Protein AF-0000000080551935 (afdb_homodimer)

Radius of gyration: 38.9 Å; Cα contacts (8 Å, |Δi|>4): 605; chains: 2; bounding box: 141×122×84 Å

Solvent-accessible surface area (backbone atoms only — not comparable to full-atom values): 27755 Å² total; per-residue (Å²): 137,86,73,85,71,79,84,84,79,92,82,88,77,89,81,84,87,81,84,82,76,83,66,78,78,86,92,86,91,85,87,85,74,72,77,71,77,76,78,80,71,82,79,80,90,74,81,80,79,74,78,74,79,78,74,75,71,74,70,75,71,72,71,72,69,70,77,66,70,71,83,63,64,91,50,81,65,36,64,41,73,53,64,70,64,70,67,49,84,82,48,59,31,72,31,49,37,33,15,49,41,35,23,50,49,35,41,54,30,30,52,48,22,66,72,31,44,91,76,60,45,64,48,67,49,35,50,51,29,15,46,43,38,34,39,45,74,41,54,84,40,69,48,41,26,51,31,13,38,47,53,21,27,29,51,19,22,43,40,12,47,52,28,29,72,75,56,37,70,57,39,66,20,41,10,51,21,39,14,50,33,45,30,48,24,56,75,68,61,18,52,23,39,40,24,38,13,39,20,41,41,44,49,71,29,71,75,45,54,85,44,48,76,52,34,20,45,46,34,61,39,54,47,47,55,58,48,51,54,45,31,53,50,33,52,49,41,52,73,73,54,72,86,133,88,86,78,86,74,85,84,81,84,90,80,87,81,89,81,88,83,89,82,87,87,78,82,87,90,82,84,89,86,91,83,88,85,88,90,76,88,73,85,72,85,81,78,92,74,80,81,77,76,77,74,81,75,75,74,72,74,71,76,70,72,73,72,70,70,76,67,72,73,83,64,64,90,47,80,62,36,64,39,76,54,63,72,65,68,66,49,84,82,47,58,30,70,32,50,37,34,15,48,39,36,24,51,49,34,41,53,31,30,54,48,23,66,71,30,44,90,76,60,45,65,49,67,50,36,49,53,32,16,47,44,37,34,39,46,74,40,56,84,39,70,48,42,25,50,31,13,37,47,53,20,28,29,52,20,21,43,40,11,46,52,28,28,73,76,55,36,70,54,39,65,20,43,10,52,21,40,14,50,32,47,28,48,23,56,76,68,61,18,51,22,39,40,22,38,12,39,19,40,41,45,49,70,29,72,74,46,54,82,44,49,76,52,36,20,44,46,35,62,38,53,48,47,55,56,48,51,56,44,32,53,51,33,52,50,40,51,73,73,53,72,86

InterPro domains:
  IPR007065 HPP [PTHR33741] (41-243)
  IPR058581 HPP, transmembrane region [PF04982] (92-238)

pLDDT: mean 73.07, std 34.45, range [14.44, 98.94]

Sequence (486 aa):
MASVPVKPLPLLRRNITSTTASKSSPMLANVSSRHFLGIFTYNESLRQMRTPASLSHRRRVSTVASSAGNLTAPSWDSWKPDRTAAATALLMSDVIWPAAGAFAAMAILGRMDQMLYPKGISMSVAPLGAVSAILFITPSAPAARKYNMFLAQIGCAAIGVVAFSFFGPGWLARSVALAASIAFMVITRANHPPAASLPLMFIDGAKFHHLNFWYALFPGAAACVILCLLQSIVCYLKENMKFMASVPVKPLPLLRRNITSTTASKSSPMLANVSSRHFLGIFTYNESLRQMRTPASLSHRRRVSTVASSAGNLTAPSWDSWKPDRTAAATALLMSDVIWPAAGAFAAMAILGRMDQMLYPKGISMSVAPLGAVSAILFITPSAPAARKYNMFLAQIGCAAIGVVAFSFFGPGWLARSVALAASIAFMVITRANHPPAASLPLMFIDGAKFHHLNFWYALFPGAAACVILCLLQSIVCYLKENMKF

Structure (mmCIF, N/CA/C/O backbone):
data_AF-0000000080551935-model_v1
#
loop_
_entity.id
_entity.type
_entity.pdbx_description
1 polymer 'Integral membrane HPP family protein'
#
loop_
_atom_site.group_PDB
_atom_site.id
_atom_site.type_symbol
_atom_site.label_atom_id
_atom_site.label_alt_id
_atom_site.label_comp_id
_atom_site.label_asym_id
_atom_site.label_entity_id
_atom_site.label_seq_id
_atom_site.pdbx_PDB_ins_code
_atom_site.Cartn_x
_atom_site.Cartn_y
_atom_site.Cartn_z
_atom_site.occupancy
_atom_site.B_iso_or_equiv
_atom_site.auth_seq_id
_atom_site.auth_comp_id
_atom_site.auth_asym_id
_atom_site.auth_atom_id
_atom_site.pdbx_PDB_model_num
ATOM 1 N N . MET A 1 1 ? -29.562 -60.531 16.891 1 18.08 1 MET A N 1
ATOM 2 C CA . MET A 1 1 ? -30.734 -60.781 17.703 1 18.08 1 MET A CA 1
ATOM 3 C C . MET A 1 1 ? -31.516 -59.5 17.953 1 18.08 1 MET A C 1
ATOM 5 O O . MET A 1 1 ? -31.062 -58.406 17.625 1 18.08 1 MET A O 1
ATOM 9 N N . ALA A 1 2 ? -31.641 -59.156 19.375 1 18.23 2 ALA A N 1
ATOM 10 C CA . ALA A 1 2 ? -32.875 -58.844 20.109 1 18.23 2 ALA A CA 1
ATOM 11 C C . ALA A 1 2 ? -33.344 -57.438 19.859 1 18.23 2 ALA A C 1
ATOM 13 O O . ALA A 1 2 ? -32.531 -56.562 19.453 1 18.23 2 ALA A O 1
ATOM 14 N N . SER A 1 3 ? -34.438 -57.094 20.531 1 20.22 3 SER A N 1
ATOM 15 C CA . SER A 1 3 ? -35.719 -56.406 20.641 1 20.22 3 SER A CA 1
ATOM 16 C C . SER A 1 3 ? -35.562 -55.031 21.219 1 20.22 3 SER A C 1
ATOM 18 O O . SER A 1 3 ? -36.562 -54.312 21.406 1 20.22 3 SER A O 1
ATOM 20 N N . VAL A 1 4 ? -34.344 -54.406 21.609 1 22.08 4 VAL A N 1
ATOM 21 C CA . VAL A 1 4 ? -34.656 -53.688 22.828 1 22.08 4 VAL A CA 1
ATOM 22 C C . VAL A 1 4 ? -35.688 -52.625 22.562 1 22.08 4 VAL A C 1
ATOM 24 O O . VAL A 1 4 ? -35.562 -51.844 21.625 1 22.08 4 VAL A O 1
ATOM 27 N N . PRO A 1 5 ? -36.781 -52.594 23.344 1 21.7 5 PRO A N 1
ATOM 28 C CA . PRO A 1 5 ? -38.094 -51.938 23.375 1 21.7 5 PRO A CA 1
ATOM 29 C C . PRO A 1 5 ? -38 -50.469 23.75 1 21.7 5 PRO A C 1
ATOM 31 O O . PRO A 1 5 ? -39.031 -49.75 23.812 1 21.7 5 PRO A O 1
ATOM 34 N N . VAL A 1 6 ? -36.938 -49.75 23.453 1 19.3 6 VAL A N 1
ATOM 35 C CA . VAL A 1 6 ? -36.875 -48.625 24.391 1 19.3 6 VAL A CA 1
ATOM 36 C C . VAL A 1 6 ? -38.25 -47.969 24.5 1 19.3 6 VAL A C 1
ATOM 38 O O . VAL A 1 6 ? -39.062 -48.062 23.594 1 19.3 6 VAL A O 1
ATOM 41 N N . LYS A 1 7 ? -38.25 -47.156 25.656 1 18.64 7 LYS A N 1
ATOM 42 C CA . LYS A 1 7 ? -39 -46.594 26.781 1 18.64 7 LYS A CA 1
ATOM 43 C C . LYS A 1 7 ? -40.062 -45.625 26.297 1 18.64 7 LYS A C 1
ATOM 45 O O . LYS A 1 7 ? -39.812 -44.844 25.375 1 18.64 7 LYS A O 1
ATOM 50 N N . PRO A 1 8 ? -41.125 -45.719 27.016 1 16.88 8 PRO A N 1
ATOM 51 C CA . PRO A 1 8 ? -42.531 -45.25 27.047 1 16.88 8 PRO A CA 1
ATOM 52 C C . PRO A 1 8 ? -42.656 -43.75 27.234 1 16.88 8 PRO A C 1
ATOM 54 O O . PRO A 1 8 ? -43.531 -43.125 26.656 1 16.88 8 PRO A O 1
ATOM 57 N N . LEU A 1 9 ? -41.688 -43.188 28.094 1 17.5 9 LEU A N 1
ATOM 58 C CA . LEU A 1 9 ? -42.344 -42.688 29.312 1 17.5 9 LEU A CA 1
ATOM 59 C C . LEU A 1 9 ? -43.219 -41.469 28.984 1 17.5 9 LEU A C 1
ATOM 61 O O . LEU A 1 9 ? -43.031 -40.812 27.969 1 17.5 9 LEU A O 1
ATOM 65 N N . PRO A 1 10 ? -43.219 -40.5 30.078 1 18.17 10 PRO A N 1
ATOM 66 C CA . PRO A 1 10 ? -44.25 -40.031 31.031 1 18.17 10 PRO A CA 1
ATOM 67 C C . PRO A 1 10 ? -45.062 -38.875 30.5 1 18.17 10 PRO A C 1
ATOM 69 O O . PRO A 1 10 ? -44.656 -38.188 29.562 1 18.17 10 PRO A O 1
ATOM 72 N N . LEU A 1 11 ? -45.938 -38.438 31.391 1 15.73 11 LEU A N 1
ATOM 73 C CA . LEU A 1 11 ? -47.25 -38 31.891 1 15.73 11 LEU A CA 1
ATOM 74 C C . LEU A 1 11 ? -47.406 -36.5 31.766 1 15.73 11 LEU A C 1
ATOM 76 O O . LEU A 1 11 ? -48.438 -36.031 31.266 1 15.73 11 LEU A O 1
ATOM 80 N N . LEU A 1 12 ? -46.75 -35.719 32.812 1 17.27 12 LEU A N 1
ATOM 81 C CA . LEU A 1 12 ? -47.469 -35.031 33.844 1 17.27 12 LEU A CA 1
ATOM 82 C C . LEU A 1 12 ? -48.062 -33.719 33.312 1 17.27 12 LEU A C 1
ATOM 84 O O . LEU A 1 12 ? -47.531 -33.125 32.406 1 17.27 12 LEU A O 1
ATOM 88 N N . ARG A 1 13 ? -48.844 -33.031 34.312 1 14.44 13 ARG A N 1
ATOM 89 C CA . ARG A 1 13 ? -50.031 -32.375 34.781 1 14.44 13 ARG A CA 1
ATOM 90 C C . ARG A 1 13 ? -49.938 -30.844 34.594 1 14.44 13 ARG A C 1
ATOM 92 O O . ARG A 1 13 ? -50.938 -30.172 34.344 1 14.44 13 ARG A O 1
ATOM 99 N N . ARG A 1 14 ? -48.688 -30.266 35.125 1 16.77 14 ARG A N 1
ATOM 100 C CA . ARG A 1 14 ? -49 -29.266 36.125 1 16.77 14 ARG A CA 1
ATOM 101 C C . ARG A 1 14 ? -49.969 -28.203 35.562 1 16.77 14 ARG A C 1
ATOM 103 O O . ARG A 1 14 ? -49.969 -27.953 34.375 1 16.77 14 ARG A O 1
ATOM 110 N N . ASN A 1 15 ? -50.531 -27.531 36.562 1 16.39 15 ASN A N 1
ATOM 111 C CA . ASN A 1 15 ? -51.625 -26.812 37.219 1 16.39 15 ASN A CA 1
ATOM 112 C C . ASN A 1 15 ? -51.812 -25.422 36.625 1 16.39 15 ASN A C 1
ATOM 114 O O . ASN A 1 15 ? -52.906 -25.078 36.188 1 16.39 15 ASN A O 1
ATOM 118 N N . ILE A 1 16 ? -51.344 -24.375 37.469 1 16.94 16 ILE A N 1
ATOM 119 C CA . ILE A 1 16 ? -52.156 -23.5 38.312 1 16.94 16 ILE A CA 1
ATOM 120 C C . ILE A 1 16 ? -52.531 -22.25 37.5 1 16.94 16 ILE A C 1
ATOM 122 O O . ILE A 1 16 ? -51.906 -21.922 36.5 1 16.94 16 ILE A O 1
ATOM 126 N N . THR A 1 17 ? -52.281 -21.172 38.219 1 17.36 17 THR A N 1
ATOM 127 C CA . THR A 1 17 ? -53.125 -20.219 38.906 1 17.36 17 THR A CA 1
ATOM 128 C C . THR A 1 17 ? -53.469 -19.047 37.969 1 17.36 17 THR A C 1
ATOM 130 O O . THR A 1 17 ? -52.812 -18.844 36.938 1 17.36 17 THR A O 1
ATOM 133 N N . SER A 1 18 ? -53.344 -17.859 38.594 1 17.2 18 SER A N 1
ATOM 134 C CA . SER A 1 18 ? -54.281 -16.875 39.125 1 17.2 18 SER A CA 1
ATOM 135 C C . SER A 1 18 ? -54.531 -15.742 38.125 1 17.2 18 SER A C 1
ATOM 137 O O . SER A 1 18 ? -55.656 -15.461 37.75 1 17.2 18 SER A O 1
ATOM 139 N N . THR A 1 19 ? -53.906 -14.641 38.406 1 17.36 19 THR A N 1
ATOM 140 C CA . THR A 1 19 ? -54.562 -13.461 38.969 1 17.36 19 THR A CA 1
ATOM 141 C C . THR A 1 19 ? -55 -12.516 37.844 1 17.36 19 THR A C 1
ATOM 143 O O . THR A 1 19 ? -54.469 -12.586 36.719 1 17.36 19 THR A O 1
ATOM 146 N N . THR A 1 20 ? -54.656 -11.25 38.031 1 17.36 20 THR A N 1
ATOM 147 C CA . THR A 1 20 ? -55.406 -10.055 38.438 1 17.36 20 THR A CA 1
ATOM 148 C C . THR A 1 20 ? -55.781 -9.227 37.219 1 17.36 20 THR A C 1
ATOM 150 O O . THR A 1 20 ? -55.219 -9.391 36.125 1 17.36 20 THR A O 1
ATOM 153 N N . ALA A 1 21 ? -55.656 -7.871 37.438 1 15.58 21 ALA A N 1
ATOM 154 C CA . ALA A 1 21 ? -56.469 -6.672 37.562 1 15.58 21 ALA A CA 1
ATOM 155 C C . ALA A 1 21 ? -56.5 -5.855 36.281 1 15.58 21 ALA A C 1
ATOM 157 O O . ALA A 1 21 ? -55.438 -5.465 35.781 1 15.58 21 ALA A O 1
ATOM 158 N N . SER A 1 22 ? -57.25 -6.137 35.312 1 16.39 22 SER A N 1
ATOM 159 C CA . SER A 1 22 ? -57.656 -5.289 34.188 1 16.39 22 SER A CA 1
ATOM 160 C C . SER A 1 22 ? -57.969 -3.865 34.656 1 16.39 22 SER A C 1
ATOM 162 O O . SER A 1 22 ? -59.125 -3.502 34.812 1 16.39 22 SER A O 1
ATOM 164 N N . LYS A 1 23 ? -57.125 -3.293 35.625 1 15.55 23 LYS A N 1
ATOM 165 C CA . LYS A 1 23 ? -57.594 -1.997 36.094 1 15.55 23 LYS A CA 1
ATOM 166 C C . LYS A 1 23 ? -57.875 -1.052 34.938 1 15.55 23 LYS A C 1
ATOM 168 O O . LYS A 1 23 ? -56.938 -0.511 34.344 1 15.55 23 LYS A O 1
ATOM 173 N N . SER A 1 24 ? -58.344 -1.26 33.844 1 16.72 24 SER A N 1
ATOM 174 C CA . SER A 1 24 ? -58.375 -0.027 33.062 1 16.72 24 SER A CA 1
ATOM 175 C C . SER A 1 24 ? -59.188 1.05 33.75 1 16.72 24 SER A C 1
ATOM 177 O O . SER A 1 24 ? -60.438 1.005 33.688 1 16.72 24 SER A O 1
ATOM 179 N N . SER A 1 25 ? -58.875 1.454 35.094 1 14.68 25 SER A N 1
ATOM 180 C CA . SER A 1 25 ? -59.656 2.43 35.844 1 14.68 25 SER A CA 1
ATOM 181 C C . SER A 1 25 ? -60 3.641 34.969 1 14.68 25 SER A C 1
ATOM 183 O O . SER A 1 25 ? -59.406 3.832 33.906 1 14.68 25 SER A O 1
ATOM 185 N N . PRO A 1 26 ? -59.906 4.902 35.844 1 15.23 26 PRO A N 1
ATOM 186 C CA . PRO A 1 26 ? -60.938 5.844 36.312 1 15.23 26 PRO A CA 1
ATOM 187 C C . PRO A 1 26 ? -61.125 7.027 35.375 1 15.23 26 PRO A C 1
ATOM 189 O O . PRO A 1 26 ? -62.25 7.316 34.969 1 15.23 26 PRO A O 1
ATOM 192 N N . MET A 1 27 ? -60.406 8.227 35.781 1 15.4 27 MET A N 1
ATOM 193 C CA . MET A 1 27 ? -60.875 9.406 36.5 1 15.4 27 MET A CA 1
ATOM 194 C C . MET A 1 27 ? -61.375 10.469 35.5 1 15.4 27 MET A C 1
ATOM 196 O O . MET A 1 27 ? -60.938 10.5 34.344 1 15.4 27 MET A O 1
ATOM 200 N N . LEU A 1 28 ? -61.594 11.859 36.25 1 15.33 28 LEU A N 1
ATOM 201 C CA . LEU A 1 28 ? -62.562 12.898 36.594 1 15.33 28 LEU A CA 1
ATOM 202 C C . LEU A 1 28 ? -62.469 14.07 35.625 1 15.33 28 LEU A C 1
ATOM 204 O O . LEU A 1 28 ? -63.469 14.492 35.031 1 15.33 28 LEU A O 1
ATOM 208 N N . ALA A 1 29 ? -61.656 15.266 36.156 1 15.77 29 ALA A N 1
ATOM 209 C CA . ALA A 1 29 ? -62.25 16.516 36.625 1 15.77 29 ALA A CA 1
ATOM 210 C C . ALA A 1 29 ? -62.5 17.484 35.469 1 15.77 29 ALA A C 1
ATOM 212 O O . ALA A 1 29 ? -62.031 17.25 34.344 1 15.77 29 ALA A O 1
ATOM 213 N N . ASN A 1 30 ? -62 18.812 35.844 1 15.17 30 ASN A N 1
ATOM 214 C CA . ASN A 1 30 ? -62.625 20.094 36.156 1 15.17 30 ASN A CA 1
ATOM 215 C C . ASN A 1 30 ? -62.688 21.016 34.938 1 15.17 30 ASN A C 1
ATOM 217 O O . ASN A 1 30 ? -63.781 21.453 34.562 1 15.17 30 ASN A O 1
ATOM 221 N N . VAL A 1 31 ? -61.75 22.203 35.031 1 16.11 31 VAL A N 1
ATOM 222 C CA . VAL A 1 31 ? -62.031 23.594 35.312 1 16.11 31 VAL A CA 1
ATOM 223 C C . VAL A 1 31 ? -62.344 24.344 34.031 1 16.11 31 VAL A C 1
ATOM 225 O O . VAL A 1 31 ? -61.969 23.906 32.938 1 16.11 31 VAL A O 1
ATOM 228 N N . SER A 1 32 ? -62.094 25.688 34.25 1 15.87 32 SER A N 1
ATOM 229 C CA . SER A 1 32 ? -62.812 26.953 34.281 1 15.87 32 SER A CA 1
ATOM 230 C C . SER A 1 32 ? -62.781 27.625 32.906 1 15.87 32 SER A C 1
ATOM 232 O O . SER A 1 32 ? -62 27.25 32.031 1 15.87 32 SER A O 1
ATOM 234 N N . SER A 1 33 ? -62.5 28.953 33.156 1 15.36 33 SER A N 1
ATOM 235 C CA . SER A 1 33 ? -63.094 30.281 32.938 1 15.36 33 SER A CA 1
ATOM 236 C C . SER A 1 33 ? -62.531 30.922 31.672 1 15.36 33 SER A C 1
ATOM 238 O O . SER A 1 33 ? -61.344 31.094 31.531 1 15.36 33 SER A O 1
ATOM 240 N N . ARG A 1 34 ? -63.25 30.781 30.75 1 16.58 34 ARG A N 1
ATOM 241 C CA . ARG A 1 34 ? -63.125 31.406 29.438 1 16.58 34 ARG A CA 1
ATOM 242 C C . ARG A 1 34 ? -62.969 32.906 29.547 1 16.58 34 ARG A C 1
ATOM 244 O O . ARG A 1 34 ? -63.094 33.625 28.562 1 16.58 34 ARG A O 1
ATOM 251 N N . HIS A 1 35 ? -62.188 33.438 30.75 1 15.82 35 HIS A N 1
ATOM 252 C CA . HIS A 1 35 ? -62.594 34.844 30.656 1 15.82 35 HIS A CA 1
ATOM 253 C C . HIS A 1 35 ? -62.188 35.438 29.312 1 15.82 35 HIS A C 1
ATOM 255 O O . HIS A 1 35 ? -61.062 35.188 28.828 1 15.82 35 HIS A O 1
ATOM 261 N N . PHE A 1 36 ? -63.125 35.906 28.672 1 15.75 36 PHE A N 1
ATOM 262 C CA . PHE A 1 36 ? -63.375 36.562 27.391 1 15.75 36 PHE A CA 1
ATOM 263 C C . PHE A 1 36 ? -62.594 37.875 27.297 1 15.75 36 PHE A C 1
ATOM 265 O O . PHE A 1 36 ? -62.75 38.594 26.312 1 15.75 36 PHE A O 1
ATOM 272 N N . LEU A 1 37 ? -61.656 38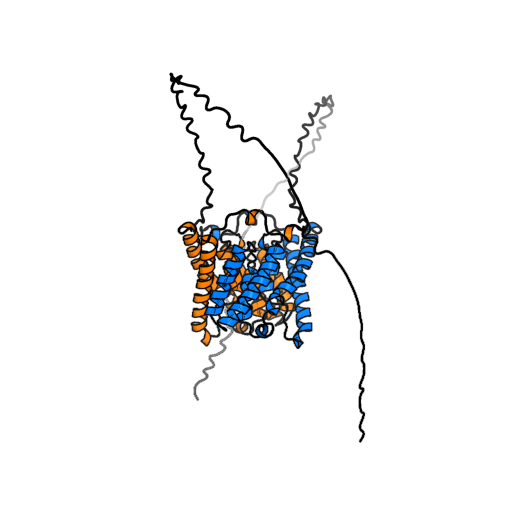.125 28.469 1 16.02 37 LEU A N 1
ATOM 273 C CA . LEU A 1 37 ? -61.781 39.594 28.516 1 16.02 37 LEU A CA 1
ATOM 274 C C . LEU A 1 37 ? -61.469 40.188 27.156 1 16.02 37 LEU A C 1
ATOM 276 O O . LEU A 1 37 ? -60.75 39.594 26.344 1 16.02 37 LEU A O 1
ATOM 280 N N . GLY A 1 38 ? -61.688 41.531 27.234 1 16.59 38 GLY A N 1
ATOM 281 C CA . GLY A 1 38 ? -62.094 42.75 26.547 1 16.59 38 GLY A CA 1
ATOM 282 C C . GLY A 1 38 ? -61.062 43.281 25.609 1 16.59 38 GLY A C 1
ATOM 283 O O . GLY A 1 38 ? -59.844 43.125 25.844 1 16.59 38 GLY A O 1
ATOM 284 N N . ILE A 1 39 ? -61.438 43.656 24.5 1 17.64 39 ILE A N 1
ATOM 285 C CA . ILE A 1 39 ? -61.125 44.094 23.156 1 17.64 39 ILE A CA 1
ATOM 286 C C . ILE A 1 39 ? -60.375 45.438 23.234 1 17.64 39 ILE A C 1
ATOM 288 O O . ILE A 1 39 ? -60.344 46.188 22.25 1 17.64 39 ILE A O 1
ATOM 292 N N . PHE A 1 40 ? -59.656 45.781 24.484 1 16.73 40 PHE A N 1
ATOM 293 C CA . PHE A 1 40 ? -59.531 47.219 24.406 1 16.73 40 PHE A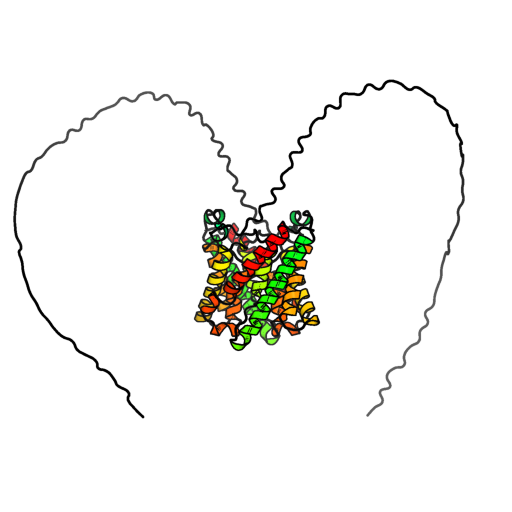 CA 1
ATOM 294 C C . PHE A 1 40 ? -58.812 47.656 23.141 1 16.73 40 PHE A C 1
ATOM 296 O O . PHE A 1 40 ? -57.875 47 22.719 1 16.73 40 PHE A O 1
ATOM 303 N N . THR A 1 41 ? -59.281 48.688 22.594 1 17.8 41 THR A N 1
ATOM 304 C CA . THR A 1 41 ? -59.344 49.5 21.375 1 17.8 41 THR A CA 1
ATOM 305 C C . THR A 1 41 ? -58.062 50.281 21.188 1 17.8 41 THR A C 1
ATOM 307 O O . THR A 1 41 ? -57.938 51.094 20.266 1 17.8 41 THR A O 1
ATOM 310 N N . TYR A 1 42 ? -56.969 50.125 22.078 1 17.11 42 TYR A N 1
ATOM 311 C CA . TYR A 1 42 ? -56.281 51.406 22.156 1 17.11 42 TYR A CA 1
ATOM 312 C C . TYR A 1 42 ? -55.719 51.812 20.797 1 17.11 42 TYR A C 1
ATOM 314 O O . TYR A 1 42 ? -55.094 51 20.125 1 17.11 42 TYR A O 1
ATOM 322 N N . ASN A 1 43 ? -55.969 53.031 20.453 1 17.2 43 ASN A N 1
ATOM 323 C CA . ASN A 1 43 ? -56 53.969 19.328 1 17.2 43 ASN A CA 1
ATOM 324 C C . ASN A 1 43 ? -54.594 54.156 18.734 1 17.2 43 ASN A C 1
ATOM 326 O O . ASN A 1 43 ? -53.594 53.781 19.328 1 17.2 43 ASN A O 1
ATOM 330 N N . GLU A 1 44 ? -54.25 55.469 18.422 1 17.91 44 GLU A N 1
ATOM 331 C CA . GLU A 1 44 ? -54.031 56.188 17.188 1 17.91 44 GLU A CA 1
ATOM 332 C C . GLU A 1 44 ? -52.531 56.375 16.938 1 17.91 44 GLU A C 1
ATOM 334 O O . GLU A 1 44 ? -52.094 56.438 15.781 1 17.91 44 GLU A O 1
ATOM 339 N N . SER A 1 45 ? -51.688 56.781 17.984 1 20.3 45 SER A N 1
ATOM 340 C CA . SER A 1 45 ? -50.906 57.969 17.688 1 20.3 45 SER A CA 1
ATOM 341 C C . SER A 1 45 ? -49.719 57.625 16.766 1 20.3 45 SER A C 1
ATOM 343 O O . SER A 1 45 ? -49 56.688 17.016 1 20.3 45 SER A O 1
ATOM 345 N N . LEU A 1 46 ? -49.531 58.312 15.633 1 19.11 46 LEU A N 1
ATOM 346 C CA . LEU A 1 46 ? -49 58.312 14.273 1 19.11 46 LEU A CA 1
ATOM 347 C C . LEU A 1 46 ? -47.469 58.438 14.297 1 19.11 46 LEU A C 1
ATOM 349 O O . LEU A 1 46 ? -46.781 57.75 13.562 1 19.11 46 LEU A O 1
ATOM 353 N N . ARG A 1 47 ? -46.844 59.5 14.984 1 19.09 47 ARG A N 1
ATOM 354 C CA . ARG A 1 47 ? -46.094 60.406 14.125 1 19.09 47 ARG A CA 1
ATOM 355 C C . ARG A 1 47 ? -44.75 59.781 13.719 1 19.09 47 ARG A C 1
ATOM 357 O O . ARG A 1 47 ? -44.469 58.625 14.031 1 19.09 47 ARG A O 1
ATOM 364 N N . GLN A 1 48 ? -43.625 60.562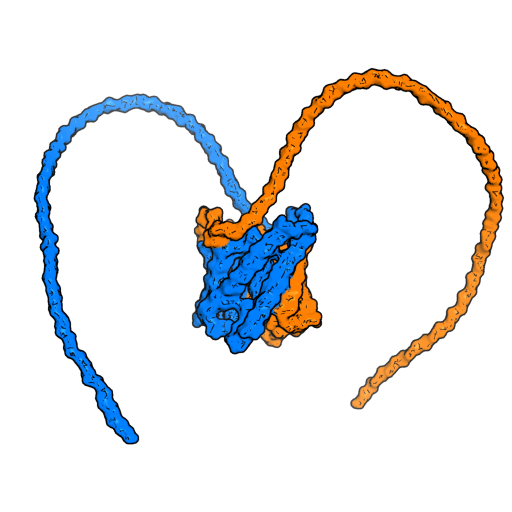 13.906 1 22.67 48 GLN A N 1
ATOM 365 C CA . GLN A 1 48 ? -42.625 61.25 13.062 1 22.67 48 GLN A CA 1
ATOM 366 C C . GLN A 1 48 ? -41.312 60.469 13.023 1 22.67 48 GLN A C 1
ATOM 368 O O . GLN A 1 48 ? -40.375 60.844 13.711 1 22.67 48 GLN A O 1
ATOM 373 N N . MET A 1 49 ? -41.25 59.219 13.023 1 21.55 49 MET A N 1
ATOM 374 C CA . MET A 1 49 ? -39.969 58.656 13.367 1 21.55 49 MET A CA 1
ATOM 375 C C . MET A 1 49 ? -38.906 59.031 12.344 1 21.55 49 MET A C 1
ATOM 377 O O . MET A 1 49 ? -39.094 58.844 11.141 1 21.55 49 MET A O 1
ATOM 381 N N . ARG A 1 50 ? -38.031 59.969 12.805 1 23.89 50 ARG A N 1
ATOM 382 C CA . ARG A 1 50 ? -36.875 60.531 12.125 1 23.89 50 ARG A CA 1
ATOM 383 C C . ARG A 1 50 ? -35.969 59.406 11.609 1 23.89 50 ARG A C 1
ATOM 385 O O . ARG A 1 50 ? -35.75 58.406 12.281 1 23.89 50 ARG A O 1
ATOM 392 N N . THR A 1 51 ? -35.75 59.406 10.344 1 24.09 51 THR A N 1
ATOM 393 C CA . THR A 1 51 ? -35.031 58.5 9.438 1 24.09 51 THR A CA 1
ATOM 394 C C . THR A 1 51 ? -33.594 58.375 9.867 1 24.09 51 THR A C 1
ATOM 396 O O . THR A 1 51 ? -32.812 59.344 9.867 1 24.09 51 THR A O 1
ATOM 399 N N . PRO A 1 52 ? -33.281 57.656 11.055 1 25.34 52 PRO A N 1
ATOM 400 C CA . PRO A 1 52 ? -31.859 57.688 11.352 1 25.34 52 PRO A CA 1
ATOM 401 C C . PRO A 1 52 ? -31 57.281 10.156 1 25.34 52 PRO A C 1
ATOM 403 O O . PRO A 1 52 ? -31.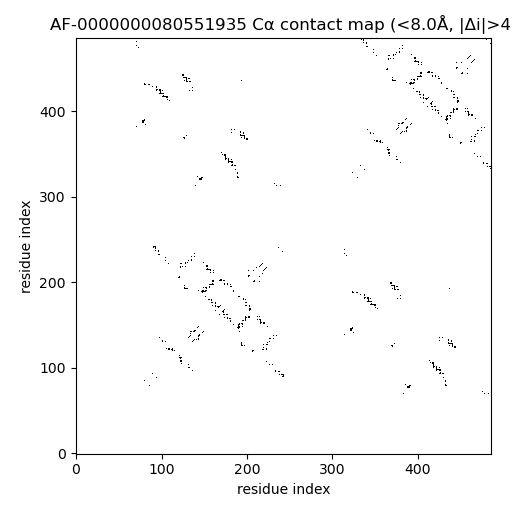453 56.562 9.273 1 25.34 52 PRO A O 1
ATOM 406 N N . ALA A 1 53 ? -29.984 58.125 9.852 1 26.36 53 ALA A N 1
ATOM 407 C CA . ALA A 1 53 ? -28.906 58.062 8.875 1 26.36 53 ALA A CA 1
ATOM 408 C C . ALA A 1 53 ? -28.203 56.688 8.938 1 26.36 53 ALA A C 1
ATOM 410 O O . ALA A 1 53 ? -27.812 56.25 10.016 1 26.36 53 ALA A O 1
ATOM 411 N N . SER A 1 54 ? -28.641 55.719 8.078 1 26.64 54 SER A N 1
ATOM 412 C CA . SER A 1 54 ? -28.109 54.375 7.848 1 26.64 54 SER A CA 1
ATOM 413 C C . SER A 1 54 ? -26.594 54.406 7.66 1 26.64 54 SER A C 1
ATOM 415 O O . SER A 1 54 ? -26.094 55.062 6.73 1 26.64 54 SER A O 1
ATOM 417 N N . LEU A 1 55 ? -25.828 54.781 8.758 1 24.66 55 LEU A N 1
ATOM 418 C CA . LEU A 1 55 ? -24.375 54.562 8.664 1 24.66 55 LEU A CA 1
ATOM 419 C C . LEU A 1 55 ? -24.062 53.219 8.031 1 24.66 55 LEU A C 1
ATOM 421 O O . LEU A 1 55 ? -24.469 52.156 8.547 1 24.66 55 LEU A O 1
ATOM 425 N N . SER A 1 56 ? -24.078 53.156 6.715 1 25.16 56 SER A N 1
ATOM 426 C CA . SER A 1 56 ? -23.656 52.031 5.895 1 25.16 56 SER A CA 1
ATOM 427 C C . SER A 1 56 ? -22.281 51.531 6.336 1 25.16 56 SER A C 1
ATOM 429 O O . SER A 1 56 ? -21.266 52.219 6.156 1 25.16 56 SER A O 1
ATOM 431 N N . HIS A 1 57 ? -22.125 51.125 7.629 1 26.19 57 HIS A N 1
ATOM 432 C CA . HIS A 1 57 ? -20.859 50.469 7.906 1 26.19 57 HIS A CA 1
ATOM 433 C C . HIS A 1 57 ? -20.578 49.375 6.891 1 26.19 57 HIS A C 1
ATOM 435 O O . HIS A 1 57 ? -21.359 48.406 6.766 1 26.19 57 HIS A O 1
ATOM 441 N N . ARG A 1 58 ? -19.984 49.719 5.777 1 27.03 58 ARG A N 1
ATOM 442 C CA . ARG A 1 58 ? -19.422 48.75 4.855 1 27.03 58 ARG A CA 1
ATOM 443 C C . ARG A 1 58 ? -18.594 47.719 5.602 1 27.03 58 ARG A C 1
ATOM 445 O O . ARG A 1 58 ? -17.562 48.031 6.191 1 27.03 58 ARG A O 1
ATOM 452 N N . ARG A 1 59 ? -19.312 46.781 6.309 1 28.44 59 ARG A N 1
ATOM 453 C CA . ARG A 1 59 ? -18.562 45.625 6.781 1 28.44 59 ARG A CA 1
ATOM 454 C C . ARG A 1 59 ? -17.688 45.062 5.676 1 28.44 59 ARG A C 1
ATOM 456 O O . ARG A 1 59 ? -18.188 44.625 4.633 1 28.44 59 ARG A O 1
ATOM 463 N N . ARG A 1 60 ? -16.5 45.594 5.562 1 26.77 60 ARG A N 1
ATOM 464 C CA . ARG A 1 60 ? -15.5 44.844 4.77 1 26.77 60 ARG A CA 1
ATOM 465 C C . ARG A 1 60 ? -15.492 43.375 5.125 1 26.77 60 ARG A C 1
ATOM 467 O O . ARG A 1 60 ? -15.133 43 6.246 1 26.77 60 ARG A O 1
ATOM 474 N N . VAL A 1 61 ? -16.5 42.594 4.648 1 27.17 61 VAL A N 1
ATOM 475 C CA . VAL A 1 61 ? -16.359 41.125 4.688 1 27.17 61 VAL A CA 1
ATOM 476 C C . VAL A 1 61 ? -14.969 40.75 4.168 1 27.17 61 VAL A C 1
ATOM 478 O O . VAL A 1 61 ? -14.641 41 3.01 1 27.17 61 VAL A O 1
ATOM 481 N N . SER A 1 62 ? -13.945 40.875 4.984 1 27.27 62 SER A N 1
ATOM 482 C CA . SER A 1 62 ? -12.727 40.188 4.602 1 27.27 62 SER A CA 1
ATOM 483 C C . SER A 1 62 ? -13.031 38.781 4.086 1 27.27 62 SER A C 1
ATOM 485 O O . SER A 1 62 ? -13.609 37.969 4.809 1 27.27 62 SER A O 1
ATOM 487 N N . THR A 1 63 ? -13.508 38.688 2.814 1 28.41 63 THR A N 1
ATOM 488 C CA . THR A 1 63 ? -13.508 37.375 2.195 1 28.41 63 THR A CA 1
ATOM 489 C C . THR A 1 63 ? -12.312 36.562 2.67 1 28.41 63 THR A C 1
ATOM 491 O O . THR A 1 63 ? -11.164 36.906 2.426 1 28.41 63 THR A O 1
ATOM 494 N N . VAL A 1 64 ? -12.359 35.969 3.834 1 27.61 64 VAL A N 1
ATOM 495 C CA . VAL A 1 64 ? -11.438 34.875 4.09 1 27.61 64 VAL A CA 1
ATOM 496 C C . VAL A 1 64 ? -11.273 34.031 2.826 1 27.61 64 VAL A C 1
ATOM 498 O O . VAL A 1 64 ? -12.227 33.438 2.344 1 27.61 64 VAL A O 1
ATOM 501 N N . ALA A 1 65 ? -10.516 34.562 1.826 1 28.14 65 ALA A N 1
ATOM 502 C CA . ALA A 1 65 ? -10.055 33.656 0.768 1 28.14 65 ALA A CA 1
ATOM 503 C C . ALA A 1 65 ? -9.75 32.281 1.316 1 28.14 65 ALA A C 1
ATOM 505 O O . ALA A 1 65 ? -8.914 32.125 2.207 1 28.14 65 ALA A O 1
ATOM 506 N N . SER A 1 66 ? -10.766 31.453 1.55 1 29.72 66 SER A N 1
ATOM 507 C CA . SER A 1 66 ? -10.43 30.047 1.682 1 29.72 66 SER A CA 1
ATOM 508 C C . SER A 1 66 ? -9.211 29.688 0.833 1 29.72 66 SER A C 1
ATOM 510 O O . SER A 1 66 ? -9.172 29.984 -0.362 1 29.72 66 SER A O 1
ATOM 512 N N . SER A 1 67 ? -8.023 29.875 1.357 1 28.5 67 SER A N 1
ATOM 513 C CA . SER A 1 67 ? -6.855 29.266 0.722 1 28.5 67 SER A CA 1
ATOM 514 C C . SER A 1 67 ? -7.211 27.953 0.045 1 28.5 67 SER A C 1
ATOM 516 O O . SER A 1 67 ? -7.367 26.922 0.713 1 28.5 67 SER A O 1
ATOM 518 N N . ALA A 1 68 ? -8.25 27.906 -0.76 1 31.36 68 ALA A N 1
ATOM 519 C CA . ALA A 1 68 ? -8.266 26.781 -1.686 1 31.36 68 ALA A CA 1
ATOM 520 C C . ALA A 1 68 ? -6.848 26.391 -2.104 1 31.36 68 ALA A C 1
ATOM 522 O O . ALA A 1 68 ? -6.172 27.156 -2.797 1 31.36 68 ALA A O 1
ATOM 523 N N . GLY A 1 69 ? -6.09 25.797 -1.291 1 33.28 69 GLY A N 1
ATOM 524 C CA . GLY A 1 69 ? -4.824 25.219 -1.712 1 33.28 69 GLY A CA 1
ATOM 525 C C . GLY A 1 69 ? -4.812 24.812 -3.17 1 33.28 69 GLY A C 1
ATOM 526 O O . GLY A 1 69 ? -5.77 24.203 -3.656 1 33.28 69 GLY A O 1
ATOM 527 N N . ASN A 1 70 ? -4.359 25.672 -4.133 1 33.47 70 ASN A N 1
ATOM 528 C CA . ASN A 1 70 ? -4.027 25.422 -5.531 1 33.47 70 ASN A CA 1
ATOM 529 C C . ASN A 1 70 ? -3.74 23.938 -5.781 1 33.47 70 ASN A C 1
ATOM 531 O O . ASN A 1 70 ? -2.791 23.391 -5.227 1 33.47 70 ASN A O 1
ATOM 535 N N . LEU A 1 71 ? -4.691 23.031 -5.82 1 39 71 LEU A N 1
ATOM 536 C CA . LEU A 1 71 ? -4.426 21.797 -6.535 1 39 71 LEU A CA 1
ATOM 537 C C . LEU A 1 71 ? -3.434 22.016 -7.672 1 39 71 LEU A C 1
ATOM 539 O O . LEU A 1 71 ? -3.824 22.406 -8.773 1 39 71 LEU A O 1
ATOM 543 N N . THR A 1 72 ? -2.373 22.859 -7.535 1 39.19 72 THR A N 1
ATOM 544 C CA . THR A 1 72 ? -1.311 23.188 -8.477 1 39.19 72 THR A CA 1
ATOM 545 C C . THR A 1 72 ? -0.988 21.984 -9.375 1 39.19 72 THR A C 1
ATOM 547 O O . THR A 1 72 ? -1.062 20.844 -8.93 1 39.19 72 THR A O 1
ATOM 550 N N . ALA A 1 73 ? -1.221 22 -10.633 1 45.88 73 ALA A N 1
ATOM 551 C CA . ALA A 1 73 ? -0.651 21.188 -11.711 1 45.88 73 ALA A CA 1
ATOM 552 C C . ALA A 1 73 ? 0.661 20.547 -11.273 1 45.88 73 ALA A C 1
ATOM 554 O O . ALA A 1 73 ? 1.384 21.094 -10.438 1 45.88 73 ALA A O 1
ATOM 555 N N . PRO A 1 74 ? 0.742 19.25 -11.367 1 51.56 74 PRO A N 1
ATOM 556 C CA . PRO A 1 74 ? 2.02 18.625 -11.023 1 51.56 74 PRO A CA 1
ATOM 557 C C . PRO A 1 74 ? 3.219 19.531 -11.32 1 51.56 74 PRO A C 1
ATOM 559 O O . PRO A 1 74 ? 3.477 19.859 -12.484 1 51.56 74 PRO A O 1
ATOM 562 N N . SER A 1 75 ? 3.453 20.578 -10.469 1 62.94 75 SER A N 1
ATOM 563 C CA . SER A 1 75 ? 4.602 21.484 -10.5 1 62.94 75 SER A CA 1
ATOM 564 C C . SER A 1 75 ? 5.91 20.703 -10.562 1 62.94 75 SER A C 1
ATOM 566 O O . SER A 1 75 ? 5.961 19.531 -10.172 1 62.94 75 SER A O 1
ATOM 568 N N . TRP A 1 76 ? 6.816 21.016 -11.438 1 77.69 76 TRP A N 1
ATOM 569 C CA . TRP A 1 76 ? 8.195 20.547 -11.531 1 77.69 76 TRP A CA 1
ATOM 570 C C . TRP A 1 76 ? 8.766 20.266 -10.141 1 77.69 76 TRP A C 1
ATOM 572 O O . TRP A 1 76 ? 9.688 19.453 -10 1 77.69 76 TRP A O 1
ATOM 582 N N . ASP A 1 77 ? 8.023 20.781 -9.148 1 85.38 77 ASP A N 1
ATOM 583 C CA . ASP A 1 77 ? 8.5 20.625 -7.777 1 85.38 77 ASP A CA 1
ATOM 584 C C . ASP A 1 77 ? 8.227 19.219 -7.262 1 85.38 77 ASP A C 1
ATOM 586 O O . ASP A 1 77 ? 8.938 18.719 -6.387 1 85.38 77 ASP A O 1
ATOM 590 N N . SER A 1 78 ? 7.262 18.516 -7.906 1 88.12 78 SER A N 1
ATOM 591 C CA . SER A 1 78 ? 6.91 17.172 -7.441 1 88.12 78 SER A CA 1
ATOM 592 C C . SER A 1 78 ? 7.949 16.141 -7.875 1 88.12 78 SER A C 1
ATOM 594 O O . SER A 1 78 ? 7.969 15.023 -7.371 1 88.12 78 SER A O 1
ATOM 596 N N . TRP A 1 79 ? 8.852 16.547 -8.75 1 90.31 79 TRP A N 1
ATOM 597 C CA . TRP A 1 79 ? 9.867 15.633 -9.266 1 90.31 79 TRP A CA 1
ATOM 598 C C . TRP A 1 79 ? 11.164 15.758 -8.477 1 90.31 79 TRP A C 1
ATOM 600 O O . TRP A 1 79 ? 12.117 15.016 -8.711 1 90.31 79 TRP A O 1
ATOM 610 N N . LYS A 1 80 ? 11.148 16.703 -7.516 1 89.75 80 LYS A N 1
ATOM 611 C CA . LYS A 1 80 ? 12.305 16.906 -6.648 1 89.75 80 LYS A CA 1
ATOM 612 C C . LYS A 1 80 ? 12.023 16.422 -5.23 1 89.75 80 LYS A C 1
ATOM 614 O O . LYS A 1 80 ? 10.867 16.391 -4.797 1 89.75 80 LYS A O 1
ATOM 619 N N . PRO A 1 81 ? 13.125 16.047 -4.59 1 88.38 81 PRO A N 1
ATOM 620 C CA . PRO A 1 81 ? 12.906 15.664 -3.191 1 88.38 81 PRO A CA 1
ATOM 621 C C . PRO A 1 81 ? 12.305 16.797 -2.361 1 88.38 81 PRO A C 1
ATOM 623 O O . PRO A 1 81 ? 12.523 17.969 -2.658 1 88.38 81 PRO A O 1
ATOM 626 N N . ASP A 1 82 ? 11.508 16.406 -1.398 1 86.75 82 ASP A N 1
ATOM 627 C CA . ASP A 1 82 ? 10.93 17.391 -0.483 1 86.75 82 ASP A CA 1
ATOM 628 C C . ASP A 1 82 ? 12.016 18.141 0.28 1 86.75 82 ASP A C 1
ATOM 630 O O . ASP A 1 82 ? 12.797 17.531 1.011 1 86.75 82 ASP A O 1
ATOM 634 N N . ARG A 1 83 ? 12.023 19.391 0.19 1 84.06 83 ARG A N 1
ATOM 635 C CA . ARG A 1 83 ? 13.078 20.219 0.771 1 84.06 83 ARG A CA 1
ATOM 636 C C . ARG A 1 83 ? 13.062 20.141 2.293 1 84.06 83 ARG A C 1
ATOM 638 O O . ARG A 1 83 ? 14.125 20.109 2.928 1 84.06 83 ARG A O 1
ATOM 645 N N . THR A 1 84 ? 11.891 20.188 2.814 1 82.94 84 THR A N 1
ATOM 646 C CA . THR A 1 84 ? 11.773 20.094 4.266 1 82.94 84 THR A CA 1
ATOM 647 C C . THR A 1 84 ? 12.312 18.766 4.773 1 82.94 84 THR A C 1
ATOM 649 O O . THR A 1 84 ? 13.055 18.719 5.762 1 82.94 84 THR A O 1
ATOM 652 N N . ALA A 1 85 ? 11.961 17.75 4.102 1 82.62 85 ALA A N 1
ATOM 653 C CA . ALA A 1 85 ? 12.469 16.438 4.477 1 82.62 85 ALA A CA 1
ATOM 654 C C . ALA A 1 85 ? 13.984 16.359 4.312 1 82.62 85 ALA A C 1
ATOM 656 O O . ALA A 1 85 ? 14.68 15.805 5.164 1 82.62 85 ALA A O 1
ATOM 657 N N . ALA A 1 86 ? 14.477 16.953 3.32 1 81.62 86 ALA A N 1
ATOM 658 C CA . ALA A 1 86 ? 15.898 16.906 3.02 1 81.62 86 ALA A CA 1
ATOM 659 C C . ALA A 1 86 ? 16.703 17.688 4.062 1 81.62 86 ALA A C 1
ATOM 661 O O . ALA A 1 86 ? 17.875 17.391 4.297 1 81.62 86 ALA A O 1
ATOM 662 N N . ALA A 1 87 ? 16.031 18.562 4.723 1 82.62 87 ALA A N 1
ATOM 663 C CA . ALA A 1 87 ? 16.719 19.438 5.672 1 82.62 87 ALA A CA 1
ATOM 664 C C . ALA A 1 87 ? 16.766 18.812 7.059 1 82.62 87 ALA A C 1
ATOM 666 O O . ALA A 1 87 ? 17.547 19.234 7.91 1 82.62 87 ALA A O 1
ATOM 667 N N . THR A 1 88 ? 15.969 17.875 7.266 1 86.69 88 THR A N 1
ATOM 668 C CA . THR A 1 88 ? 15.93 17.219 8.57 1 86.69 88 THR A CA 1
ATOM 669 C C . THR A 1 88 ? 17.062 16.203 8.703 1 86.69 88 THR A C 1
ATOM 671 O O . THR A 1 88 ? 17.266 15.383 7.809 1 86.69 88 THR A O 1
ATOM 674 N N . ALA A 1 89 ? 17.766 16.328 9.75 1 89.38 89 ALA A N 1
ATOM 675 C CA . ALA A 1 89 ? 18.891 15.422 9.969 1 89.38 89 ALA A CA 1
ATOM 676 C C . ALA A 1 89 ? 18.406 13.977 10.125 1 89.38 89 ALA A C 1
ATOM 678 O O . ALA A 1 89 ? 17.406 13.719 10.789 1 89.38 89 ALA A O 1
ATOM 679 N N . LEU A 1 90 ? 19.125 13.094 9.5 1 91.19 90 LEU A N 1
ATOM 680 C CA . LEU A 1 90 ? 18.797 11.672 9.555 1 91.19 90 LEU A CA 1
ATOM 681 C C . LEU A 1 90 ? 19.672 10.969 10.586 1 91.19 90 LEU A C 1
ATOM 683 O O . LEU A 1 90 ? 20.891 10.906 10.445 1 91.19 90 LEU A O 1
ATOM 687 N N . LEU A 1 91 ? 19.062 10.484 11.586 1 92.62 91 LEU A N 1
ATOM 688 C CA . LEU A 1 91 ? 19.734 9.648 12.57 1 92.62 91 LEU A CA 1
ATOM 689 C C . LEU A 1 91 ? 19.719 8.18 12.148 1 92.62 91 LEU A C 1
ATOM 691 O O . LEU A 1 91 ? 18.75 7.723 11.539 1 92.62 91 LEU A O 1
ATOM 695 N N . MET A 1 92 ? 20.734 7.527 12.539 1 95.75 92 MET A N 1
ATOM 696 C CA . MET A 1 92 ? 20.797 6.109 12.195 1 95.75 92 MET A CA 1
ATOM 697 C C . MET A 1 92 ? 19.672 5.332 12.867 1 95.75 92 MET A C 1
ATOM 699 O O . MET A 1 92 ? 19.188 4.344 12.32 1 95.75 92 MET A O 1
ATOM 703 N N . SER A 1 93 ? 19.297 5.766 14.008 1 96.19 93 SER A N 1
ATOM 704 C CA . SER A 1 93 ? 18.203 5.117 14.727 1 96.19 93 SER A CA 1
ATOM 705 C C . SER A 1 93 ? 16.891 5.238 13.953 1 96.19 93 SER A C 1
ATOM 707 O O . SER A 1 93 ? 16.031 4.363 14.047 1 96.19 93 SER A O 1
ATOM 709 N N . ASP A 1 94 ? 16.797 6.297 13.172 1 94.88 94 ASP A N 1
ATOM 710 C CA . ASP A 1 94 ? 15.594 6.527 12.375 1 94.88 94 ASP A CA 1
ATOM 711 C C . ASP A 1 94 ? 15.523 5.559 11.203 1 94.88 94 ASP A C 1
ATOM 713 O O . ASP A 1 94 ? 14.461 5.383 10.602 1 94.88 94 ASP A O 1
ATOM 717 N N . VAL A 1 95 ? 16.609 4.926 10.906 1 97.81 95 VAL A N 1
ATOM 718 C CA . VAL A 1 95 ? 16.688 3.977 9.797 1 97.81 95 VAL A CA 1
ATOM 719 C C . VAL A 1 95 ? 16.641 2.549 10.336 1 97.81 95 VAL A C 1
ATOM 721 O O . VAL A 1 95 ? 15.852 1.724 9.875 1 97.81 95 VAL A O 1
ATOM 724 N N . ILE A 1 96 ? 17.344 2.281 11.359 1 98.44 96 ILE A N 1
ATOM 725 C CA . ILE A 1 96 ? 17.625 0.922 11.812 1 98.44 96 ILE A CA 1
ATOM 726 C C . ILE A 1 96 ? 16.391 0.349 12.508 1 98.44 96 ILE A C 1
ATOM 728 O O . ILE A 1 96 ? 16.031 -0.813 12.289 1 98.44 96 ILE A O 1
ATOM 732 N N . TRP A 1 97 ? 15.703 1.099 13.258 1 98.5 97 TRP A N 1
ATOM 733 C CA . TRP A 1 97 ? 14.602 0.538 14.039 1 98.5 97 TRP A CA 1
ATOM 734 C C . TRP A 1 97 ? 13.414 0.204 13.141 1 98.5 97 TRP A C 1
ATOM 736 O O . TRP A 1 97 ? 12.859 -0.896 13.219 1 98.5 97 TRP A O 1
ATOM 746 N N . PRO A 1 98 ? 13.07 1.184 12.273 1 98.69 98 PRO A N 1
ATOM 747 C CA . PRO A 1 98 ? 12.008 0.804 11.344 1 98.69 98 PRO A CA 1
ATOM 748 C C . PRO A 1 98 ? 12.383 -0.404 10.484 1 98.69 98 PRO A C 1
ATOM 750 O O . PRO A 1 98 ? 11.555 -1.293 10.266 1 98.69 98 PRO A O 1
ATOM 753 N N . ALA A 1 99 ? 13.57 -0.472 10.07 1 98.88 99 ALA A N 1
ATOM 754 C CA . ALA A 1 99 ? 14.031 -1.604 9.273 1 98.88 99 ALA A CA 1
ATOM 755 C C . ALA A 1 99 ? 14 -2.896 10.078 1 98.88 99 ALA A C 1
ATOM 757 O O . ALA A 1 99 ? 13.578 -3.939 9.578 1 98.88 99 ALA A O 1
ATOM 758 N N . ALA A 1 100 ? 14.414 -2.812 11.273 1 98.75 100 ALA A N 1
ATOM 759 C CA . ALA A 1 100 ? 14.391 -3.975 12.156 1 98.75 100 ALA A CA 1
ATOM 760 C C . ALA A 1 100 ? 12.961 -4.43 12.422 1 98.75 100 ALA A C 1
ATOM 762 O O . ALA A 1 100 ? 12.68 -5.629 12.477 1 98.75 100 ALA A O 1
ATOM 763 N N . GLY A 1 101 ? 12.109 -3.441 12.617 1 98.81 101 GLY A N 1
ATOM 764 C CA . GLY A 1 101 ? 10.703 -3.775 12.766 1 98.81 101 GLY A CA 1
ATOM 765 C C . GLY A 1 101 ? 10.133 -4.508 11.57 1 98.81 101 GLY A C 1
ATOM 766 O O . GLY A 1 101 ? 9.398 -5.488 11.727 1 98.81 101 GLY A O 1
ATOM 767 N N . ALA A 1 102 ? 10.492 -4.066 10.43 1 98.88 102 ALA A N 1
ATOM 768 C CA . ALA A 1 102 ? 10.023 -4.695 9.195 1 98.88 102 ALA A CA 1
ATOM 769 C C . ALA A 1 102 ? 10.578 -6.113 9.062 1 98.88 102 ALA A C 1
ATOM 771 O O . ALA A 1 102 ? 9.859 -7.031 8.664 1 98.88 102 ALA A O 1
ATOM 772 N N . PHE A 1 103 ? 11.82 -6.281 9.367 1 98.88 103 PHE A N 1
ATOM 773 C CA . PHE A 1 103 ? 12.414 -7.609 9.352 1 98.88 103 PHE A CA 1
ATOM 774 C C . PHE A 1 103 ? 11.672 -8.555 10.289 1 98.88 103 PHE A C 1
ATOM 776 O O . PHE A 1 103 ? 11.297 -9.656 9.898 1 98.88 103 PHE A O 1
ATOM 783 N N . ALA A 1 104 ? 11.492 -8.102 11.484 1 98.81 104 ALA A N 1
ATOM 784 C CA . ALA A 1 104 ? 10.812 -8.914 12.492 1 98.81 104 ALA A CA 1
ATOM 785 C C . ALA A 1 104 ? 9.398 -9.258 12.055 1 98.81 104 ALA A C 1
ATOM 787 O O . ALA A 1 104 ? 8.945 -10.391 12.234 1 98.81 104 ALA A O 1
ATOM 788 N N . ALA A 1 105 ? 8.719 -8.312 11.531 1 98.69 105 ALA A N 1
ATOM 789 C CA . ALA A 1 105 ? 7.344 -8.531 11.078 1 98.69 105 ALA A CA 1
ATOM 790 C C . ALA A 1 105 ? 7.277 -9.656 10.055 1 98.69 105 ALA A C 1
ATOM 792 O O . ALA A 1 105 ? 6.508 -10.609 10.219 1 98.69 105 ALA A O 1
ATOM 793 N N . MET A 1 106 ? 8.102 -9.594 9.047 1 98.38 106 MET A N 1
ATOM 794 C CA . MET A 1 106 ? 8.055 -10.586 7.98 1 98.38 106 MET A CA 1
ATOM 795 C C . MET A 1 106 ? 8.578 -11.938 8.469 1 98.38 106 MET A C 1
ATOM 797 O O . MET A 1 106 ? 8.109 -12.984 8.031 1 98.38 106 MET A O 1
ATOM 801 N N . ALA A 1 107 ? 9.531 -11.898 9.391 1 98.38 107 ALA A N 1
ATOM 802 C CA . ALA A 1 107 ? 10.031 -13.148 9.961 1 98.38 107 ALA A CA 1
ATOM 803 C C . ALA A 1 107 ? 8.938 -13.859 10.75 1 98.38 107 ALA A C 1
ATOM 805 O O . ALA A 1 107 ? 8.734 -15.07 10.586 1 98.38 107 ALA A O 1
ATOM 806 N N . ILE A 1 108 ? 8.234 -13.148 11.547 1 98.31 108 ILE A N 1
ATOM 807 C CA . ILE A 1 108 ? 7.164 -13.719 12.367 1 98.31 108 ILE A CA 1
ATOM 808 C C . ILE A 1 108 ? 6.039 -14.219 11.461 1 98.31 108 ILE A C 1
ATOM 810 O O . ILE A 1 108 ? 5.586 -15.352 11.602 1 98.31 108 ILE A O 1
ATOM 814 N N . LEU A 1 109 ? 5.656 -13.406 10.531 1 97.88 109 LEU A N 1
ATOM 815 C CA . LEU A 1 109 ? 4.574 -13.789 9.633 1 97.88 109 LEU A CA 1
ATOM 816 C C . LEU A 1 109 ? 4.996 -14.953 8.742 1 97.88 109 LEU A C 1
ATOM 818 O O . LEU A 1 109 ? 4.176 -15.812 8.414 1 97.88 109 LEU A O 1
ATOM 822 N N . GLY A 1 110 ? 6.27 -14.914 8.352 1 95.88 110 GLY A N 1
ATOM 823 C CA . GLY A 1 110 ? 6.789 -16.031 7.578 1 95.88 110 GLY A CA 1
ATOM 824 C C . GLY A 1 110 ? 6.762 -17.344 8.336 1 95.88 110 GLY A C 1
ATOM 825 O O . GLY A 1 110 ? 6.426 -18.391 7.77 1 95.88 110 GLY A O 1
ATOM 826 N N . ARG A 1 111 ? 7.113 -17.297 9.547 1 94.19 111 ARG A N 1
ATOM 827 C CA . ARG A 1 111 ? 7.047 -18.5 10.375 1 94.19 111 ARG A CA 1
ATOM 828 C C . ARG A 1 111 ? 5.605 -18.969 10.539 1 94.19 111 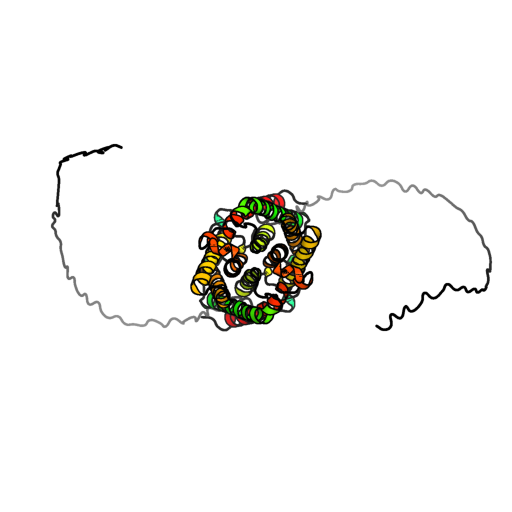ARG A C 1
ATOM 830 O O . ARG A 1 111 ? 5.336 -20.172 10.508 1 94.19 111 ARG A O 1
ATOM 837 N N . MET A 1 112 ? 4.75 -18.094 10.68 1 95.69 112 MET A N 1
ATOM 838 C CA . MET A 1 112 ? 3.334 -18.438 10.766 1 95.69 112 MET A CA 1
ATOM 839 C C . MET A 1 112 ? 2.848 -19.078 9.477 1 95.69 112 MET A C 1
ATOM 841 O O . MET A 1 112 ? 2.021 -20 9.5 1 95.69 112 MET A O 1
ATOM 845 N N . ASP A 1 113 ? 3.338 -18.516 8.391 1 95.12 113 ASP A N 1
ATOM 846 C CA . ASP A 1 113 ? 3.006 -19.109 7.098 1 95.12 113 ASP A CA 1
ATOM 847 C C . ASP A 1 113 ? 3.379 -20.594 7.066 1 95.12 113 ASP A C 1
ATOM 849 O O . ASP A 1 113 ? 2.621 -21.422 6.551 1 95.12 113 ASP A O 1
ATOM 853 N N . GLN A 1 114 ? 4.555 -20.922 7.574 1 92.5 114 GLN A N 1
ATOM 854 C CA . GLN A 1 114 ? 5.016 -22.312 7.594 1 92.5 114 GLN A CA 1
ATOM 855 C C . GLN A 1 114 ? 4.098 -23.172 8.445 1 92.5 114 GLN A C 1
ATOM 857 O O . GLN A 1 114 ? 3.814 -24.328 8.086 1 92.5 114 GLN A O 1
ATOM 862 N N . MET A 1 115 ? 3.609 -22.609 9.461 1 93 115 MET A N 1
ATOM 863 C CA . MET A 1 115 ? 2.736 -23.344 10.375 1 93 115 MET A CA 1
ATOM 864 C C . MET A 1 115 ? 1.352 -23.531 9.766 1 93 115 MET A C 1
ATOM 866 O O . MET A 1 115 ? 0.696 -24.547 10.016 1 93 115 MET A O 1
ATOM 870 N N . LEU A 1 116 ? 0.959 -22.641 8.906 1 91.69 116 LEU A N 1
ATOM 871 C CA . LEU A 1 116 ? -0.403 -22.656 8.383 1 91.69 116 LEU A CA 1
ATOM 872 C C . LEU A 1 116 ? -0.441 -23.219 6.969 1 91.69 116 LEU A C 1
ATOM 874 O O . LEU A 1 116 ? -1.516 -23.359 6.379 1 91.69 116 LEU A O 1
ATOM 878 N N . TYR A 1 117 ? 0.639 -23.594 6.523 1 88.25 117 TYR A N 1
ATOM 879 C CA . TYR A 1 117 ? 0.791 -24.047 5.148 1 88.25 117 TYR A CA 1
ATOM 880 C C . TYR A 1 117 ? -0.149 -25.219 4.859 1 88.25 117 TYR A C 1
ATOM 882 O O . TYR A 1 117 ? -0.82 -25.234 3.824 1 88.25 117 TYR A O 1
ATOM 890 N N . PRO A 1 118 ? -0.276 -26.172 5.75 1 89.88 118 PRO A N 1
ATOM 891 C CA . PRO A 1 118 ? -1.157 -27.297 5.465 1 89.88 118 PRO A CA 1
ATOM 892 C C . PRO A 1 118 ? -2.621 -26.891 5.332 1 89.88 118 PRO A C 1
ATOM 894 O O . PRO A 1 118 ? -3.412 -27.609 4.715 1 89.88 118 PRO A O 1
ATOM 897 N N . LYS A 1 119 ? -2.957 -25.781 5.848 1 87.5 119 LYS A N 1
ATOM 898 C CA . LYS A 1 119 ? -4.332 -25.297 5.801 1 87.5 119 LYS A CA 1
ATOM 899 C C . LYS A 1 119 ? -4.566 -24.422 4.574 1 87.5 119 LYS A C 1
ATOM 901 O O . LYS A 1 119 ? -5.68 -23.953 4.344 1 87.5 119 LYS A O 1
ATOM 906 N N . GLY A 1 120 ? -3.5 -24.156 3.914 1 86.31 120 GLY A N 1
ATOM 907 C CA . GLY A 1 120 ? -3.615 -23.359 2.705 1 86.31 120 GLY A CA 1
ATOM 908 C C . GLY A 1 120 ? -3.756 -21.875 2.98 1 86.31 120 GLY A C 1
ATOM 909 O O . GLY A 1 120 ? -4.316 -21.141 2.168 1 86.31 120 GLY A O 1
ATOM 910 N N . ILE A 1 121 ? -3.367 -21.469 4.094 1 84.88 121 ILE A N 1
ATOM 911 C CA . ILE A 1 121 ? -3.486 -20.078 4.488 1 84.88 121 ILE A CA 1
ATOM 912 C C . ILE A 1 121 ? -2.102 -19.438 4.527 1 84.88 121 ILE A C 1
ATOM 914 O O . ILE A 1 121 ? -1.149 -20.016 5.043 1 84.88 121 ILE A O 1
ATOM 918 N N . SER A 1 122 ? -1.998 -18.297 3.846 1 89.19 122 SER A N 1
ATOM 919 C CA . SER A 1 122 ? -0.778 -17.5 3.91 1 89.19 122 SER A CA 1
ATOM 920 C C . SER A 1 122 ? -1.022 -16.188 4.625 1 89.19 122 SER A C 1
ATOM 922 O O . SER A 1 122 ? -1.882 -15.398 4.215 1 89.19 122 SER A O 1
ATOM 924 N N . MET A 1 123 ? -0.217 -15.93 5.613 1 91.56 123 MET A N 1
ATOM 925 C CA . MET A 1 123 ? -0.366 -14.719 6.406 1 91.56 123 MET A CA 1
ATOM 926 C C . MET A 1 123 ? 0.468 -13.578 5.828 1 91.56 123 MET A C 1
ATOM 928 O O . MET A 1 123 ? 0.047 -12.422 5.848 1 91.56 123 MET A O 1
ATOM 932 N N . SER A 1 124 ? 1.603 -13.953 5.371 1 94.12 124 SER A N 1
ATOM 933 C CA . SER A 1 124 ? 2.473 -12.945 4.777 1 94.12 124 SER A CA 1
ATOM 934 C C . SER A 1 124 ? 2.07 -12.648 3.336 1 94.12 124 SER A C 1
ATOM 936 O O . SER A 1 124 ? 2.307 -13.461 2.439 1 94.12 124 SER A O 1
ATOM 938 N N . VAL A 1 125 ? 1.36 -11.523 3.141 1 95.75 125 VAL A N 1
ATOM 939 C CA . VAL A 1 125 ? 0.91 -11.117 1.813 1 95.75 125 VAL A CA 1
ATOM 940 C C . VAL A 1 125 ? 1.527 -9.773 1.443 1 95.75 125 VAL A C 1
ATOM 942 O O . VAL A 1 125 ? 1.902 -8.992 2.322 1 95.75 125 VAL A O 1
ATOM 945 N N . ALA A 1 126 ? 1.57 -9.539 0.211 1 96.75 126 ALA A N 1
ATOM 946 C CA . ALA A 1 126 ? 2.326 -8.414 -0.326 1 96.75 126 ALA A CA 1
ATOM 947 C C . ALA A 1 126 ? 1.81 -7.09 0.231 1 96.75 126 ALA A C 1
ATOM 949 O O . ALA A 1 126 ? 2.596 -6.211 0.595 1 96.75 126 ALA A O 1
ATOM 950 N N . PRO A 1 127 ? 0.488 -6.867 0.417 1 97.94 127 PRO A N 1
ATOM 951 C CA . PRO A 1 127 ? -0.023 -5.578 0.899 1 97.94 127 PRO A CA 1
ATOM 952 C C . PRO A 1 127 ? 0.473 -5.238 2.303 1 97.94 127 PRO A C 1
ATOM 954 O O . PRO A 1 127 ? 0.466 -4.066 2.695 1 97.94 127 PRO A O 1
ATOM 957 N N . LEU A 1 128 ? 0.923 -6.238 2.969 1 98.44 128 LEU A N 1
ATOM 958 C CA . LEU A 1 128 ? 1.389 -5.996 4.332 1 98.44 128 LEU A CA 1
ATOM 959 C C . LEU A 1 128 ? 2.732 -5.277 4.328 1 98.44 128 LEU A C 1
ATOM 961 O O . LEU A 1 128 ? 3.131 -4.695 5.34 1 98.44 128 LEU A O 1
ATOM 965 N N . GLY A 1 129 ? 3.432 -5.359 3.215 1 98.62 129 GLY A N 1
ATOM 966 C CA . GLY A 1 129 ? 4.598 -4.504 3.068 1 98.62 129 GLY A CA 1
ATOM 967 C C . GLY A 1 129 ? 4.277 -3.027 3.186 1 98.62 129 GLY A C 1
ATOM 968 O O . GLY A 1 129 ? 4.977 -2.285 3.873 1 98.62 129 GLY A O 1
ATOM 969 N N . ALA A 1 130 ? 3.215 -2.648 2.512 1 98.81 130 ALA A N 1
ATOM 970 C CA . ALA A 1 130 ? 2.775 -1.257 2.57 1 98.81 130 ALA A CA 1
ATOM 971 C C . ALA A 1 130 ? 2.311 -0.888 3.977 1 98.81 130 ALA A C 1
ATOM 973 O O . ALA A 1 130 ? 2.58 0.215 4.457 1 98.81 130 ALA A O 1
ATOM 974 N N . VAL A 1 131 ? 1.625 -1.796 4.633 1 98.81 131 VAL A N 1
ATOM 975 C CA . VAL A 1 131 ? 1.197 -1.547 6.008 1 98.81 131 VAL A CA 1
ATOM 976 C C . VAL A 1 131 ? 2.42 -1.333 6.898 1 98.81 131 VAL A C 1
ATOM 978 O O . VAL A 1 131 ? 2.457 -0.392 7.695 1 98.81 131 VAL A O 1
ATOM 981 N N . SER A 1 132 ? 3.396 -2.135 6.75 1 98.81 132 SER A N 1
ATOM 982 C CA . SER A 1 132 ? 4.621 -2.021 7.535 1 98.81 132 SER A CA 1
ATOM 983 C C . SER A 1 132 ? 5.301 -0.674 7.309 1 98.81 132 SER A C 1
ATOM 985 O O . SER A 1 132 ? 5.75 -0.033 8.258 1 98.81 132 SER A O 1
ATOM 987 N N . ALA A 1 133 ? 5.336 -0.295 6.086 1 98.75 133 ALA A N 1
ATOM 988 C CA . ALA A 1 133 ? 5.973 0.984 5.781 1 98.75 133 ALA A CA 1
ATOM 989 C C . ALA A 1 133 ? 5.266 2.133 6.492 1 98.75 133 ALA A C 1
ATOM 991 O O . ALA A 1 133 ? 5.91 3.008 7.07 1 98.75 133 ALA A O 1
ATOM 992 N N . ILE A 1 134 ? 3.971 2.115 6.457 1 98.56 134 ILE A N 1
ATOM 993 C CA . ILE A 1 134 ? 3.211 3.178 7.105 1 98.56 134 ILE A CA 1
ATOM 994 C C . ILE A 1 134 ? 3.447 3.135 8.609 1 98.56 134 ILE A C 1
ATOM 996 O O . ILE A 1 134 ? 3.744 4.16 9.227 1 98.56 134 ILE A O 1
ATOM 1000 N N . LEU A 1 135 ? 3.406 2.006 9.172 1 98.5 135 LEU A N 1
ATOM 1001 C CA . LEU A 1 135 ? 3.447 1.87 10.625 1 98.5 135 LEU A CA 1
ATOM 1002 C C . LEU A 1 135 ? 4.848 2.143 11.156 1 98.5 135 LEU A C 1
ATOM 1004 O O . LEU A 1 135 ? 5.008 2.676 12.258 1 98.5 135 LEU A O 1
ATOM 1008 N N . PHE A 1 136 ? 5.863 1.862 10.391 1 98.56 136 PHE A N 1
ATOM 1009 C CA . PHE A 1 136 ? 7.211 1.923 10.945 1 98.56 136 PHE A CA 1
ATOM 1010 C C . PHE A 1 136 ? 7.91 3.209 10.516 1 98.56 136 PHE A C 1
ATOM 1012 O O . PHE A 1 136 ? 8.781 3.711 11.227 1 98.56 136 PHE A O 1
ATOM 1019 N N . ILE A 1 137 ? 7.523 3.768 9.375 1 97.5 137 ILE A N 1
ATOM 1020 C CA . ILE A 1 137 ? 8.18 4.984 8.906 1 97.5 137 ILE A CA 1
ATOM 1021 C C . ILE A 1 137 ? 7.402 6.207 9.383 1 97.5 137 ILE A C 1
ATOM 1023 O O . ILE A 1 137 ? 7.992 7.195 9.828 1 97.5 137 ILE A O 1
ATOM 1027 N N . THR A 1 138 ? 6.059 6.109 9.234 1 96.25 138 THR A N 1
ATOM 1028 C CA . THR A 1 138 ? 5.223 7.262 9.555 1 96.25 138 THR A CA 1
ATOM 1029 C C . THR A 1 138 ? 4.113 6.871 10.523 1 96.25 138 THR A C 1
ATOM 1031 O O . THR A 1 138 ? 2.928 7.004 10.211 1 96.25 138 THR A O 1
ATOM 1034 N N . PRO A 1 139 ? 4.48 6.539 11.734 1 96 139 PRO A N 1
ATOM 1035 C CA . PRO A 1 139 ? 3.496 6.039 12.703 1 96 139 PRO A CA 1
ATOM 1036 C C . PRO A 1 139 ? 2.502 7.109 13.141 1 96 139 PRO A C 1
ATOM 1038 O O . PRO A 1 139 ? 1.437 6.789 13.672 1 96 139 PRO A O 1
ATOM 1041 N N . SER A 1 140 ? 2.756 8.398 12.906 1 93.62 140 SER A N 1
ATOM 1042 C CA . SER A 1 140 ? 1.877 9.484 13.344 1 93.62 140 SER A CA 1
ATOM 1043 C C . SER A 1 140 ? 0.942 9.922 12.219 1 93.62 140 SER A C 1
ATOM 1045 O O . SER A 1 140 ? 0.081 10.781 12.422 1 93.62 140 SER A O 1
ATOM 1047 N N . ALA A 1 141 ? 1.115 9.312 11.078 1 94.25 141 ALA A N 1
ATOM 1048 C CA . ALA A 1 141 ? 0.266 9.672 9.945 1 94.25 141 ALA A CA 1
ATOM 1049 C C . ALA A 1 141 ? -1.167 9.195 10.164 1 94.25 141 ALA A C 1
ATOM 1051 O O . ALA A 1 141 ? -1.396 8.172 10.812 1 94.25 141 ALA A O 1
ATOM 1052 N N . PRO A 1 142 ? -2.092 9.891 9.578 1 94.12 142 PRO A N 1
ATOM 1053 C CA . PRO A 1 142 ? -3.488 9.461 9.688 1 94.12 142 PRO A CA 1
ATOM 1054 C C . PRO A 1 142 ? -3.707 8.031 9.188 1 94.12 142 PRO A C 1
ATOM 1056 O O . PRO A 1 142 ? -4.512 7.293 9.758 1 94.12 142 PRO A O 1
ATOM 1059 N N . ALA A 1 143 ? -3.014 7.648 8.227 1 96.94 143 ALA A N 1
ATOM 1060 C CA . ALA A 1 143 ? -3.158 6.32 7.641 1 96.94 143 ALA A CA 1
ATOM 1061 C C . ALA A 1 143 ? -2.725 5.234 8.625 1 96.94 143 ALA A C 1
ATOM 1063 O O . ALA A 1 143 ? -3.041 4.059 8.438 1 96.94 143 ALA A O 1
ATOM 1064 N N . ALA A 1 144 ? -1.992 5.621 9.641 1 97.25 144 ALA A N 1
ATOM 1065 C CA . ALA A 1 144 ? -1.49 4.66 10.617 1 97.25 144 ALA A CA 1
ATOM 1066 C C . ALA A 1 144 ? -2.459 4.516 11.789 1 97.25 144 ALA A C 1
ATOM 1068 O O . ALA A 1 144 ? -2.295 3.631 12.633 1 97.25 144 ALA A O 1
ATOM 1069 N N . ARG A 1 145 ? -3.445 5.367 11.805 1 97.06 145 ARG A N 1
ATOM 1070 C CA . ARG A 1 145 ? -4.426 5.289 12.883 1 97.06 145 ARG A CA 1
ATOM 1071 C C . ARG A 1 145 ? -5.129 3.936 12.891 1 97.06 145 ARG A C 1
ATOM 1073 O O . ARG A 1 145 ? -5.48 3.408 11.836 1 97.06 145 ARG A O 1
ATOM 1080 N N . LYS A 1 146 ? -5.344 3.418 14.094 1 97.5 146 LYS A N 1
ATOM 1081 C CA . LYS A 1 146 ? -5.938 2.09 14.227 1 97.5 146 LYS A CA 1
ATOM 1082 C C . LYS A 1 146 ? -7.344 2.055 13.641 1 97.5 146 LYS A C 1
ATOM 1084 O O . LYS A 1 146 ? -7.723 1.086 12.984 1 97.5 146 LYS A O 1
ATOM 1089 N N . TYR A 1 147 ? -8.133 3.092 13.836 1 97.5 147 TYR A N 1
ATOM 1090 C CA . TYR A 1 147 ? -9.461 3.191 13.242 1 97.5 147 TYR A CA 1
ATOM 1091 C C . TYR A 1 147 ? -9.391 3.043 11.727 1 97.5 147 TYR A C 1
ATOM 1093 O O . TYR A 1 147 ? -10.086 2.211 11.148 1 97.5 147 TYR A O 1
ATOM 1101 N N . ASN A 1 148 ? -8.516 3.783 11.109 1 98.38 148 ASN A N 1
ATOM 1102 C CA . ASN A 1 148 ? -8.375 3.762 9.656 1 98.38 148 ASN A CA 1
ATOM 1103 C C . ASN A 1 148 ? -7.891 2.402 9.156 1 98.38 148 ASN A C 1
ATOM 1105 O O . ASN A 1 148 ? -8.438 1.856 8.195 1 98.38 148 ASN A O 1
ATOM 1109 N N . MET A 1 149 ? -6.949 1.866 9.852 1 98.5 149 MET A N 1
ATOM 1110 C CA . MET A 1 149 ? -6.312 0.623 9.43 1 98.5 149 MET A CA 1
ATOM 1111 C C . MET A 1 149 ? -7.297 -0.539 9.477 1 98.5 149 MET A C 1
ATOM 1113 O O . MET A 1 149 ? -7.539 -1.192 8.461 1 98.5 149 MET A O 1
ATOM 1117 N N . PHE A 1 150 ? -7.969 -0.695 10.523 1 98.56 150 PHE A N 1
ATOM 1118 C CA . PHE A 1 150 ? -8.812 -1.871 10.688 1 98.56 150 PHE A CA 1
ATOM 1119 C C . PHE A 1 150 ? -10.117 -1.715 9.906 1 98.56 150 PHE A C 1
ATOM 1121 O O . PHE A 1 150 ? -10.57 -2.656 9.258 1 98.56 150 PHE A O 1
ATOM 1128 N N . LEU A 1 151 ? -10.711 -0.553 9.992 1 98.56 151 LEU A N 1
ATOM 1129 C CA . LEU A 1 151 ? -11.945 -0.363 9.234 1 98.56 151 LEU A CA 1
ATOM 1130 C C . LEU A 1 151 ? -11.695 -0.507 7.738 1 98.56 151 LEU A C 1
ATOM 1132 O O . LEU A 1 151 ? -12.469 -1.154 7.035 1 98.56 151 LEU A O 1
ATOM 1136 N N . ALA A 1 152 ? -10.656 0.034 7.277 1 98.75 152 ALA A N 1
ATOM 1137 C CA . ALA A 1 152 ? -10.352 -0.054 5.852 1 98.75 152 ALA A CA 1
ATOM 1138 C C . ALA A 1 152 ? -9.984 -1.482 5.457 1 98.75 152 ALA A C 1
ATOM 1140 O O . ALA A 1 152 ? -10.438 -1.981 4.426 1 98.75 152 ALA A O 1
ATOM 1141 N N . GLN A 1 153 ? -9.109 -2.131 6.289 1 98.69 153 GLN A N 1
ATOM 1142 C CA . GLN A 1 153 ? -8.703 -3.498 5.98 1 98.69 153 GLN A CA 1
ATOM 1143 C C . GLN A 1 153 ? -9.906 -4.422 5.867 1 98.69 153 GLN A C 1
ATOM 1145 O O . GLN A 1 153 ? -10.047 -5.16 4.891 1 98.69 153 GLN A O 1
ATOM 1150 N N . ILE A 1 154 ? -10.75 -4.332 6.773 1 98.69 154 ILE A N 1
ATOM 1151 C CA . ILE A 1 154 ? -11.914 -5.211 6.816 1 98.69 154 ILE A CA 1
ATOM 1152 C C . ILE A 1 154 ? -12.906 -4.812 5.727 1 98.69 154 ILE A C 1
ATOM 1154 O O . ILE A 1 154 ? -13.383 -5.664 4.973 1 98.69 154 ILE A O 1
ATOM 1158 N N . GLY A 1 155 ? -13.211 -3.586 5.617 1 98.81 155 GLY A N 1
ATOM 1159 C CA . GLY A 1 155 ? -14.164 -3.096 4.633 1 98.81 155 GLY A CA 1
ATOM 1160 C C . GLY A 1 155 ? -13.742 -3.381 3.203 1 98.81 155 GLY A C 1
ATOM 1161 O O . GLY A 1 155 ? -14.531 -3.883 2.406 1 98.81 155 GLY A O 1
ATOM 1162 N N . CYS A 1 156 ? -12.531 -3.084 2.822 1 98.94 156 CYS A N 1
ATOM 1163 C CA . CYS A 1 156 ? -12.055 -3.279 1.46 1 98.94 156 CYS A CA 1
ATOM 1164 C C . CYS A 1 156 ? -11.977 -4.762 1.116 1 98.94 156 CYS A C 1
ATOM 1166 O O . CYS A 1 156 ? -12.281 -5.16 -0.009 1 98.94 156 CYS A O 1
ATOM 1168 N N . ALA A 1 157 ? -11.547 -5.535 2.113 1 98.81 157 ALA A N 1
ATOM 1169 C CA . ALA A 1 157 ? -11.531 -6.977 1.885 1 98.81 157 ALA A CA 1
ATOM 1170 C C . ALA A 1 157 ? -12.93 -7.5 1.573 1 98.81 157 ALA A C 1
ATOM 1172 O O . ALA A 1 157 ? -13.117 -8.273 0.633 1 98.81 157 ALA A O 1
ATOM 1173 N N . ALA A 1 158 ? -13.891 -7.059 2.309 1 98.75 158 ALA A N 1
ATOM 1174 C CA . ALA A 1 158 ? -15.273 -7.477 2.084 1 98.75 158 ALA A CA 1
ATOM 1175 C C . ALA A 1 158 ? -15.766 -7.023 0.715 1 98.75 158 ALA A C 1
ATOM 1177 O O . ALA A 1 158 ? -16.469 -7.773 0.021 1 98.75 158 ALA A O 1
ATOM 1178 N N . ILE A 1 159 ? -15.43 -5.887 0.332 1 98.88 159 ILE A N 1
ATOM 1179 C CA . ILE A 1 159 ? -15.82 -5.355 -0.969 1 98.88 159 ILE A CA 1
ATOM 1180 C C . ILE A 1 159 ? -15.242 -6.23 -2.078 1 98.88 159 ILE A C 1
ATOM 1182 O O . ILE A 1 159 ? -15.906 -6.484 -3.088 1 98.88 159 ILE A O 1
ATOM 1186 N N . GLY A 1 160 ? -14.008 -6.648 -1.893 1 98.75 160 GLY A N 1
ATOM 1187 C CA . GLY A 1 160 ? -13.406 -7.547 -2.865 1 98.75 160 GLY A CA 1
ATOM 1188 C C . GLY A 1 160 ? -14.172 -8.852 -3.027 1 98.75 160 GLY A C 1
ATOM 1189 O O . GLY A 1 160 ? -14.398 -9.305 -4.148 1 98.75 160 GLY A O 1
ATOM 1190 N N . VAL A 1 161 ? -14.586 -9.414 -1.935 1 98.62 161 VAL A N 1
ATOM 1191 C CA . VAL A 1 161 ? -15.328 -10.672 -1.959 1 98.62 161 VAL A CA 1
ATOM 1192 C C . VAL A 1 161 ? -16.672 -10.469 -2.66 1 98.62 161 VAL A C 1
ATOM 1194 O O . VAL A 1 161 ? -17.062 -11.281 -3.498 1 98.62 161 VAL A O 1
ATOM 1197 N N . VAL A 1 162 ? -17.312 -9.391 -2.357 1 98.75 162 VAL A N 1
ATOM 1198 C CA . VAL A 1 162 ? -18.625 -9.086 -2.943 1 98.75 162 VAL A CA 1
ATOM 1199 C C . VAL A 1 162 ? -18.469 -8.875 -4.449 1 98.75 162 VAL A C 1
ATOM 1201 O O . VAL A 1 162 ? -19.234 -9.43 -5.238 1 98.75 162 VAL A O 1
ATOM 1204 N N . ALA A 1 163 ? -17.516 -8.102 -4.852 1 98.75 163 ALA A N 1
ATOM 1205 C CA . ALA A 1 163 ? -17.312 -7.84 -6.273 1 98.75 163 ALA A CA 1
ATOM 1206 C C . ALA A 1 163 ? -17 -9.125 -7.031 1 98.75 163 ALA A C 1
ATOM 1208 O O . ALA A 1 163 ? -17.516 -9.336 -8.133 1 98.75 163 ALA A O 1
ATOM 1209 N N . PHE A 1 164 ? -16.172 -9.938 -6.441 1 98.25 164 PHE A N 1
ATOM 1210 C CA . PHE A 1 164 ? -15.828 -11.219 -7.055 1 98.25 164 PHE A CA 1
ATOM 1211 C C . PHE A 1 164 ? -17.062 -12.094 -7.203 1 98.25 164 PHE A C 1
ATOM 1213 O O . PHE A 1 164 ? -17.219 -12.797 -8.203 1 98.25 164 PHE A O 1
ATOM 1220 N N . SER A 1 165 ? -17.953 -12.094 -6.25 1 97.88 165 SER A N 1
ATOM 1221 C CA . SER A 1 165 ? -19.141 -12.93 -6.246 1 97.88 165 SER A CA 1
ATOM 1222 C C . SER A 1 165 ? -20.125 -12.492 -7.332 1 97.88 165 SER A C 1
ATOM 1224 O O . SER A 1 165 ? -20.828 -13.328 -7.91 1 97.88 165 SER A O 1
ATOM 1226 N N . PHE A 1 166 ? -20.125 -11.258 -7.645 1 97.81 166 PHE A N 1
ATOM 1227 C CA . PHE A 1 166 ? -21.078 -10.727 -8.617 1 97.81 166 PHE A CA 1
ATOM 1228 C C . PHE A 1 166 ? -20.516 -10.797 -10.023 1 97.81 166 PHE A C 1
ATOM 1230 O O . PHE A 1 166 ? -21.234 -11.086 -10.984 1 97.81 166 PHE A O 1
ATOM 1237 N N . PHE A 1 167 ? -19.156 -10.57 -10.195 1 97.75 167 PHE A N 1
ATOM 1238 C CA . PHE A 1 167 ? -18.609 -10.359 -11.531 1 97.75 167 PHE A CA 1
ATOM 1239 C C . PHE A 1 167 ? -17.625 -11.461 -11.898 1 97.75 167 PHE A C 1
ATOM 1241 O O . PHE A 1 167 ? -17.188 -11.555 -13.047 1 97.75 167 PHE A O 1
ATOM 1248 N N . GLY A 1 168 ? -17.281 -12.297 -10.938 1 95 168 GLY A N 1
ATOM 1249 C CA . GLY A 1 168 ? -16.219 -13.258 -11.195 1 95 168 GLY A CA 1
ATOM 1250 C C . GLY A 1 168 ? -14.859 -12.617 -11.336 1 95 168 GLY A C 1
ATOM 1251 O O . GLY A 1 168 ? -14.664 -11.461 -10.953 1 95 168 GLY A O 1
ATOM 1252 N N . PRO A 1 169 ? -13.93 -13.469 -11.812 1 91.62 169 PRO A N 1
ATOM 1253 C CA . PRO A 1 169 ? -12.594 -12.891 -12.039 1 91.62 169 PRO A CA 1
ATOM 1254 C C . PRO A 1 169 ? -12.547 -11.984 -13.266 1 91.62 169 PRO A C 1
ATOM 1256 O O . PRO A 1 169 ? -13.367 -12.117 -14.172 1 91.62 169 PRO A O 1
ATOM 1259 N N . GLY A 1 170 ? -11.594 -10.898 -13.203 1 93.12 170 GLY A N 1
ATOM 1260 C CA . GLY A 1 170 ? -11.43 -10.094 -14.398 1 93.12 170 GLY A CA 1
ATOM 1261 C C . GLY A 1 170 ? -11.359 -8.602 -14.109 1 93.12 170 GLY A C 1
ATOM 1262 O O . GLY A 1 170 ? -11.391 -8.195 -12.945 1 93.12 170 GLY A O 1
ATOM 1263 N N . TRP A 1 171 ? -11.273 -7.934 -15.195 1 95.31 171 TRP A N 1
ATOM 1264 C CA . TRP A 1 171 ? -11.016 -6.5 -15.094 1 95.31 171 TRP A CA 1
ATOM 1265 C C . TRP A 1 171 ? -12.219 -5.766 -14.523 1 95.31 171 TRP A C 1
ATOM 1267 O O . TRP A 1 171 ? -12.07 -4.77 -13.812 1 95.31 171 TRP A O 1
ATOM 1277 N N . LEU A 1 172 ? -13.414 -6.219 -14.805 1 97.38 172 LEU A N 1
ATOM 1278 C CA . LEU A 1 172 ? -14.602 -5.531 -14.32 1 97.38 172 LEU A CA 1
ATOM 1279 C C . LEU A 1 172 ? -14.711 -5.645 -12.797 1 97.38 172 LEU A C 1
ATOM 1281 O O . LEU A 1 172 ? -15.008 -4.66 -12.117 1 97.38 172 LEU A O 1
ATOM 1285 N N . ALA A 1 173 ? -14.492 -6.824 -12.289 1 98.31 173 ALA A N 1
ATOM 1286 C CA . ALA A 1 173 ? -14.5 -7.023 -10.844 1 98.31 173 ALA A CA 1
ATOM 1287 C C . ALA A 1 173 ? -13.445 -6.152 -10.164 1 98.31 173 ALA A C 1
ATOM 1289 O O . ALA A 1 173 ? -13.719 -5.512 -9.148 1 98.31 173 ALA A O 1
ATOM 1290 N N . ARG A 1 174 ? -12.312 -6.102 -10.719 1 98.44 174 ARG A N 1
ATOM 1291 C CA . ARG A 1 174 ? -11.219 -5.305 -10.172 1 98.44 174 ARG A CA 1
ATOM 1292 C C . ARG A 1 174 ? -11.578 -3.822 -10.156 1 98.44 174 ARG A C 1
ATOM 1294 O O . ARG A 1 174 ? -11.375 -3.139 -9.156 1 98.44 174 ARG A O 1
ATOM 1301 N N . SER A 1 175 ? -12.117 -3.387 -11.258 1 98.81 175 SER A N 1
ATOM 1302 C CA . SER A 1 175 ? -12.445 -1.972 -11.414 1 98.81 175 SER A CA 1
ATOM 1303 C C . SER A 1 175 ? -13.539 -1.55 -10.438 1 98.81 175 SER A C 1
ATOM 1305 O O . SER A 1 175 ? -13.414 -0.53 -9.758 1 98.81 175 SER A O 1
ATOM 1307 N N . VAL A 1 176 ? -14.547 -2.318 -10.344 1 98.81 176 VAL A N 1
ATOM 1308 C CA . VAL A 1 176 ? -15.664 -2.002 -9.453 1 98.81 176 VAL A CA 1
ATOM 1309 C C . VAL A 1 176 ? -15.211 -2.08 -8 1 98.81 176 VAL A C 1
ATOM 1311 O O . VAL A 1 176 ? -15.547 -1.214 -7.191 1 98.81 176 VAL A O 1
ATOM 1314 N N . ALA A 1 177 ? -14.484 -3.084 -7.711 1 98.88 177 ALA A N 1
ATOM 1315 C CA . ALA A 1 177 ? -14.023 -3.287 -6.34 1 98.88 177 ALA A CA 1
ATOM 1316 C C . ALA A 1 177 ? -13.125 -2.139 -5.887 1 98.88 177 ALA A C 1
ATOM 1318 O O . ALA A 1 177 ? -13.273 -1.626 -4.773 1 98.88 177 ALA A O 1
ATOM 1319 N N . LEU A 1 178 ? -12.203 -1.754 -6.719 1 98.94 178 LEU A N 1
ATOM 1320 C CA . LEU A 1 178 ? -11.297 -0.677 -6.336 1 98.94 178 LEU A CA 1
ATOM 1321 C C . LEU A 1 178 ? -12.047 0.644 -6.199 1 98.94 178 LEU A C 1
ATOM 1323 O O . LEU A 1 178 ? -11.82 1.396 -5.25 1 98.94 178 LEU A O 1
ATOM 1327 N N . ALA A 1 179 ? -12.898 0.878 -7.145 1 98.94 179 ALA A N 1
ATOM 1328 C CA . ALA A 1 179 ? -13.703 2.096 -7.086 1 98.94 179 ALA A CA 1
ATOM 1329 C C . ALA A 1 179 ? -14.531 2.141 -5.812 1 98.94 179 ALA A C 1
ATOM 1331 O O . ALA A 1 179 ? -14.578 3.164 -5.125 1 98.94 179 ALA A O 1
ATOM 1332 N N . ALA A 1 180 ? -15.148 1.07 -5.52 1 98.94 180 ALA A N 1
ATOM 1333 C CA . ALA A 1 180 ? -15.969 0.991 -4.312 1 98.94 180 ALA A CA 1
ATOM 1334 C C . ALA A 1 180 ? -15.117 1.131 -3.057 1 98.94 180 ALA A C 1
ATOM 1336 O O . ALA A 1 180 ? -15.547 1.728 -2.068 1 98.94 180 ALA A O 1
ATOM 1337 N N . SER A 1 181 ? -13.961 0.555 -3.039 1 98.94 181 SER A N 1
ATOM 1338 C CA . SER A 1 181 ? -13.047 0.647 -1.904 1 98.94 181 SER A CA 1
ATOM 1339 C C . SER A 1 181 ? -12.609 2.088 -1.663 1 98.94 181 SER A C 1
ATOM 1341 O O . SER A 1 181 ? -12.555 2.543 -0.519 1 98.94 181 SER A O 1
ATOM 1343 N N . ILE A 1 182 ? -12.312 2.754 -2.744 1 98.88 182 ILE A N 1
ATOM 1344 C CA . ILE A 1 182 ? -11.93 4.156 -2.639 1 98.88 182 ILE A CA 1
ATOM 1345 C C . ILE A 1 182 ? -13.094 4.973 -2.076 1 98.88 182 ILE A C 1
ATOM 1347 O O . ILE A 1 182 ? -12.914 5.758 -1.145 1 98.88 182 ILE A O 1
ATOM 1351 N N . ALA A 1 183 ? -14.281 4.758 -2.621 1 98.88 183 ALA A N 1
ATOM 1352 C CA . ALA A 1 183 ? -15.461 5.449 -2.115 1 98.88 183 ALA A CA 1
ATOM 1353 C C . ALA A 1 183 ? -15.688 5.145 -0.637 1 98.88 183 ALA A C 1
ATOM 1355 O O . ALA A 1 183 ? -15.977 6.047 0.152 1 98.88 183 ALA A O 1
ATOM 1356 N N . PHE A 1 184 ? -15.562 3.961 -0.282 1 98.81 184 PHE A N 1
ATOM 1357 C CA . PHE A 1 184 ? -15.75 3.514 1.093 1 98.81 184 PHE A CA 1
ATOM 1358 C C . PHE A 1 184 ? -14.797 4.234 2.035 1 98.81 184 PHE A C 1
ATOM 1360 O O . PHE A 1 184 ? -15.211 4.75 3.074 1 98.81 184 PHE A O 1
ATOM 1367 N N . MET A 1 185 ? -13.562 4.312 1.73 1 98.69 185 MET A N 1
ATOM 1368 C CA . MET A 1 185 ? -12.555 4.941 2.59 1 98.69 185 MET A CA 1
ATOM 1369 C C . MET A 1 185 ? -12.812 6.441 2.711 1 98.69 185 MET A C 1
ATOM 1371 O O . MET A 1 185 ? -12.656 7.012 3.791 1 98.69 185 MET A O 1
ATOM 1375 N N . VAL A 1 186 ? -13.234 7.039 1.585 1 98.06 186 VAL A N 1
ATOM 1376 C CA . VAL A 1 186 ? -13.5 8.477 1.615 1 98.06 186 VAL A CA 1
ATOM 1377 C C . VAL A 1 186 ? -14.734 8.758 2.469 1 98.06 186 VAL A C 1
ATOM 1379 O O . VAL A 1 186 ? -14.711 9.641 3.328 1 98.06 186 VAL A O 1
ATOM 1382 N N . ILE A 1 187 ? -15.773 7.973 2.312 1 97.88 187 ILE A N 1
ATOM 1383 C CA . ILE A 1 187 ? -17.047 8.195 2.992 1 97.88 187 ILE A CA 1
ATOM 1384 C C . ILE A 1 187 ? -16.875 7.953 4.492 1 97.88 187 ILE A C 1
ATOM 1386 O O . ILE A 1 187 ? -17.406 8.711 5.312 1 97.88 187 ILE A O 1
ATOM 1390 N N . THR A 1 188 ? -16.156 6.934 4.824 1 97.44 188 THR A N 1
ATOM 1391 C CA . THR A 1 188 ? -16 6.574 6.23 1 97.44 188 THR A CA 1
ATOM 1392 C C . THR A 1 188 ? -14.859 7.367 6.863 1 97.44 188 THR A C 1
ATOM 1394 O O . THR A 1 188 ? -14.602 7.246 8.062 1 97.44 188 THR A O 1
ATOM 1397 N N . ARG A 1 189 ? -14.133 8.102 6.109 1 96.62 189 ARG A N 1
ATOM 1398 C CA . ARG A 1 189 ? -12.977 8.859 6.559 1 96.62 189 ARG A CA 1
ATOM 1399 C C . ARG A 1 189 ? -11.93 7.945 7.195 1 96.62 189 ARG A C 1
ATOM 1401 O O . ARG A 1 189 ? -11.32 8.297 8.203 1 96.62 189 ARG A O 1
ATOM 1408 N N . ALA A 1 190 ? -11.852 6.75 6.68 1 97.56 190 ALA A N 1
ATOM 1409 C CA . ALA A 1 190 ? -10.883 5.746 7.121 1 97.56 190 ALA A CA 1
ATOM 1410 C C . ALA A 1 190 ? -9.859 5.449 6.027 1 97.56 190 ALA A C 1
ATOM 1412 O O . ALA A 1 190 ? -9.781 4.32 5.535 1 97.56 190 ALA A O 1
ATOM 1413 N N . ASN A 1 191 ? -9.055 6.488 5.777 1 97.44 191 ASN A N 1
ATOM 1414 C CA . ASN A 1 191 ? -8.07 6.363 4.707 1 97.44 191 ASN A CA 1
ATOM 1415 C C . ASN A 1 191 ? -6.883 5.512 5.133 1 97.44 191 ASN A C 1
ATOM 1417 O O . ASN A 1 191 ? -6.141 5.887 6.043 1 97.44 191 ASN A O 1
ATOM 1421 N N . HIS A 1 192 ? -6.715 4.434 4.594 1 98.56 192 HIS A N 1
ATOM 1422 C CA . HIS A 1 192 ? -5.594 3.51 4.711 1 98.56 192 HIS A CA 1
ATOM 1423 C C . HIS A 1 192 ? -5.258 2.873 3.367 1 98.56 192 HIS A C 1
ATOM 1425 O O . HIS A 1 192 ? -5.703 1.763 3.072 1 98.56 192 HIS A O 1
ATOM 1431 N N . PRO A 1 193 ? -4.383 3.441 2.666 1 98.69 193 PRO A N 1
ATOM 1432 C CA . PRO A 1 193 ? -4.16 3.1 1.26 1 98.69 193 PRO A CA 1
ATOM 1433 C C . PRO A 1 193 ? -3.828 1.623 1.057 1 98.69 193 PRO A C 1
ATOM 1435 O O . PRO A 1 193 ? -4.336 0.995 0.125 1 98.69 193 PRO A O 1
ATOM 1438 N N . PRO A 1 194 ? -3.111 0.981 1.943 1 98.5 194 PRO A N 1
ATOM 1439 C CA . PRO A 1 194 ? -2.787 -0.429 1.711 1 98.5 194 PRO A CA 1
ATOM 1440 C C . PRO A 1 194 ? -4.031 -1.305 1.572 1 98.5 194 PRO A C 1
ATOM 1442 O O . PRO A 1 194 ? -3.988 -2.344 0.908 1 98.5 194 PRO A O 1
ATOM 1445 N N . ALA A 1 195 ? -5.086 -0.891 2.193 1 98.81 195 ALA A N 1
ATOM 1446 C CA . ALA A 1 195 ? -6.312 -1.686 2.184 1 98.81 195 ALA A CA 1
ATOM 1447 C C . ALA A 1 195 ? -6.887 -1.789 0.774 1 98.81 195 ALA A C 1
ATOM 1449 O O . ALA A 1 195 ? -7.625 -2.727 0.466 1 98.81 195 ALA A O 1
ATOM 1450 N N . ALA A 1 196 ? -6.586 -0.867 -0.061 1 98.81 196 ALA A N 1
ATOM 1451 C CA . ALA A 1 196 ? -7.098 -0.835 -1.43 1 98.81 196 ALA A CA 1
ATOM 1452 C C . ALA A 1 196 ? -6.492 -1.958 -2.266 1 98.81 196 ALA A C 1
ATOM 1454 O O . ALA A 1 196 ? -6.973 -2.252 -3.363 1 98.81 196 ALA A O 1
ATOM 1455 N N . SER A 1 197 ? -5.484 -2.605 -1.785 1 98.69 197 SER A N 1
ATOM 1456 C CA . SER A 1 197 ? -4.871 -3.734 -2.477 1 98.69 197 SER A CA 1
ATOM 1457 C C . SER A 1 197 ? -5.664 -5.016 -2.256 1 98.69 197 SER A C 1
ATOM 1459 O O . SER A 1 197 ? -5.57 -5.953 -3.051 1 98.69 197 SER A O 1
ATOM 1461 N N . LEU A 1 198 ? -6.41 -5.07 -1.21 1 98.62 198 LEU A N 1
ATOM 1462 C CA . LEU A 1 198 ? -6.984 -6.324 -0.74 1 98.62 198 LEU A CA 1
ATOM 1463 C C . LEU A 1 198 ? -8.031 -6.848 -1.72 1 98.62 198 LEU A C 1
ATOM 1465 O O . LEU A 1 198 ? -8.055 -8.039 -2.029 1 98.62 198 LEU A O 1
ATOM 1469 N N . PRO A 1 199 ? -8.922 -5.973 -2.23 1 98.69 199 PRO A N 1
ATOM 1470 C CA . PRO A 1 199 ? -9.875 -6.5 -3.207 1 98.69 199 PRO A CA 1
ATOM 1471 C C . PRO A 1 199 ? -9.195 -7.105 -4.43 1 98.69 199 PRO A C 1
ATOM 1473 O O . PRO A 1 199 ? -9.609 -8.164 -4.914 1 98.69 199 PRO A O 1
ATOM 1476 N N . LEU A 1 200 ? -8.172 -6.48 -4.875 1 98.31 200 LEU A N 1
ATOM 1477 C CA . LEU A 1 200 ? -7.453 -6.965 -6.051 1 98.31 200 LEU A CA 1
ATOM 1478 C C . LEU A 1 200 ? -6.762 -8.289 -5.758 1 98.31 200 LEU A C 1
ATOM 1480 O O . LEU A 1 200 ? -6.777 -9.203 -6.586 1 98.31 200 LEU A O 1
ATOM 1484 N N . MET A 1 201 ? -6.199 -8.359 -4.586 1 97.44 201 MET A N 1
ATOM 1485 C CA . MET A 1 201 ? -5.531 -9.594 -4.188 1 97.44 201 MET A CA 1
ATOM 1486 C C . MET A 1 201 ? -6.52 -10.75 -4.105 1 97.44 201 MET A C 1
ATOM 1488 O O . MET A 1 201 ? -6.207 -11.867 -4.512 1 97.44 201 MET A O 1
ATOM 1492 N N . PHE A 1 202 ? -7.668 -10.531 -3.641 1 97.81 202 PHE A N 1
ATOM 1493 C CA . PHE A 1 202 ? -8.664 -11.594 -3.551 1 97.81 202 PHE A CA 1
ATOM 1494 C C . PHE A 1 202 ? -9.117 -12.031 -4.938 1 97.81 202 PHE A C 1
ATOM 1496 O O . PHE A 1 202 ? -9.188 -13.227 -5.227 1 97.81 202 PHE A O 1
ATOM 1503 N N . ILE A 1 203 ? -9.422 -11.055 -5.746 1 97.62 203 ILE A N 1
ATOM 1504 C CA . ILE A 1 203 ? -9.984 -11.328 -7.062 1 97.62 203 ILE A CA 1
ATOM 1505 C C . ILE A 1 203 ? -8.977 -12.117 -7.898 1 97.62 203 ILE A C 1
ATOM 1507 O O . ILE A 1 203 ? -9.352 -13.047 -8.609 1 97.62 203 ILE A O 1
ATOM 1511 N N . ASP A 1 204 ? -7.707 -11.789 -7.699 1 94.5 204 ASP A N 1
ATOM 1512 C CA . ASP A 1 204 ? -6.691 -12.398 -8.555 1 94.5 204 ASP A CA 1
ATOM 1513 C C . ASP A 1 204 ? -6.094 -13.641 -7.895 1 94.5 204 ASP A C 1
ATOM 1515 O O . ASP A 1 204 ? -5.445 -14.453 -8.562 1 94.5 204 ASP A O 1
ATOM 1519 N N . GLY A 1 205 ? -6.23 -13.688 -6.586 1 94 205 GLY A N 1
ATOM 1520 C CA . GLY A 1 205 ? -5.586 -14.773 -5.863 1 94 205 GLY A CA 1
ATOM 1521 C C . GLY A 1 205 ? -6.52 -15.938 -5.586 1 94 205 GLY A C 1
ATOM 1522 O O . GLY A 1 205 ? -7.191 -15.969 -4.551 1 94 205 GLY A O 1
ATOM 1523 N N . ALA A 1 206 ? -6.445 -16.984 -6.434 1 92.88 206 ALA A N 1
ATOM 1524 C CA . ALA A 1 206 ? -7.301 -18.156 -6.285 1 92.88 206 ALA A CA 1
ATOM 1525 C C . ALA A 1 206 ? -7.105 -18.812 -4.918 1 92.88 206 ALA A C 1
ATOM 1527 O O . ALA A 1 206 ? -8.039 -19.375 -4.352 1 92.88 206 ALA A O 1
ATOM 1528 N N . LYS A 1 207 ? -5.969 -18.656 -4.391 1 91.06 207 LYS A N 1
ATOM 1529 C CA . LYS A 1 207 ? -5.652 -19.281 -3.111 1 91.06 207 LYS A CA 1
ATOM 1530 C C . LYS A 1 207 ? -6.477 -18.672 -1.982 1 91.06 207 LYS A C 1
ATOM 1532 O O . LYS A 1 207 ? -6.582 -19.25 -0.901 1 91.06 207 LYS A O 1
ATOM 1537 N N . PHE A 1 208 ? -7.02 -17.516 -2.256 1 95.12 208 PHE A N 1
ATOM 1538 C CA . PHE A 1 208 ? -7.773 -16.844 -1.204 1 95.12 208 PHE A CA 1
ATOM 1539 C C . PHE A 1 208 ? -9.266 -17.109 -1.354 1 95.12 208 PHE A C 1
ATOM 1541 O O . PHE A 1 208 ? -10.055 -16.781 -0.46 1 95.12 208 PHE A O 1
ATOM 1548 N N . HIS A 1 209 ? -9.727 -17.688 -2.449 1 95.69 209 HIS A N 1
ATOM 1549 C CA . HIS A 1 209 ? -11.148 -17.781 -2.766 1 95.69 209 HIS A CA 1
ATOM 1550 C C . HIS A 1 209 ? -11.875 -18.672 -1.771 1 95.69 209 HIS A C 1
ATOM 1552 O O . HIS A 1 209 ? -13.047 -18.453 -1.465 1 95.69 209 HIS A O 1
ATOM 1558 N N . HIS A 1 210 ? -11.164 -19.625 -1.282 1 94.12 210 HIS A N 1
ATOM 1559 C CA . HIS A 1 210 ? -11.805 -20.547 -0.353 1 94.12 210 HIS A CA 1
ATOM 1560 C C . HIS A 1 210 ? -12.133 -19.859 0.968 1 94.12 210 HIS A C 1
ATOM 1562 O O . HIS A 1 210 ? -12.945 -20.375 1.749 1 94.12 210 HIS A O 1
ATOM 1568 N N . LEU A 1 211 ? -11.484 -18.75 1.261 1 94.25 211 LEU A N 1
ATOM 1569 C CA . LEU A 1 211 ? -11.727 -18.031 2.506 1 94.25 211 LEU A CA 1
ATOM 1570 C C . LEU A 1 211 ? -13.086 -17.328 2.467 1 94.25 211 LEU A C 1
ATOM 1572 O O . LEU A 1 211 ? -13.664 -17.031 3.514 1 94.25 211 LEU A O 1
ATOM 1576 N N . ASN A 1 212 ? -13.594 -17.047 1.319 1 95.56 212 ASN A N 1
ATOM 1577 C CA . ASN A 1 212 ? -14.828 -16.281 1.186 1 95.56 212 ASN A CA 1
ATOM 1578 C C . ASN A 1 212 ? -14.852 -15.07 2.123 1 95.56 212 ASN A C 1
ATOM 1580 O O . ASN A 1 212 ? -13.914 -14.266 2.127 1 95.56 212 ASN A O 1
ATOM 1584 N N . PHE A 1 213 ? -15.797 -14.883 2.943 1 96.62 213 PHE A N 1
ATOM 1585 C CA . PHE A 1 213 ? -15.922 -13.68 3.756 1 96.62 213 PHE A CA 1
ATOM 1586 C C . PHE A 1 213 ? -14.961 -13.719 4.934 1 96.62 213 PHE A C 1
ATOM 1588 O O . PHE A 1 213 ? -14.727 -12.695 5.586 1 96.62 213 PHE A O 1
ATOM 1595 N N . TRP A 1 214 ? -14.391 -14.844 5.199 1 95.62 214 TRP A N 1
ATOM 1596 C CA . TRP A 1 214 ? -13.312 -14.898 6.184 1 95.62 214 TRP A CA 1
ATOM 1597 C C . TRP A 1 214 ? -12.102 -14.102 5.715 1 95.62 214 TRP A C 1
ATOM 1599 O O . TRP A 1 214 ? -11.234 -13.75 6.516 1 95.62 214 TRP A O 1
ATOM 1609 N N . TYR A 1 215 ? -12.031 -13.867 4.438 1 97.19 215 TYR A N 1
ATOM 1610 C CA . TYR A 1 215 ? -10.977 -13.062 3.852 1 97.19 215 TYR A CA 1
ATOM 1611 C C . TYR A 1 215 ? -10.953 -11.664 4.457 1 97.19 215 TYR A C 1
ATOM 1613 O O . TYR A 1 215 ? -9.914 -11.008 4.496 1 97.19 215 TYR A O 1
ATOM 1621 N N . ALA A 1 216 ? -12.117 -11.203 4.977 1 97.44 216 ALA A N 1
ATOM 1622 C CA . ALA A 1 216 ? -12.219 -9.867 5.566 1 97.44 216 ALA A CA 1
ATOM 1623 C C . ALA A 1 216 ? -11.383 -9.773 6.844 1 97.44 216 ALA A C 1
ATOM 1625 O O . ALA A 1 216 ? -10.945 -8.688 7.223 1 97.44 216 ALA A O 1
ATOM 1626 N N . LEU A 1 217 ? -11.125 -10.891 7.473 1 95.69 217 LEU A N 1
ATOM 1627 C CA . LEU A 1 217 ? -10.398 -10.906 8.742 1 95.69 217 LEU A CA 1
ATOM 1628 C C . LEU A 1 217 ? -8.984 -11.438 8.547 1 95.69 217 LEU A C 1
ATOM 1630 O O . LEU A 1 217 ? -8.039 -10.922 9.141 1 95.69 217 LEU A O 1
ATOM 1634 N N . PHE A 1 218 ? -8.914 -12.477 7.613 1 92.69 218 PHE A N 1
ATOM 1635 C CA . PHE A 1 218 ? -7.648 -13.156 7.352 1 92.69 218 PHE A CA 1
ATOM 1636 C C . PHE A 1 218 ? -7.27 -13.047 5.879 1 92.69 218 PHE A C 1
ATOM 1638 O O . PHE A 1 218 ? -8.109 -13.25 5.004 1 92.69 218 PHE A O 1
ATOM 1645 N N . PRO A 1 219 ? -6.086 -12.703 5.781 1 94.19 219 PRO A N 1
ATOM 1646 C CA . PRO A 1 219 ? -4.906 -12.5 6.625 1 94.19 219 PRO A CA 1
ATOM 1647 C C . PRO A 1 219 ? -4.688 -11.031 6.988 1 94.19 219 PRO A C 1
ATOM 1649 O O . PRO A 1 219 ? -3.975 -10.727 7.949 1 94.19 219 PRO A O 1
ATOM 1652 N N . GLY A 1 220 ? -5.383 -10.117 6.297 1 96 220 GLY A N 1
ATOM 1653 C CA . GLY A 1 220 ? -5.07 -8.703 6.367 1 96 220 GLY A CA 1
ATOM 1654 C C . GLY A 1 220 ? -5.238 -8.117 7.758 1 96 220 GLY A C 1
ATOM 1655 O O . GLY A 1 220 ? -4.258 -7.73 8.398 1 96 220 GLY A O 1
ATOM 1656 N N . ALA A 1 221 ? -6.457 -8.219 8.281 1 97.44 221 ALA A N 1
ATOM 1657 C CA . ALA A 1 221 ? -6.77 -7.625 9.578 1 97.44 221 ALA A CA 1
ATOM 1658 C C . ALA A 1 221 ? -6.016 -8.328 10.703 1 97.44 221 ALA A C 1
ATOM 1660 O O . ALA A 1 221 ? -5.52 -7.684 11.625 1 97.44 221 ALA A O 1
ATOM 1661 N N . ALA A 1 222 ? -5.887 -9.578 10.625 1 97 222 ALA A N 1
ATOM 1662 C CA . ALA A 1 222 ? -5.176 -10.352 11.641 1 97 222 ALA A CA 1
ATOM 1663 C C . ALA A 1 222 ? -3.701 -9.961 11.695 1 97 222 ALA A C 1
ATOM 1665 O O . ALA A 1 222 ? -3.139 -9.789 12.781 1 97 222 ALA A O 1
ATOM 1666 N N . ALA A 1 223 ? -3.109 -9.898 10.578 1 98.19 223 ALA A N 1
ATOM 1667 C CA . ALA A 1 223 ? -1.696 -9.531 10.523 1 98.19 223 ALA A CA 1
ATOM 1668 C C . ALA A 1 223 ? -1.473 -8.133 11.086 1 98.19 223 ALA A C 1
ATOM 1670 O O . ALA A 1 223 ? -0.422 -7.852 11.672 1 98.19 223 ALA A O 1
ATOM 1671 N N . CYS A 1 224 ? -2.453 -7.281 10.93 1 98.19 224 CYS A N 1
ATOM 1672 C CA . CYS A 1 224 ? -2.318 -5.91 11.398 1 98.19 224 CYS A CA 1
ATOM 1673 C C . CYS A 1 224 ? -2.229 -5.863 12.922 1 98.19 224 CYS A C 1
ATOM 1675 O O . CYS A 1 224 ? -1.623 -4.953 13.484 1 98.19 224 CYS A O 1
ATOM 1677 N N . VAL A 1 225 ? -2.791 -6.836 13.602 1 97.81 225 VAL A N 1
ATOM 1678 C CA . VAL A 1 225 ? -2.658 -6.91 15.055 1 97.81 225 VAL A CA 1
ATOM 1679 C C . VAL A 1 225 ? -1.19 -7.09 15.43 1 97.81 225 VAL A C 1
ATOM 1681 O O . VAL A 1 225 ? -0.675 -6.383 16.297 1 97.81 225 VAL A O 1
ATOM 1684 N N . ILE A 1 226 ? -0.53 -7.965 14.758 1 97.88 226 ILE A N 1
ATOM 1685 C CA . ILE A 1 226 ? 0.883 -8.234 14.992 1 97.88 226 ILE A CA 1
ATOM 1686 C C . ILE A 1 226 ? 1.712 -7 14.648 1 97.88 226 ILE A C 1
ATOM 1688 O O . ILE A 1 226 ? 2.598 -6.609 15.414 1 97.88 226 ILE A O 1
ATOM 1692 N N . LEU A 1 227 ? 1.388 -6.395 13.57 1 98.69 227 LEU A N 1
ATOM 1693 C CA . LEU A 1 227 ? 2.15 -5.234 13.125 1 98.69 227 LEU A CA 1
ATOM 1694 C C . LEU A 1 227 ? 1.983 -4.066 14.086 1 98.69 227 LEU A C 1
ATOM 1696 O O . LEU A 1 227 ? 2.924 -3.301 14.312 1 98.69 227 LEU A O 1
ATOM 1700 N N . CYS A 1 228 ? 0.792 -3.934 14.648 1 97.44 228 CYS A N 1
ATOM 1701 C CA . CYS A 1 228 ? 0.557 -2.879 15.625 1 97.44 228 CYS A CA 1
ATOM 1702 C C . CYS A 1 228 ? 1.425 -3.08 16.859 1 97.44 228 CYS A C 1
ATOM 1704 O O . CYS A 1 228 ? 1.968 -2.117 17.406 1 97.44 228 CYS A O 1
ATOM 1706 N N . LEU A 1 229 ? 1.505 -4.273 17.281 1 97.69 229 LEU A N 1
ATOM 1707 C CA . LEU A 1 229 ? 2.352 -4.578 18.438 1 97.69 229 LEU A CA 1
ATOM 1708 C C . LEU A 1 229 ? 3.812 -4.258 18.125 1 97.69 229 LEU A C 1
ATOM 1710 O O . LEU A 1 229 ? 4.5 -3.654 18.953 1 97.69 229 LEU A O 1
ATOM 1714 N N . LEU A 1 230 ? 4.262 -4.629 17 1 98.56 230 LEU A N 1
ATOM 1715 C CA . LEU A 1 230 ? 5.633 -4.348 16.594 1 98.56 230 LEU A CA 1
ATOM 1716 C C . LEU A 1 230 ? 5.859 -2.848 16.438 1 98.56 230 LEU A C 1
ATOM 1718 O O . LEU A 1 230 ? 6.941 -2.344 16.75 1 98.56 230 LEU A O 1
ATOM 1722 N N . GLN A 1 231 ? 4.887 -2.172 15.906 1 98.19 231 GLN A N 1
ATOM 1723 C CA . GLN A 1 231 ? 4.98 -0.722 15.773 1 98.19 231 GLN A CA 1
ATOM 1724 C C . GLN A 1 231 ? 5.234 -0.067 17.125 1 98.19 231 GLN A C 1
ATOM 1726 O O . GLN A 1 231 ? 6.039 0.86 17.234 1 98.19 231 GLN A O 1
ATOM 1731 N N . SER A 1 232 ? 4.523 -0.547 18.141 1 97.19 232 SER A N 1
ATOM 1732 C CA . SER A 1 232 ? 4.699 0 19.484 1 97.19 232 SER A CA 1
ATOM 1733 C C . SER A 1 232 ? 6.121 -0.218 19.984 1 97.19 232 SER A C 1
ATOM 1735 O O . SER A 1 232 ? 6.703 0.663 20.625 1 97.19 232 SER A O 1
ATOM 1737 N N . ILE A 1 233 ? 6.645 -1.324 19.688 1 98 233 ILE A N 1
ATOM 1738 C CA . ILE A 1 233 ? 8.008 -1.636 20.094 1 98 233 ILE A CA 1
ATOM 1739 C C . ILE A 1 233 ? 8.992 -0.735 19.359 1 98 233 ILE A C 1
ATOM 1741 O O . ILE A 1 233 ? 9.898 -0.155 19.953 1 98 233 ILE A O 1
ATOM 1745 N N . VAL A 1 234 ? 8.828 -0.606 18.062 1 97.94 234 VAL A N 1
ATOM 1746 C CA . VAL A 1 234 ? 9.711 0.212 17.234 1 97.94 234 VAL A CA 1
ATOM 1747 C C . VAL A 1 234 ? 9.656 1.663 17.703 1 97.94 234 VAL A C 1
ATOM 1749 O O . VAL A 1 234 ? 10.695 2.316 17.828 1 97.94 234 VAL A O 1
ATOM 1752 N N . CYS A 1 235 ? 8.477 2.148 17.984 1 96.38 235 CYS A N 1
ATOM 1753 C CA . CYS A 1 235 ? 8.328 3.518 18.469 1 96.38 235 CYS A CA 1
ATOM 1754 C C . CYS A 1 235 ? 9.016 3.707 19.812 1 96.38 235 CYS A C 1
ATOM 1756 O O . CYS A 1 235 ? 9.664 4.727 20.031 1 96.38 235 CYS A O 1
ATOM 1758 N N . TYR A 1 236 ? 8.844 2.756 20.641 1 96.75 236 TYR A N 1
ATOM 1759 C CA . TYR A 1 236 ? 9.5 2.803 21.953 1 96.75 236 TYR A CA 1
ATOM 1760 C C . TYR A 1 236 ? 11.016 2.865 21.797 1 96.75 236 TYR A C 1
ATOM 1762 O O . TYR A 1 236 ? 11.68 3.668 22.453 1 96.75 236 TYR A O 1
ATOM 1770 N N . LEU A 1 237 ? 11.531 2.068 20.953 1 97 237 LEU A N 1
ATOM 1771 C CA . LEU A 1 237 ? 12.977 2.014 20.734 1 97 237 LEU A CA 1
ATOM 1772 C C . LEU A 1 237 ? 13.484 3.305 20.109 1 97 237 LEU A C 1
ATOM 1774 O O . LEU A 1 237 ? 14.555 3.801 20.469 1 97 237 LEU A O 1
ATOM 1778 N N . LYS A 1 238 ? 12.797 3.855 19.172 1 95.06 238 LYS A N 1
ATOM 1779 C CA . LYS A 1 238 ? 13.18 5.105 18.516 1 95.06 238 LYS A CA 1
ATOM 1780 C C . LYS A 1 238 ? 13.242 6.254 19.516 1 95.06 238 LYS A C 1
ATOM 1782 O O . LYS A 1 238 ? 14.055 7.164 19.375 1 95.06 238 LYS A O 1
ATOM 1787 N N . GLU A 1 239 ? 12.375 6.199 20.484 1 94.19 239 GLU A N 1
ATOM 1788 C CA . GLU A 1 239 ? 12.297 7.277 21.453 1 94.19 239 GLU A CA 1
ATOM 1789 C C . GLU A 1 239 ? 13.336 7.098 22.562 1 94.19 239 GLU A C 1
ATOM 1791 O O . GLU A 1 239 ? 13.883 8.078 23.078 1 94.19 239 GLU A O 1
ATOM 1796 N N . ASN A 1 240 ? 13.633 5.871 22.844 1 95.81 240 ASN A N 1
ATOM 1797 C CA . ASN A 1 240 ? 14.43 5.625 24.047 1 95.81 240 ASN A CA 1
ATOM 1798 C C . ASN A 1 240 ? 15.852 5.191 23.688 1 95.81 240 ASN A C 1
ATOM 1800 O O . ASN A 1 240 ? 16.75 5.211 24.531 1 95.81 240 ASN A O 1
ATOM 1804 N N . MET A 1 241 ? 16.062 4.742 22.484 1 95.44 241 MET A N 1
ATOM 1805 C CA . MET A 1 241 ? 17.391 4.301 22.047 1 95.44 241 MET A CA 1
ATOM 1806 C C . MET A 1 241 ? 17.812 5.02 20.766 1 95.44 241 MET A C 1
ATOM 1808 O O . MET A 1 241 ? 17.906 4.398 19.719 1 95.44 241 MET A O 1
ATOM 1812 N N . LYS A 1 242 ? 18.281 6.266 21 1 91.62 242 LYS A N 1
ATOM 1813 C CA . LYS A 1 242 ? 18.688 7.094 19.875 1 91.62 242 LYS A CA 1
ATOM 1814 C C . LYS A 1 242 ? 20.203 7.043 19.688 1 91.62 242 LYS A C 1
ATOM 1816 O O . LYS A 1 242 ? 20.953 7.023 20.656 1 91.62 242 LYS A O 1
ATOM 1821 N N . PHE A 1 243 ? 20.578 6.914 18.406 1 91.5 243 PHE A N 1
ATOM 1822 C CA . PHE A 1 243 ? 22 6.906 18.094 1 91.5 243 PHE A CA 1
ATOM 1823 C C . PHE A 1 243 ? 22.25 7.359 16.656 1 91.5 243 PHE A C 1
ATOM 1825 O O . PHE A 1 243 ? 21.328 7.328 15.828 1 91.5 243 PHE A O 1
ATOM 1832 N N . MET B 1 1 ? 26.531 -29.938 -43.5 1 18 1 MET B N 1
ATOM 1833 C CA . MET B 1 1 ? 27.938 -30.188 -43.219 1 18 1 MET B CA 1
ATOM 1834 C C . MET B 1 1 ? 28.656 -28.891 -42.844 1 18 1 MET B C 1
ATOM 1836 O O . MET B 1 1 ? 29.531 -28.891 -41.969 1 18 1 MET B O 1
ATOM 1840 N N . ALA B 1 2 ? 28.656 -27.781 -43.688 1 16.7 2 ALA B N 1
ATOM 1841 C CA . ALA B 1 2 ? 30 -27.234 -43.781 1 16.7 2 ALA B CA 1
ATOM 1842 C C . ALA B 1 2 ? 30.391 -26.484 -42.5 1 16.7 2 ALA B C 1
ATOM 1844 O O . ALA B 1 2 ? 29.516 -26.125 -41.688 1 16.7 2 ALA B O 1
ATOM 1845 N N . SER B 1 3 ? 31.25 -25.297 -42.656 1 19.33 3 SER B N 1
ATOM 1846 C CA . SER B 1 3 ? 32.625 -24.938 -42.375 1 19.33 3 SER B CA 1
ATOM 1847 C C . SER B 1 3 ? 32.719 -24.031 -41.156 1 19.33 3 SER B C 1
ATOM 1849 O O . SER B 1 3 ? 31.969 -23.078 -41 1 19.33 3 SER B O 1
ATOM 1851 N N . VAL B 1 4 ? 33.406 -24.391 -40.062 1 25.09 4 VAL B N 1
ATOM 1852 C CA . VAL B 1 4 ? 33.812 -24.172 -38.656 1 25.09 4 VAL B CA 1
ATOM 1853 C C . VAL B 1 4 ? 34.844 -23.047 -38.594 1 25.09 4 VAL B C 1
ATOM 1855 O O . VAL B 1 4 ? 35.312 -22.688 -37.531 1 25.09 4 VAL B O 1
ATOM 1858 N N . PRO B 1 5 ? 35.031 -22.047 -39.625 1 23.44 5 PRO B N 1
ATOM 1859 C CA . PRO B 1 5 ? 36.469 -21.719 -39.594 1 23.44 5 PRO B CA 1
ATOM 1860 C C . PRO B 1 5 ? 36.906 -21.094 -38.25 1 23.44 5 PRO B C 1
ATOM 1862 O O . PRO B 1 5 ? 36.094 -20.438 -37.594 1 23.44 5 PRO B O 1
ATOM 1865 N N . VAL B 1 6 ? 38.062 -21.484 -37.531 1 20.91 6 VAL B N 1
ATOM 1866 C CA . VAL B 1 6 ? 38.875 -21.453 -36.312 1 20.91 6 VAL B CA 1
ATOM 1867 C C . VAL B 1 6 ? 39.719 -20.188 -36.281 1 20.91 6 VAL B C 1
ATOM 1869 O O . VAL B 1 6 ? 40.656 -20.062 -35.5 1 20.91 6 VAL B O 1
ATOM 1872 N N . LYS B 1 7 ? 39.406 -19.016 -36.812 1 21.48 7 LYS B N 1
ATOM 1873 C CA . LYS B 1 7 ? 40.594 -18.203 -37.062 1 21.48 7 LYS B CA 1
ATOM 1874 C C . LYS B 1 7 ? 41.469 -18.078 -35.844 1 21.48 7 LYS B C 1
ATOM 1876 O O . LYS B 1 7 ? 40.938 -17.922 -34.719 1 21.48 7 LYS B O 1
ATOM 1881 N N . PRO B 1 8 ? 42.875 -18.031 -35.969 1 18.48 8 PRO B N 1
ATOM 1882 C CA . PRO B 1 8 ? 44.156 -18.266 -35.312 1 18.48 8 PRO B CA 1
ATOM 1883 C C . PRO B 1 8 ? 44.469 -17.25 -34.219 1 18.48 8 PRO B C 1
ATOM 1885 O O . PRO B 1 8 ? 43.844 -16.172 -34.188 1 18.48 8 PRO B O 1
ATOM 1888 N N . LEU B 1 9 ? 45.562 -17.5 -33.344 1 19.52 9 LEU B N 1
ATOM 1889 C CA . LEU B 1 9 ? 46.25 -17.297 -32.062 1 19.52 9 LEU B CA 1
ATOM 1890 C C . LEU B 1 9 ? 47.125 -16.047 -32.125 1 19.52 9 LEU B C 1
ATOM 1892 O O . LEU B 1 9 ? 47.75 -15.68 -31.125 1 19.52 9 LEU B O 1
ATOM 1896 N N . PRO B 1 10 ? 47.25 -15.125 -33.25 1 17.91 10 PRO B N 1
ATOM 1897 C CA . PRO B 1 10 ? 48.625 -14.727 -33.438 1 17.91 10 PRO B CA 1
ATOM 1898 C C . PRO B 1 10 ? 49.25 -14.141 -32.188 1 17.91 10 PRO B C 1
ATOM 1900 O O . PRO B 1 10 ? 48.531 -13.688 -31.281 1 17.91 10 PRO B O 1
ATOM 1903 N N . LEU B 1 11 ? 50.688 -14.008 -32.188 1 17.08 11 LEU B N 1
ATOM 1904 C CA . LEU B 1 11 ? 52.062 -14.008 -31.703 1 17.08 11 LEU B CA 1
ATOM 1905 C C . LEU B 1 11 ? 52.375 -12.711 -30.969 1 17.08 11 LEU B C 1
ATOM 1907 O O . LEU B 1 11 ? 51.719 -11.688 -31.188 1 17.08 11 LEU B O 1
ATOM 1911 N N . LEU B 1 12 ? 53.656 -12.578 -30.375 1 17.11 12 LEU B N 1
ATOM 1912 C CA . LEU B 1 12 ? 54.562 -12.258 -29.266 1 17.11 12 LEU B CA 1
ATOM 1913 C C . LEU B 1 12 ? 55.188 -10.883 -29.469 1 17.11 12 LEU B C 1
ATOM 1915 O O . LEU B 1 12 ? 55.5 -10.195 -28.5 1 17.11 12 LEU B O 1
ATOM 1919 N N . ARG B 1 13 ? 55.438 -10.375 -30.781 1 15.8 13 ARG B N 1
ATOM 1920 C CA . ARG B 1 13 ? 56.844 -9.938 -30.906 1 15.8 13 ARG B CA 1
ATOM 1921 C C . ARG B 1 13 ? 57.156 -8.789 -29.969 1 15.8 13 ARG B C 1
ATOM 1923 O O . ARG B 1 13 ? 56.25 -8.055 -29.562 1 15.8 13 ARG B O 1
ATOM 1930 N N . ARG B 1 14 ? 58.438 -8.18 -30.25 1 15.55 14 ARG B N 1
ATOM 1931 C CA . ARG B 1 14 ? 59.812 -7.887 -29.797 1 15.55 14 ARG B CA 1
ATOM 1932 C C . ARG B 1 14 ? 59.906 -6.441 -29.328 1 15.55 14 ARG B C 1
ATOM 1934 O O . ARG B 1 14 ? 60.469 -6.172 -28.25 1 15.55 14 ARG B O 1
ATOM 1941 N N . ASN B 1 15 ? 59.875 -5.5 -30.328 1 15.94 15 ASN B N 1
ATOM 1942 C CA . ASN B 1 15 ? 61.094 -4.766 -30.531 1 15.94 15 ASN B CA 1
ATOM 1943 C C . ASN B 1 15 ? 61.344 -3.75 -29.422 1 15.94 15 ASN B C 1
ATOM 1945 O O . ASN B 1 15 ? 60.406 -3.34 -28.734 1 15.94 15 ASN B O 1
ATOM 1949 N N . ILE B 1 16 ? 62.5 -2.902 -29.641 1 15.47 16 ILE B N 1
ATOM 1950 C CA . ILE B 1 16 ? 63.844 -2.49 -29.234 1 15.47 16 ILE B CA 1
ATOM 1951 C C . ILE B 1 16 ? 63.75 -1.134 -28.547 1 15.47 16 ILE B C 1
ATOM 1953 O O . ILE B 1 16 ? 64.312 -0.966 -27.438 1 15.47 16 ILE B O 1
ATOM 1957 N N . THR B 1 17 ? 63.719 -0.012 -29.391 1 16.27 17 THR B N 1
ATOM 1958 C CA . THR B 1 17 ? 64.938 0.803 -29.422 1 16.27 17 THR B CA 1
ATOM 1959 C C . THR B 1 17 ? 65 1.731 -28.219 1 16.27 17 THR B C 1
ATOM 1961 O O . THR B 1 17 ? 63.969 2.01 -27.594 1 16.27 17 THR B O 1
ATOM 1964 N N . SER B 1 18 ? 65.938 2.836 -28.406 1 15.66 18 SER B N 1
ATOM 1965 C CA . SER B 1 18 ? 67.188 3.367 -27.922 1 15.66 18 SER B CA 1
ATOM 1966 C C . SER B 1 18 ? 66.938 4.473 -26.891 1 15.66 18 SER B C 1
ATOM 1968 O O . SER B 1 18 ? 67.5 4.418 -25.781 1 15.66 18 SER B O 1
ATOM 1970 N N . THR B 1 19 ? 67.062 5.781 -27.391 1 15.84 19 THR B N 1
ATOM 1971 C CA . THR B 1 19 ? 68.25 6.574 -27.125 1 15.84 19 THR B CA 1
ATOM 1972 C C . THR B 1 19 ? 68.125 7.332 -25.812 1 15.84 19 THR B C 1
ATOM 1974 O O . THR B 1 19 ? 67 7.566 -25.328 1 15.84 19 THR B O 1
ATOM 1977 N N . THR B 1 20 ? 68.562 8.719 -25.875 1 15.18 20 THR B N 1
ATOM 1978 C CA . THR B 1 20 ? 69.75 9.406 -25.391 1 15.18 20 THR B CA 1
ATOM 1979 C C . THR B 1 20 ? 69.5 10.094 -24.047 1 15.18 20 THR B C 1
ATOM 1981 O O . THR B 1 20 ? 70.25 9.922 -23.094 1 15.18 20 THR B O 1
ATOM 1984 N N . ALA B 1 21 ? 69.438 11.578 -24.156 1 16.05 21 ALA B N 1
ATOM 1985 C CA . ALA B 1 21 ? 70.5 12.484 -23.719 1 16.05 21 ALA B CA 1
ATOM 1986 C C . ALA B 1 21 ? 70.375 12.805 -22.234 1 16.05 21 ALA B C 1
ATOM 1988 O O . ALA B 1 21 ? 69.312 12.688 -21.672 1 16.05 21 ALA B O 1
ATOM 1989 N N . SER B 1 22 ? 71.125 13.961 -21.922 1 15.25 22 SER B N 1
ATOM 1990 C CA . SER B 1 22 ? 72.25 14.445 -21.141 1 15.25 22 SER B CA 1
ATOM 1991 C C . SER B 1 22 ? 71.812 14.969 -19.781 1 15.25 22 SER B C 1
ATOM 1993 O O . SER B 1 22 ? 70.688 15.508 -19.656 1 15.25 22 SER B O 1
ATOM 1995 N N . LYS B 1 23 ? 72.75 14.93 -18.844 1 16.33 23 LYS B N 1
ATOM 1996 C CA . LYS B 1 23 ? 73.062 14.914 -17.422 1 16.33 23 LYS B CA 1
ATOM 1997 C C . LYS B 1 23 ? 73 16.312 -16.828 1 16.33 23 LYS B C 1
ATOM 1999 O O . LYS B 1 23 ? 72.875 16.469 -15.609 1 16.33 23 LYS B O 1
ATOM 2004 N N . SER B 1 24 ? 73.312 17.484 -17.578 1 14.79 24 SER B N 1
ATOM 2005 C CA . SER B 1 24 ? 74.375 18.156 -16.891 1 14.79 24 SER B CA 1
ATOM 2006 C C . SER B 1 24 ? 74 18.609 -15.492 1 14.79 24 SER B C 1
ATOM 2008 O O . SER B 1 24 ? 72.812 18.609 -15.164 1 14.79 24 SER B O 1
ATOM 2010 N N . SER B 1 25 ? 74.438 20.031 -15.172 1 15.04 25 SER B N 1
ATOM 2011 C CA . SER B 1 25 ? 75.562 20.547 -14.336 1 15.04 25 SER B CA 1
ATOM 2012 C C . SER B 1 25 ? 75.062 20.891 -12.938 1 15.04 25 SER B C 1
ATOM 2014 O O . SER B 1 25 ? 73.812 21.047 -12.719 1 15.04 25 SER B O 1
ATOM 2016 N N . PRO B 1 26 ? 75.812 22.062 -12.352 1 15.68 26 PRO B N 1
ATOM 2017 C CA . PRO B 1 26 ? 76.75 22.188 -11.203 1 15.68 26 PRO B CA 1
ATOM 2018 C C . PRO B 1 26 ? 76 22.609 -9.93 1 15.68 26 PRO B C 1
ATOM 2020 O O . PRO B 1 26 ? 74.812 22.891 -9.961 1 15.68 26 PRO B O 1
ATOM 2023 N N . MET B 1 27 ? 76.562 23.844 -9.43 1 15.16 27 MET B N 1
ATOM 2024 C CA . MET B 1 27 ? 77.438 24.125 -8.312 1 15.16 27 MET B CA 1
ATOM 2025 C C . MET B 1 27 ? 76.688 24.578 -7.086 1 15.16 27 MET B C 1
ATOM 2027 O O . MET B 1 27 ? 76.875 24.047 -5.992 1 15.16 27 MET B O 1
ATOM 2031 N N . LEU B 1 28 ? 77 26 -6.645 1 14.95 28 LEU B N 1
ATOM 2032 C CA . LEU B 1 28 ? 77.875 26.422 -5.531 1 14.95 28 LEU B CA 1
ATOM 2033 C C . LEU B 1 28 ? 77 26.703 -4.289 1 14.95 28 LEU B C 1
ATOM 2035 O O . LEU B 1 28 ? 77.312 26.188 -3.211 1 14.95 28 LEU B O 1
ATOM 2039 N N . ALA B 1 29 ? 76.875 28.141 -3.951 1 15.62 29 ALA B N 1
ATOM 2040 C CA . ALA B 1 29 ? 77.625 28.812 -2.885 1 15.62 29 ALA B CA 1
ATOM 2041 C C . ALA B 1 29 ? 76.875 28.734 -1.56 1 15.62 29 ALA B C 1
ATOM 2043 O O . ALA B 1 29 ? 75.688 28.484 -1.537 1 15.62 29 ALA B O 1
ATOM 2044 N N . ASN B 1 30 ? 77.312 29.781 -0.688 1 15.04 30 ASN B N 1
ATOM 2045 C CA . ASN B 1 30 ? 78 29.953 0.593 1 15.04 30 ASN B CA 1
ATOM 2046 C C . ASN B 1 30 ? 77 30.062 1.744 1 15.04 30 ASN B C 1
ATOM 2048 O O . ASN B 1 30 ? 76.938 29.188 2.617 1 15.04 30 ASN B O 1
ATOM 2052 N N . VAL B 1 31 ? 77 31.406 2.414 1 16.06 31 VAL B N 1
ATOM 2053 C CA . VAL B 1 31 ? 77.562 31.781 3.705 1 16.06 31 VAL B CA 1
ATOM 2054 C C . VAL B 1 31 ? 76.5 31.641 4.797 1 16.06 31 VAL B C 1
ATOM 2056 O O . VAL B 1 31 ? 75.312 31.688 4.52 1 16.06 31 VAL B O 1
ATOM 2059 N N . SER B 1 32 ? 77 32.062 6.062 1 15.29 32 SER B N 1
ATOM 2060 C CA . SER B 1 32 ? 77.125 31.641 7.453 1 15.29 32 SER B CA 1
ATOM 2061 C C . SER B 1 32 ? 76 32.188 8.312 1 15.29 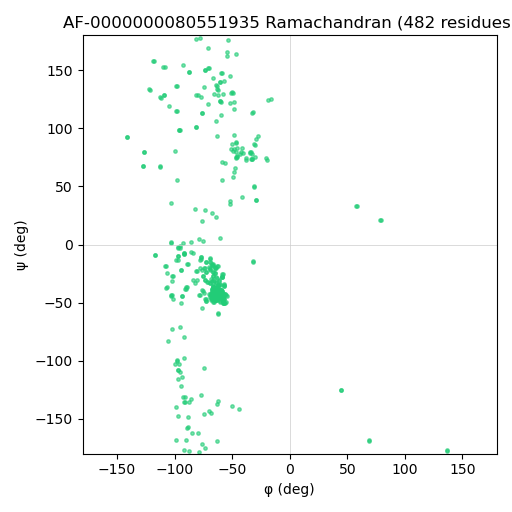32 SER B C 1
ATOM 2063 O O . SER B 1 32 ? 75.375 31.438 9.078 1 15.29 32 SER B O 1
ATOM 2065 N N . SER B 1 33 ? 76 33.562 8.578 1 15.99 33 SER B N 1
ATOM 2066 C CA . SER B 1 33 ? 76.312 34.031 9.914 1 15.99 33 SER B CA 1
ATOM 2067 C C . SER B 1 33 ? 75.188 33.844 10.883 1 15.99 33 SER B C 1
ATOM 2069 O O . SER B 1 33 ? 74 33.812 10.469 1 15.99 33 SER B O 1
ATOM 2071 N N . ARG B 1 34 ? 75.375 34.469 12.203 1 15.7 34 ARG B N 1
ATOM 2072 C CA . ARG B 1 34 ? 75.438 34.188 13.633 1 15.7 34 ARG B CA 1
ATOM 2073 C C . ARG B 1 34 ? 74.062 34.531 14.273 1 15.7 34 ARG B C 1
ATOM 2075 O O . ARG B 1 34 ? 73.438 33.688 14.914 1 15.7 34 ARG B O 1
ATOM 2082 N N . HIS B 1 35 ? 74.062 35.781 15 1 16.19 35 HIS B N 1
ATOM 2083 C CA . HIS B 1 35 ? 74.125 35.906 16.453 1 16.19 35 HIS B CA 1
ATOM 2084 C C . HIS B 1 35 ? 72.75 35.875 17.109 1 16.19 35 HIS B C 1
ATOM 2086 O O . HIS B 1 35 ? 71.75 36.062 16.438 1 16.19 35 HIS B O 1
ATOM 2092 N N . PHE B 1 36 ? 72.688 36.719 18.391 1 15.86 36 PHE B N 1
ATOM 2093 C CA . PHE B 1 36 ? 72.5 36.594 19.828 1 15.86 36 PHE B CA 1
ATOM 2094 C C . PHE B 1 36 ? 71.062 36.906 20.25 1 15.86 36 PHE B C 1
ATOM 2096 O O . PHE B 1 36 ? 70.375 37.562 19.531 1 15.86 36 PHE B O 1
ATOM 2103 N N . LEU B 1 37 ? 70.875 37.062 21.688 1 16.34 37 LEU B N 1
ATOM 2104 C CA . LEU B 1 37 ? 70.188 36.594 22.891 1 16.34 37 LEU B CA 1
ATOM 2105 C C . LEU B 1 37 ? 69.125 37.562 23.344 1 16.34 37 LEU B C 1
ATOM 2107 O O . LEU B 1 37 ? 68.25 37.188 24.109 1 16.34 37 LEU B O 1
ATOM 2111 N N . GLY B 1 38 ? 69.125 38.906 23.062 1 17.42 38 GLY B N 1
ATOM 2112 C CA . GLY B 1 38 ? 68.875 39.719 24.234 1 17.42 38 GLY B CA 1
ATOM 2113 C C . GLY B 1 38 ? 67.5 39.562 24.844 1 17.42 38 GLY B C 1
ATOM 2114 O O . GLY B 1 38 ? 66.5 39.5 24.109 1 17.42 38 GLY B O 1
ATOM 2115 N N . ILE B 1 39 ? 67.375 39.312 26.234 1 17.95 39 ILE B N 1
ATOM 2116 C CA . ILE B 1 39 ? 66.5 38.844 27.312 1 17.95 39 ILE B CA 1
ATOM 2117 C C . ILE B 1 39 ? 65.5 39.938 27.719 1 17.95 39 ILE B C 1
ATOM 2119 O O . ILE B 1 39 ? 64.688 39.75 28.562 1 17.95 39 ILE B O 1
ATOM 2123 N N . PHE B 1 40 ? 65.375 41.125 27.109 1 17.59 40 PHE B N 1
ATOM 2124 C CA . PHE B 1 40 ? 65 42.156 28.078 1 17.59 40 PHE B CA 1
ATOM 2125 C C . PHE B 1 40 ? 63.688 41.781 28.781 1 17.59 40 PHE B C 1
ATOM 2127 O O . PHE B 1 40 ? 62.75 41.312 28.156 1 17.59 40 PHE B O 1
ATOM 2134 N N . THR B 1 41 ? 63.688 41.844 30.156 1 18.11 41 THR B N 1
ATOM 2135 C CA . THR B 1 41 ? 63 41.594 31.422 1 18.11 41 THR B CA 1
ATOM 2136 C C . THR B 1 41 ? 61.781 42.5 31.562 1 18.11 41 THR B C 1
ATOM 2138 O O . THR B 1 41 ? 61.312 42.75 32.688 1 18.11 41 THR B O 1
ATOM 2141 N N . TYR B 1 42 ? 61.094 43 30.641 1 17.42 42 TYR B N 1
ATOM 2142 C CA . TYR B 1 42 ? 60.25 44.094 31.016 1 17.42 42 TYR B CA 1
ATOM 2143 C C . TYR B 1 42 ? 59.25 43.688 32.094 1 17.42 42 TYR B C 1
ATOM 2145 O O . TYR B 1 42 ? 58.5 42.75 31.922 1 17.42 42 TYR B O 1
ATOM 2153 N N . ASN B 1 43 ? 59.438 44.25 33.312 1 16.94 43 ASN B N 1
ATOM 2154 C CA . ASN B 1 43 ? 58.938 44.188 34.688 1 16.94 43 ASN B CA 1
ATOM 2155 C C . ASN B 1 43 ? 57.406 44.281 34.75 1 16.94 43 ASN B C 1
ATOM 2157 O O . ASN B 1 43 ? 56.781 44.656 33.75 1 16.94 43 ASN B O 1
ATOM 2161 N N . GLU B 1 44 ? 56.875 45.125 35.844 1 17.91 44 GLU B N 1
ATOM 2162 C CA . GLU B 1 44 ? 56.156 44.906 37.094 1 17.91 44 GLU B CA 1
ATOM 2163 C C . GLU B 1 44 ? 54.656 45.219 36.938 1 17.91 44 GLU B C 1
ATOM 2165 O O . GLU B 1 44 ? 53.812 44.656 37.594 1 17.91 44 GLU B O 1
ATOM 2170 N N . SER B 1 45 ? 54.25 46.375 36.312 1 21.06 45 SER B N 1
ATOM 2171 C CA . SER B 1 45 ? 53.312 47.219 37.062 1 21.06 45 SER B CA 1
ATOM 2172 C C . SER B 1 45 ? 51.938 46.562 37.125 1 21.06 45 SER B C 1
ATOM 2174 O O . SER B 1 45 ? 51.375 46.156 36.094 1 21.06 45 SER B O 1
ATOM 2176 N N . LEU B 1 46 ? 51.344 46.25 38.375 1 19.33 46 LEU B N 1
ATOM 2177 C CA . LEU B 1 46 ? 50.344 45.438 39.062 1 19.33 46 LEU B CA 1
ATOM 2178 C C . LEU B 1 46 ? 48.938 45.938 38.812 1 19.33 46 LEU B C 1
ATOM 2180 O O . LEU B 1 46 ? 48.031 45.156 38.625 1 19.33 46 LEU B O 1
ATOM 2184 N N . ARG B 1 47 ? 48.625 47.281 38.812 1 19.53 47 ARG B N 1
ATOM 2185 C CA . ARG B 1 47 ? 47.625 47.656 39.812 1 19.53 47 ARG B CA 1
ATOM 2186 C C . ARG B 1 47 ? 46.25 47.094 39.438 1 19.53 47 ARG B C 1
ATOM 2188 O O . ARG B 1 47 ? 46.062 46.656 38.281 1 19.53 47 ARG B O 1
ATOM 2195 N N . GLN B 1 48 ? 45.125 47.938 39.75 1 23.14 48 GLN B N 1
ATOM 2196 C CA . GLN B 1 48 ? 43.875 47.906 40.531 1 23.14 48 GLN B CA 1
ATOM 2197 C C . GLN B 1 48 ? 42.688 47.562 39.625 1 23.14 48 GLN B C 1
ATOM 2199 O O . GLN B 1 48 ? 42.25 48.406 38.844 1 23.14 48 GLN B O 1
ATOM 2204 N N . MET B 1 49 ? 42.656 46.562 38.938 1 21.44 49 MET B N 1
ATOM 2205 C CA . MET B 1 49 ? 41.594 46.406 37.938 1 21.44 49 MET B CA 1
ATOM 2206 C C . MET B 1 49 ? 40.219 46.344 38.625 1 21.44 49 MET B C 1
ATOM 2208 O O . MET B 1 49 ? 40 45.469 39.5 1 21.44 49 MET B O 1
ATOM 2212 N N . ARG B 1 50 ? 39.656 47.531 38.688 1 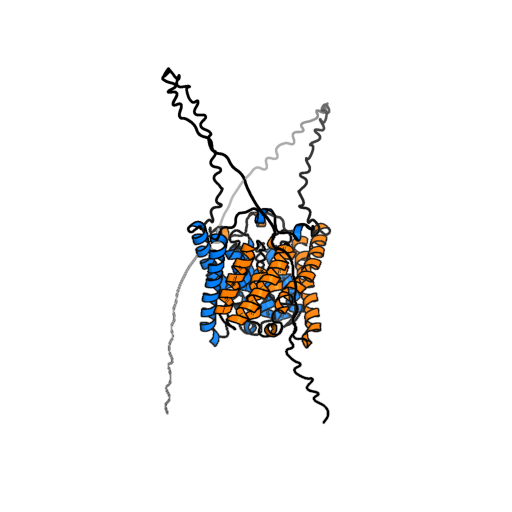24.22 50 ARG B N 1
ATOM 2213 C CA . ARG B 1 50 ? 38.281 47.688 39.188 1 24.22 50 ARG B CA 1
ATOM 2214 C C . ARG B 1 50 ? 37.344 46.688 38.531 1 24.22 50 ARG B C 1
ATOM 2216 O O . ARG B 1 50 ? 37.438 46.469 37.312 1 24.22 50 ARG B O 1
ATOM 2223 N N . THR B 1 51 ? 36.812 45.844 39.344 1 24.19 51 THR B N 1
ATOM 2224 C CA . THR B 1 51 ? 35.906 44.719 39.094 1 24.19 51 THR B CA 1
ATOM 2225 C C . THR B 1 51 ? 34.656 45.188 38.375 1 24.19 51 THR B C 1
ATOM 2227 O O . THR B 1 51 ? 33.906 46.031 38.906 1 24.19 51 THR B O 1
ATOM 2230 N N . PRO B 1 52 ? 34.719 45.594 37.062 1 25.22 52 PRO B N 1
ATOM 2231 C CA . PRO B 1 52 ? 33.406 46 36.562 1 25.22 52 PRO B CA 1
ATOM 2232 C C . PRO B 1 52 ? 32.312 45 36.875 1 25.22 52 PRO B C 1
ATOM 2234 O O . PRO B 1 52 ? 32.562 43.812 37 1 25.22 52 PRO B O 1
ATOM 2237 N N . ALA B 1 53 ? 31.203 45.406 37.594 1 27.17 53 ALA B N 1
ATOM 2238 C CA . ALA B 1 53 ? 29.938 44.781 37.938 1 27.17 53 ALA B CA 1
ATOM 2239 C C . ALA B 1 53 ? 29.328 44.094 36.688 1 27.17 53 ALA B C 1
ATOM 2241 O O . ALA B 1 53 ? 29.109 44.75 35.656 1 27.17 53 ALA B O 1
ATOM 2242 N N . SER B 1 54 ? 29.734 42.875 36.344 1 26.25 54 SER B N 1
ATOM 2243 C CA . SER B 1 54 ? 29.203 42.062 35.25 1 26.25 54 SER B CA 1
ATOM 2244 C C . SER B 1 54 ? 27.672 41.969 35.312 1 26.25 54 SER B C 1
ATOM 2246 O O . SER B 1 54 ? 27.109 41.594 36.344 1 26.25 54 SER B O 1
ATOM 2248 N N . LEU B 1 55 ? 27 43.031 34.781 1 25.8 55 LEU B N 1
ATOM 2249 C CA . LEU B 1 55 ? 25.578 42.906 34.469 1 25.8 55 LEU B CA 1
ATOM 2250 C C . LEU B 1 55 ? 25.25 41.562 33.844 1 25.8 55 LEU B C 1
ATOM 2252 O O . LEU B 1 55 ? 25.797 41.219 32.812 1 25.8 55 LEU B O 1
ATOM 2256 N N . SER B 1 56 ? 25.141 40.531 34.656 1 25.69 56 SER B N 1
ATOM 2257 C CA . SER B 1 56 ? 24.672 39.188 34.281 1 25.69 56 SER B CA 1
ATOM 2258 C C . SER B 1 56 ? 23.375 39.281 33.469 1 25.69 56 SER B C 1
ATOM 2260 O O . SER B 1 56 ? 22.344 39.688 34 1 25.69 56 SER B O 1
ATOM 2262 N N . HIS B 1 57 ? 23.406 39.938 32.25 1 26.92 57 HIS B N 1
ATOM 2263 C CA . HIS B 1 57 ? 22.234 39.719 31.422 1 26.92 57 HIS B CA 1
ATOM 2264 C C . HIS B 1 57 ? 21.891 38.219 31.328 1 26.92 57 HIS B C 1
ATOM 2266 O O . HIS B 1 57 ? 22.688 37.438 30.828 1 26.92 57 HIS B O 1
ATOM 2272 N N . ARG B 1 58 ? 21.219 37.719 32.312 1 27.36 58 ARG B N 1
ATOM 2273 C CA . ARG B 1 58 ? 20.625 36.406 32.219 1 27.36 58 ARG B CA 1
ATOM 2274 C C . ARG B 1 58 ? 19.875 36.25 30.891 1 27.36 58 ARG B C 1
ATOM 2276 O O . ARG B 1 58 ? 18.906 36.938 30.625 1 27.36 58 ARG B O 1
ATOM 2283 N N . ARG B 1 59 ? 20.688 36.062 29.797 1 28.88 59 ARG B N 1
ATOM 2284 C CA . ARG B 1 59 ? 20 35.594 28.594 1 28.88 59 ARG B CA 1
ATOM 2285 C C . ARG B 1 59 ? 19.062 34.438 28.922 1 28.88 59 ARG B C 1
ATOM 2287 O O . ARG B 1 59 ? 19.484 33.375 29.391 1 28.88 59 ARG B O 1
ATOM 2294 N N . ARG B 1 60 ? 17.828 34.75 29.281 1 27.42 60 ARG B N 1
ATOM 2295 C CA . ARG B 1 60 ? 16.797 33.719 29.266 1 27.42 60 ARG B CA 1
ATOM 2296 C C . ARG B 1 60 ? 16.859 32.906 27.984 1 27.42 60 ARG B C 1
ATOM 2298 O O . ARG B 1 60 ? 16.578 33.438 26.891 1 27.42 60 ARG B O 1
ATOM 2305 N N . VAL B 1 61 ? 17.844 31.984 27.844 1 27.22 61 VAL B N 1
ATOM 2306 C CA . VAL B 1 61 ? 17.703 30.984 26.781 1 27.22 61 VAL B CA 1
ATOM 2307 C C . VAL B 1 61 ? 16.312 30.359 26.844 1 27.22 61 VAL B C 1
ATOM 2309 O O . VAL B 1 61 ? 15.945 29.734 27.844 1 27.22 61 VAL B O 1
ATOM 2312 N N . SER B 1 62 ? 15.312 31.031 26.312 1 27.62 62 SER B N 1
ATOM 2313 C CA . SER B 1 62 ? 14.078 30.297 26.062 1 27.62 62 SER B CA 1
ATOM 2314 C C . SER B 1 62 ? 14.375 28.922 25.469 1 27.62 62 SER B C 1
ATOM 2316 O O . SER B 1 62 ? 15.016 28.812 24.422 1 27.62 62 SER B O 1
ATOM 2318 N N . THR B 1 63 ? 14.766 27.953 26.359 1 28.59 63 THR B N 1
ATOM 2319 C CA . THR B 1 63 ? 14.734 26.578 25.891 1 28.59 63 THR B CA 1
ATOM 2320 C C . THR B 1 63 ? 13.578 26.359 24.922 1 28.59 63 THR B C 1
ATOM 2322 O O . THR B 1 63 ? 12.414 26.5 25.281 1 28.59 63 THR B O 1
ATOM 2325 N N . VAL B 1 64 ? 13.719 26.75 23.688 1 27.73 64 VAL B N 1
ATOM 2326 C CA . VAL B 1 64 ? 12.82 26.172 22.688 1 27.73 64 VAL B CA 1
ATOM 2327 C C . VAL B 1 64 ? 12.578 24.703 23 1 27.73 64 VAL B C 1
ATOM 2329 O O . VAL B 1 64 ? 13.5 23.891 22.969 1 27.73 64 VAL B O 1
ATOM 2332 N N . ALA B 1 65 ? 11.781 24.391 24.078 1 27.75 65 ALA B N 1
ATOM 2333 C CA . ALA B 1 65 ? 11.258 23.031 24.172 1 27.75 65 ALA B CA 1
ATOM 2334 C C . ALA B 1 65 ? 10.992 22.438 22.781 1 27.75 65 ALA B C 1
ATOM 2336 O O . ALA B 1 65 ? 10.211 22.984 22.016 1 27.75 65 ALA B O 1
ATOM 2337 N N . SER B 1 66 ? 12.023 22 22.078 1 29.92 66 SER B N 1
ATOM 2338 C CA . SER B 1 66 ? 11.688 21.109 20.969 1 29.92 66 SER B CA 1
ATOM 2339 C C . SER B 1 66 ? 10.438 20.297 21.266 1 29.92 66 SER B C 1
ATOM 2341 O O . SER B 1 66 ? 10.328 19.672 22.328 1 29.92 66 SER B O 1
ATOM 2343 N N . SER B 1 67 ? 9.258 20.828 20.984 1 29.03 67 SER B N 1
ATOM 2344 C CA . SER B 1 67 ? 8.062 20 20.953 1 29.03 67 SER B CA 1
ATOM 2345 C C . SER B 1 67 ? 8.391 18.578 20.516 1 29.03 67 SER B C 1
ATOM 2347 O O . SER B 1 67 ? 8.586 18.328 19.328 1 29.03 67 SER B O 1
ATOM 2349 N N . ALA B 1 68 ? 9.375 17.906 21.109 1 31.39 68 ALA B N 1
ATOM 2350 C CA . ALA B 1 68 ? 9.352 16.453 20.938 1 31.39 68 ALA B CA 1
ATOM 2351 C C . ALA B 1 68 ? 7.914 15.93 20.875 1 31.39 68 ALA B C 1
ATOM 2353 O O . ALA B 1 68 ? 7.18 15.984 21.859 1 31.39 68 ALA B O 1
ATOM 2354 N N . GLY B 1 69 ? 7.227 16.125 19.844 1 33.25 69 GLY B N 1
ATOM 2355 C CA . GLY B 1 69 ? 5.945 15.469 19.656 1 33.25 69 GLY B CA 1
ATOM 2356 C C . GLY B 1 69 ? 5.863 14.117 20.344 1 33.25 69 GLY B C 1
ATOM 2357 O O . GLY B 1 69 ? 6.793 13.312 20.266 1 33.25 69 GLY B O 1
ATOM 2358 N N . ASN B 1 70 ? 5.395 14.008 21.641 1 33.47 70 ASN B N 1
ATOM 2359 C CA . ASN B 1 70 ? 4.984 12.828 22.406 1 33.47 70 ASN B CA 1
ATOM 2360 C C . ASN B 1 70 ? 4.648 11.656 21.484 1 33.47 70 ASN B C 1
ATOM 2362 O O . ASN B 1 70 ? 3.703 11.727 20.703 1 33.47 70 ASN B O 1
ATOM 2366 N N . LEU B 1 71 ? 5.578 10.977 20.828 1 38.91 71 LEU B N 1
ATOM 2367 C CA . LEU B 1 71 ? 5.27 9.617 20.391 1 38.91 71 LEU B CA 1
ATOM 2368 C C . LEU B 1 71 ? 4.27 8.953 21.328 1 38.91 71 LEU B C 1
ATOM 2370 O O . LEU B 1 71 ? 4.656 8.367 22.344 1 38.91 71 LEU B O 1
ATOM 2374 N N . THR B 1 72 ? 3.25 9.633 21.875 1 39.66 72 THR B N 1
ATOM 2375 C CA . THR B 1 72 ? 2.18 9.188 22.766 1 39.66 72 THR B CA 1
ATOM 2376 C C . THR B 1 72 ? 1.794 7.746 22.469 1 39.66 72 THR B C 1
ATOM 2378 O O . THR B 1 72 ? 1.84 7.312 21.312 1 39.66 72 THR B O 1
ATOM 2381 N N . ALA B 1 73 ? 2 6.773 23.297 1 45.59 73 ALA B N 1
ATOM 2382 C CA . ALA B 1 73 ? 1.394 5.449 23.422 1 45.59 73 ALA B CA 1
ATOM 2383 C C . ALA B 1 73 ? 0.079 5.379 22.641 1 45.59 73 ALA B C 1
ATOM 2385 O O . ALA B 1 73 ? -0.63 6.379 22.516 1 45.59 73 ALA B O 1
ATOM 2386 N N . PRO B 1 74 ? -0.046 4.426 21.766 1 51.62 74 PRO B N 1
ATOM 2387 C CA . PRO B 1 74 ? -1.334 4.293 21.078 1 51.62 74 PRO B CA 1
ATOM 2388 C C . PRO B 1 74 ? -2.514 4.707 21.969 1 51.62 74 PRO B C 1
ATOM 2390 O O . PRO B 1 74 ? -2.795 4.059 22.969 1 51.62 74 PRO B O 1
ATOM 2393 N N . SER B 1 75 ? -2.682 6.051 22.203 1 62.84 75 SER B N 1
ATOM 2394 C CA . SER B 1 75 ? -3.801 6.668 22.906 1 62.84 75 SER B CA 1
ATOM 2395 C C . SER B 1 75 ? -5.137 6.152 22.375 1 62.84 75 SER B C 1
ATOM 2397 O O . SER B 1 75 ? -5.219 5.664 21.25 1 62.84 75 SER B O 1
ATOM 2399 N N . TRP B 1 76 ? -6.031 5.734 23.219 1 77.62 76 TRP B N 1
ATOM 2400 C CA . TRP B 1 76 ? -7.426 5.41 22.938 1 77.62 76 TRP B CA 1
ATOM 2401 C C . TRP B 1 76 ? -7.973 6.281 21.812 1 77.62 76 TRP B C 1
ATOM 2403 O O . TRP B 1 76 ? -8.914 5.891 21.125 1 77.62 76 TRP B O 1
ATOM 2413 N N . ASP B 1 77 ? -7.199 7.332 21.562 1 85.38 77 ASP B N 1
ATOM 2414 C CA . ASP B 1 77 ? -7.652 8.273 20.531 1 85.38 77 ASP B CA 1
ATOM 2415 C C . ASP B 1 77 ? -7.426 7.707 19.141 1 85.38 77 ASP B C 1
ATOM 2417 O O . ASP B 1 77 ? -8.141 8.062 18.203 1 85.38 77 ASP B O 1
ATOM 2421 N N . SER B 1 78 ? -6.488 6.734 19.031 1 88.19 78 SER B N 1
ATOM 2422 C CA . SER B 1 78 ? -6.18 6.184 17.703 1 88.19 78 SER B CA 1
ATOM 2423 C C . SER B 1 78 ? -7.266 5.219 17.25 1 88.19 78 SER B C 1
ATOM 2425 O O . SER B 1 78 ? -7.32 4.859 16.062 1 88.19 78 SER B O 1
ATOM 2427 N N . TRP B 1 79 ? -8.164 4.855 18.141 1 90.69 79 TRP B N 1
ATOM 2428 C CA . TRP B 1 79 ? -9.219 3.902 17.812 1 90.69 79 TRP B CA 1
ATOM 2429 C C . TRP B 1 79 ? -10.5 4.625 17.406 1 90.69 79 TRP B C 1
ATOM 2431 O O . TRP B 1 79 ? -11.484 3.99 17.016 1 90.69 79 TRP B O 1
ATOM 2441 N N . LYS B 1 80 ? -10.43 5.949 17.453 1 89.5 80 LYS B N 1
ATOM 2442 C CA . LYS B 1 80 ? -11.562 6.777 17.062 1 89.5 80 LYS B CA 1
ATOM 2443 C C . LYS B 1 80 ? -11.273 7.508 15.75 1 89.5 80 LYS B C 1
ATOM 2445 O O . LYS B 1 80 ? -10.117 7.77 15.422 1 89.5 80 LYS B O 1
ATOM 2450 N N . PRO B 1 81 ? -12.383 7.793 15.07 1 88.69 81 PRO B N 1
ATOM 2451 C CA . PRO B 1 81 ? -12.156 8.578 13.852 1 88.69 81 PRO B CA 1
ATOM 2452 C C . PRO B 1 81 ? -11.492 9.922 14.133 1 88.69 81 PRO B C 1
ATOM 2454 O O . PRO B 1 81 ? -11.672 10.492 15.219 1 88.69 81 PRO B O 1
ATOM 2457 N N . ASP B 1 82 ? -10.703 10.352 13.195 1 86.94 82 ASP B N 1
ATOM 2458 C CA . ASP B 1 82 ? -10.078 11.664 13.305 1 86.94 82 ASP B CA 1
ATOM 2459 C C . ASP B 1 82 ? -11.125 12.773 13.375 1 86.94 82 ASP B C 1
ATOM 2461 O O . ASP B 1 82 ? -11.922 12.938 12.453 1 86.94 82 ASP B O 1
ATOM 2465 N N . ARG B 1 83 ? -11.086 13.539 14.367 1 84.12 83 ARG B N 1
ATOM 2466 C CA . ARG B 1 83 ? -12.094 14.562 14.617 1 84.12 83 ARG B CA 1
ATOM 2467 C C . ARG B 1 83 ? -12.062 15.641 13.547 1 84.12 83 ARG B C 1
ATOM 2469 O O . ARG B 1 83 ? -13.109 16.125 13.117 1 84.12 83 ARG B O 1
ATOM 2476 N N . THR B 1 84 ? -10.875 16.016 13.211 1 83.06 84 THR B N 1
ATOM 2477 C CA . THR B 1 84 ? -10.742 17.047 12.18 1 83.06 84 THR B CA 1
ATOM 2478 C C . THR B 1 84 ? -11.328 16.562 10.852 1 83.06 84 THR B C 1
ATOM 2480 O O . THR B 1 84 ? -12.047 17.297 10.18 1 83.06 84 THR B O 1
ATOM 2483 N N . ALA B 1 85 ? -11.039 15.367 10.539 1 83.06 85 ALA B N 1
ATOM 2484 C CA . ALA B 1 85 ? -11.586 14.789 9.312 1 83.06 85 ALA B CA 1
ATOM 2485 C C . ALA B 1 85 ? -13.102 14.672 9.391 1 83.06 85 ALA B C 1
ATOM 2487 O O . ALA B 1 85 ? -13.805 14.961 8.422 1 83.06 85 ALA B O 1
ATOM 2488 N N . ALA B 1 86 ? -13.586 14.352 10.492 1 81.88 86 ALA B N 1
ATOM 2489 C CA . ALA B 1 86 ? -15.016 14.148 10.688 1 81.88 86 ALA B CA 1
ATOM 2490 C C . ALA B 1 86 ? -15.773 15.477 10.594 1 81.88 86 ALA B C 1
ATOM 2492 O O . ALA B 1 86 ? -16.953 15.5 10.242 1 81.88 86 ALA B O 1
ATOM 2493 N N . ALA B 1 87 ? -15.047 16.531 10.812 1 82.75 87 ALA B N 1
ATOM 2494 C CA . ALA B 1 87 ? -15.68 17.844 10.852 1 82.75 87 ALA B CA 1
ATOM 2495 C C . ALA B 1 87 ? -15.734 18.469 9.461 1 82.75 87 ALA B C 1
ATOM 2497 O O . ALA B 1 87 ? -16.5 19.406 9.227 1 82.75 87 ALA B O 1
ATOM 2498 N N . THR B 1 88 ? -14.984 17.969 8.602 1 86.62 88 THR B N 1
ATOM 2499 C CA . THR B 1 88 ? -14.953 18.516 7.25 1 86.62 88 THR B CA 1
ATOM 2500 C C . THR B 1 88 ? -16.109 17.984 6.418 1 86.62 88 THR B C 1
ATOM 2502 O O . THR B 1 88 ? -16.375 16.781 6.402 1 86.62 88 THR B O 1
ATOM 2505 N N . ALA B 1 89 ? -16.797 18.875 5.832 1 89.38 89 ALA B N 1
ATOM 2506 C CA . ALA B 1 89 ? -17.953 18.484 5.027 1 89.38 89 ALA B CA 1
ATOM 2507 C C . ALA B 1 89 ? -17.531 17.625 3.84 1 89.38 89 ALA B C 1
ATOM 2509 O O . ALA B 1 89 ? -16.516 17.906 3.189 1 89.38 89 ALA B O 1
ATOM 2510 N N . LEU B 1 90 ? -18.281 16.594 3.609 1 91.06 90 LEU B N 1
ATOM 2511 C CA . LEU B 1 90 ? -18.016 15.688 2.502 1 91.06 90 LEU B CA 1
ATOM 2512 C C . LEU B 1 90 ? -18.891 16.031 1.298 1 91.06 90 LEU B C 1
ATOM 2514 O O . LEU B 1 90 ? -20.109 15.93 1.368 1 91.06 90 LEU B O 1
ATOM 2518 N N . LEU B 1 91 ? -18.266 16.438 0.268 1 92.69 91 LEU B N 1
ATOM 2519 C CA . LEU B 1 91 ? -18.953 16.641 -0.997 1 92.69 91 LEU B CA 1
ATOM 2520 C C . LEU B 1 91 ? -19 15.359 -1.818 1 92.69 91 LEU B C 1
ATOM 2522 O O . LEU B 1 91 ? -18.062 14.555 -1.77 1 92.69 91 LEU B O 1
ATOM 2526 N N . MET B 1 92 ? -20.031 15.25 -2.549 1 95.81 92 MET B N 1
ATOM 2527 C CA . MET B 1 92 ? -20.156 14.055 -3.379 1 95.81 92 MET B CA 1
ATOM 2528 C C . MET B 1 92 ? -19.047 13.992 -4.422 1 95.81 92 MET B C 1
ATOM 2530 O O . MET B 1 92 ? -18.609 12.906 -4.809 1 95.81 92 MET B O 1
ATOM 2534 N N . SER B 1 93 ? -18.641 15.117 -4.871 1 96.12 93 SER B N 1
ATOM 2535 C CA . SER B 1 93 ? -17.547 15.18 -5.848 1 96.12 93 SER B CA 1
ATOM 2536 C C . SER B 1 93 ? -16.25 14.633 -5.266 1 96.12 93 SER B C 1
ATOM 2538 O O . SER B 1 93 ? -15.414 14.094 -5.996 1 96.12 93 SER B O 1
ATOM 2540 N N . ASP B 1 94 ? -16.125 14.758 -3.953 1 94.81 94 ASP B N 1
ATOM 2541 C CA . ASP B 1 94 ? -14.938 14.266 -3.273 1 94.81 94 ASP B CA 1
ATOM 2542 C C . ASP B 1 94 ? -14.922 12.742 -3.217 1 94.81 94 ASP B C 1
ATOM 2544 O O . ASP B 1 94 ? -13.875 12.141 -2.967 1 94.81 94 ASP B O 1
ATOM 2548 N N . VAL B 1 95 ? -16.047 12.133 -3.482 1 97.88 95 VAL B N 1
ATOM 2549 C CA . VAL B 1 95 ? -16.172 10.68 -3.455 1 97.88 95 VAL B CA 1
ATOM 2550 C C . VAL B 1 95 ? -16.172 10.141 -4.883 1 97.88 95 VAL B C 1
ATOM 2552 O O . VAL B 1 95 ? -15.43 9.211 -5.199 1 97.88 95 VAL B O 1
ATOM 2555 N N . ILE B 1 96 ? -16.875 10.758 -5.746 1 98.44 96 ILE B N 1
ATOM 2556 C CA . ILE B 1 96 ? -17.188 10.203 -7.059 1 98.44 96 ILE B CA 1
ATOM 2557 C C . ILE B 1 96 ? -15.961 10.289 -7.965 1 98.44 96 ILE B C 1
ATOM 2559 O O . ILE B 1 96 ? -15.656 9.344 -8.695 1 98.44 96 ILE B O 1
ATOM 2563 N N . TRP B 1 97 ? -15.234 11.32 -7.918 1 98.5 97 TRP B N 1
ATOM 2564 C CA . TRP B 1 97 ? -14.141 11.492 -8.875 1 98.5 97 TRP B CA 1
ATOM 2565 C C . TRP B 1 97 ? -12.984 10.547 -8.547 1 98.5 97 TRP B C 1
ATOM 2567 O O . TRP B 1 97 ? -12.469 9.859 -9.43 1 98.5 97 TRP B O 1
ATOM 2577 N N . PRO B 1 98 ? -12.625 10.531 -7.242 1 98.69 98 PRO B N 1
ATOM 2578 C CA . PRO B 1 98 ? -11.594 9.539 -6.922 1 98.69 98 PRO B CA 1
ATOM 2579 C C . PRO B 1 98 ? -12.031 8.117 -7.25 1 98.69 98 PRO B C 1
ATOM 2581 O O . PRO B 1 98 ? -11.242 7.332 -7.781 1 98.69 98 PRO B O 1
ATOM 2584 N N . ALA B 1 99 ? -13.234 7.809 -7.012 1 98.88 99 ALA B N 1
ATOM 2585 C CA . ALA B 1 99 ? -13.75 6.477 -7.32 1 98.88 99 ALA B CA 1
ATOM 2586 C C . ALA B 1 99 ? -13.758 6.223 -8.828 1 98.88 99 ALA B C 1
ATOM 2588 O O . ALA B 1 99 ? -13.375 5.145 -9.281 1 98.88 99 ALA B O 1
ATOM 2589 N N . ALA B 1 100 ? -14.141 7.184 -9.547 1 98.75 100 ALA B N 1
ATOM 2590 C CA . ALA B 1 100 ? -14.133 7.074 -11 1 98.75 100 ALA B CA 1
ATOM 2591 C C . ALA B 1 100 ? -12.719 6.914 -11.539 1 98.75 100 ALA B C 1
ATOM 2593 O O . ALA B 1 100 ? -12.484 6.152 -12.477 1 98.75 100 ALA B O 1
ATOM 2594 N N . GLY B 1 101 ? -11.82 7.699 -10.938 1 98.81 101 GLY B N 1
ATOM 2595 C CA . GLY B 1 101 ? -10.422 7.535 -11.305 1 98.81 101 GLY B CA 1
ATOM 2596 C C . GLY B 1 101 ? -9.906 6.129 -11.07 1 98.81 101 GLY B C 1
ATOM 2597 O O . GLY B 1 101 ? -9.203 5.566 -11.914 1 98.81 101 GLY B O 1
ATOM 2598 N N . ALA B 1 102 ? -10.266 5.582 -9.977 1 98.88 102 ALA B N 1
ATOM 2599 C CA . ALA B 1 102 ? -9.852 4.223 -9.641 1 98.88 102 ALA B CA 1
ATOM 2600 C C . ALA B 1 1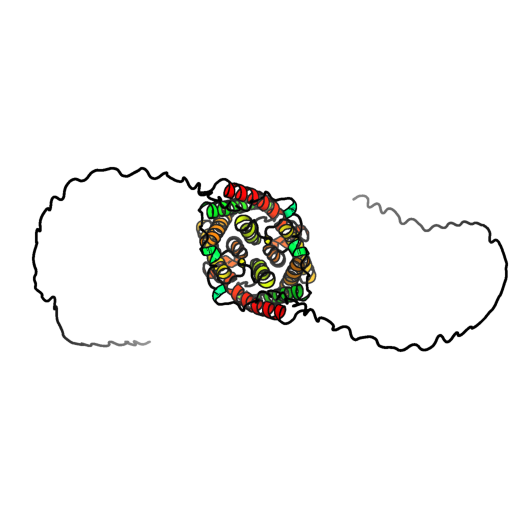02 ? -10.461 3.205 -10.602 1 98.88 102 ALA B C 1
ATOM 2602 O O . ALA B 1 102 ? -9.781 2.27 -11.031 1 98.88 102 ALA B O 1
ATOM 2603 N N . PHE B 1 103 ? -11.703 3.371 -10.906 1 98.88 103 PHE B N 1
ATOM 2604 C CA . PHE B 1 103 ? -12.352 2.496 -11.875 1 98.88 103 PHE B CA 1
ATOM 2605 C C . PHE B 1 103 ? -11.625 2.545 -13.219 1 98.88 103 PHE B C 1
ATOM 2607 O O . PHE B 1 103 ? -11.297 1.503 -13.789 1 98.88 103 PHE B O 1
ATOM 2614 N N . ALA B 1 104 ? -11.398 3.729 -13.688 1 98.81 104 ALA B N 1
ATOM 2615 C CA . ALA B 1 104 ? -10.734 3.914 -14.977 1 98.81 104 ALA B CA 1
ATOM 2616 C C . ALA B 1 104 ? -9.344 3.303 -14.969 1 98.81 104 ALA B C 1
ATOM 2618 O O . ALA B 1 104 ? -8.93 2.668 -15.938 1 98.81 104 ALA B O 1
ATOM 2619 N N . ALA B 1 105 ? -8.641 3.514 -13.914 1 98.69 105 ALA B N 1
ATOM 2620 C CA . ALA B 1 105 ? -7.289 2.979 -13.797 1 98.69 105 ALA B CA 1
ATOM 2621 C C . ALA B 1 105 ? -7.281 1.461 -13.953 1 98.69 105 ALA B C 1
ATOM 2623 O O . ALA B 1 105 ? -6.543 0.921 -14.781 1 98.69 105 ALA B O 1
ATOM 2624 N N . MET B 1 106 ? -8.125 0.784 -13.234 1 98.38 106 MET B N 1
ATOM 2625 C CA . MET B 1 106 ? -8.141 -0.675 -13.266 1 98.38 106 MET B CA 1
ATOM 2626 C C . MET B 1 106 ? -8.703 -1.181 -14.594 1 98.38 106 MET B C 1
ATOM 2628 O O . MET B 1 106 ? -8.281 -2.225 -15.094 1 98.38 106 MET B O 1
ATOM 2632 N N . ALA B 1 107 ? -9.633 -0.429 -15.156 1 98.38 107 ALA B N 1
ATOM 2633 C CA . ALA B 1 107 ? -10.164 -0.813 -16.453 1 98.38 107 ALA B CA 1
ATOM 2634 C C . ALA B 1 107 ? -9.086 -0.741 -17.531 1 98.38 107 ALA B C 1
ATOM 2636 O O . ALA B 1 107 ? -8.938 -1.669 -18.328 1 98.38 107 ALA B O 1
ATOM 2637 N N . ILE B 1 108 ? -8.336 0.302 -17.547 1 98.38 108 ILE B N 1
ATOM 2638 C CA . ILE B 1 108 ? -7.277 0.489 -18.531 1 98.38 108 ILE B CA 1
ATOM 2639 C C . ILE B 1 108 ? -6.191 -0.562 -18.328 1 98.38 108 ILE B C 1
ATOM 2641 O O . ILE B 1 108 ? -5.777 -1.234 -19.266 1 98.38 108 ILE B O 1
ATOM 2645 N N . LEU B 1 109 ? -5.797 -0.737 -17.109 1 97.88 109 LEU B N 1
ATOM 2646 C CA . LEU B 1 109 ? -4.75 -1.708 -16.812 1 97.88 109 LEU B CA 1
ATOM 2647 C C . LEU B 1 109 ? -5.23 -3.129 -17.078 1 97.88 109 LEU B C 1
ATOM 2649 O O . LEU B 1 109 ? -4.457 -3.979 -17.531 1 97.88 109 LEU B O 1
ATOM 2653 N N . GLY B 1 110 ? -6.512 -3.344 -16.766 1 95.94 110 GLY B N 1
ATOM 2654 C CA . GLY B 1 110 ? -7.09 -4.641 -17.078 1 95.94 110 GLY B CA 1
ATOM 2655 C C . GLY B 1 110 ? -7.094 -4.945 -18.562 1 95.94 110 GLY B C 1
ATOM 2656 O O . GLY B 1 110 ? -6.816 -6.074 -18.969 1 95.94 110 GLY B O 1
ATOM 2657 N N . ARG B 1 111 ? -7.414 -4.004 -19.328 1 94.25 111 ARG B N 1
ATOM 2658 C CA . ARG B 1 111 ? -7.375 -4.176 -20.781 1 94.25 111 ARG B CA 1
ATOM 2659 C C . ARG B 1 111 ? -5.953 -4.434 -21.266 1 94.25 111 ARG B C 1
ATOM 2661 O O . ARG B 1 111 ? -5.73 -5.266 -22.141 1 94.25 111 ARG B O 1
ATOM 2668 N N . MET B 1 112 ? -5.062 -3.766 -20.719 1 95.81 112 MET B N 1
ATOM 2669 C CA . MET B 1 112 ? -3.658 -3.984 -21.047 1 95.81 112 MET B CA 1
ATOM 2670 C C . MET B 1 112 ? -3.225 -5.398 -20.688 1 95.81 112 MET B C 1
ATOM 2672 O O . MET B 1 112 ? -2.434 -6.016 -21.406 1 95.81 112 MET B O 1
ATOM 2676 N N . ASP B 1 113 ? -3.717 -5.82 -19.547 1 95.12 113 ASP B N 1
ATOM 2677 C CA . ASP B 1 113 ? -3.432 -7.195 -19.141 1 95.12 113 ASP B CA 1
ATOM 2678 C C . ASP B 1 113 ? -3.861 -8.188 -20.219 1 95.12 113 ASP B C 1
ATOM 2680 O O . ASP B 1 113 ? -3.146 -9.148 -20.5 1 95.12 113 ASP B O 1
ATOM 2684 N N . GLN B 1 114 ? -5.035 -7.973 -20.781 1 92.44 114 GLN B N 1
ATOM 2685 C CA . GLN B 1 114 ? -5.547 -8.859 -21.828 1 92.44 114 GLN B CA 1
ATOM 2686 C C . GLN B 1 114 ? -4.641 -8.836 -23.062 1 92.44 114 GLN B C 1
ATOM 2688 O O . GLN B 1 114 ? -4.41 -9.875 -23.688 1 92.44 114 GLN B O 1
ATOM 2693 N N . MET B 1 115 ? -4.113 -7.719 -23.297 1 93 115 MET B N 1
ATOM 2694 C CA . MET B 1 115 ? -3.252 -7.559 -24.469 1 93 115 MET B CA 1
ATOM 2695 C C . MET B 1 115 ? -1.888 -8.195 -24.234 1 93 115 MET B C 1
ATOM 2697 O O . MET B 1 115 ? -1.266 -8.711 -25.156 1 93 115 MET B O 1
ATOM 2701 N N . LEU B 1 116 ? -1.475 -8.266 -23 1 91.56 116 LEU B N 1
ATOM 2702 C CA . LEU B 1 116 ? -0.123 -8.703 -22.672 1 91.56 116 LEU B CA 1
ATOM 2703 C C . LEU B 1 116 ? -0.132 -10.141 -22.156 1 91.56 116 LEU B C 1
ATOM 2705 O O . LEU B 1 116 ? 0.926 -10.711 -21.891 1 91.56 116 LEU B O 1
ATOM 2709 N N . TYR B 1 117 ? -1.23 -10.68 -22.125 1 88.06 117 TYR B N 1
ATOM 2710 C CA . TYR B 1 117 ? -1.425 -12.008 -21.547 1 88.06 117 TYR B CA 1
ATOM 2711 C C . TYR B 1 117 ? -0.538 -13.039 -22.25 1 88.06 117 TYR B C 1
ATOM 2713 O O . TYR B 1 117 ? 0.114 -13.852 -21.578 1 88.06 117 TYR B O 1
ATOM 2721 N N . PRO B 1 118 ? -0.425 -12.992 -23.547 1 89.69 118 PRO B N 1
ATOM 2722 C CA . PRO B 1 118 ? 0.406 -13.992 -24.234 1 89.69 118 PRO B CA 1
ATOM 2723 C C . PRO B 1 118 ? 1.884 -13.883 -23.859 1 89.69 118 PRO B C 1
ATOM 2725 O O . PRO B 1 118 ? 2.635 -14.852 -23.984 1 89.69 118 PRO B O 1
ATOM 2728 N N . LYS B 1 119 ? 2.268 -12.773 -23.375 1 87.38 119 LYS B N 1
ATOM 2729 C CA . LYS B 1 119 ? 3.66 -12.539 -23 1 87.38 119 LYS B CA 1
ATOM 2730 C C . LYS B 1 119 ? 3.904 -12.883 -21.531 1 87.38 119 LYS B C 1
ATOM 2732 O O . LYS B 1 119 ? 5.031 -12.789 -21.047 1 87.38 119 LYS B O 1
ATOM 2737 N N . GLY B 1 120 ? 2.832 -13.172 -20.875 1 86.31 120 GLY B N 1
ATOM 2738 C CA . GLY B 1 120 ? 2.959 -13.547 -19.484 1 86.31 120 GLY B CA 1
ATOM 2739 C C . GLY B 1 120 ? 3.156 -12.359 -18.562 1 86.31 120 GLY B C 1
ATOM 2740 O O . GLY B 1 120 ? 3.725 -12.5 -17.469 1 86.31 120 GLY B O 1
ATOM 2741 N N . ILE B 1 121 ? 2.795 -11.242 -19 1 85 121 ILE B N 1
ATOM 2742 C CA . ILE B 1 121 ? 2.967 -10.023 -18.219 1 85 121 ILE B CA 1
ATOM 2743 C C . ILE B 1 121 ? 1.607 -9.516 -17.734 1 85 121 ILE B C 1
ATOM 2745 O O . ILE B 1 121 ? 0.645 -9.484 -18.516 1 85 121 ILE B O 1
ATOM 2749 N N . SER B 1 122 ? 1.536 -9.273 -16.438 1 89.38 122 SER B N 1
ATOM 2750 C CA . SER B 1 122 ? 0.349 -8.648 -15.859 1 89.38 122 SER B CA 1
ATOM 2751 C C . SER B 1 122 ? 0.656 -7.242 -15.352 1 89.38 122 SER B C 1
ATOM 2753 O O . SER B 1 122 ? 1.539 -7.059 -14.508 1 89.38 122 SER B O 1
ATOM 2755 N N . MET B 1 123 ? -0.119 -6.32 -15.82 1 91.75 123 MET B N 1
ATOM 2756 C CA . MET B 1 123 ? 0.091 -4.926 -15.445 1 91.75 123 MET B CA 1
ATOM 2757 C C . MET B 1 123 ? -0.709 -4.57 -14.195 1 91.75 123 MET B C 1
ATOM 2759 O O . MET B 1 123 ? -0.245 -3.801 -13.352 1 91.75 123 MET B O 1
ATOM 2763 N N . SER B 1 124 ? -1.865 -5.117 -14.148 1 94.31 124 SER B N 1
ATOM 2764 C CA . SER B 1 124 ? -2.707 -4.855 -12.984 1 94.31 124 SER B CA 1
ATOM 2765 C C . SER B 1 124 ? -2.314 -5.746 -11.812 1 94.31 124 SER B C 1
ATOM 2767 O O . SER B 1 124 ? -2.609 -6.941 -11.805 1 94.31 124 SER B O 1
ATOM 2769 N N . VAL B 1 125 ? -1.569 -5.176 -10.859 1 95.81 125 VAL B N 1
ATOM 2770 C CA . VAL B 1 125 ? -1.125 -5.914 -9.68 1 95.81 125 VAL B CA 1
ATOM 2771 C C . VAL B 1 125 ? -1.693 -5.27 -8.422 1 95.81 125 VAL B C 1
ATOM 2773 O O . VAL B 1 125 ? -2.021 -4.082 -8.414 1 95.81 125 VAL B O 1
ATOM 2776 N N . ALA B 1 126 ? -1.741 -6.035 -7.422 1 96.75 126 ALA B N 1
ATOM 2777 C CA . ALA B 1 126 ? -2.463 -5.656 -6.207 1 96.75 126 ALA B CA 1
ATOM 2778 C C . ALA B 1 126 ? -1.886 -4.383 -5.602 1 96.75 126 ALA B C 1
ATOM 2780 O O . ALA B 1 126 ? -2.631 -3.498 -5.172 1 96.75 126 ALA B O 1
ATOM 2781 N N . PRO B 1 127 ? -0.557 -4.152 -5.574 1 97.94 127 PRO B N 1
ATOM 2782 C CA . PRO B 1 127 ? 0.012 -2.957 -4.945 1 97.94 127 PRO B CA 1
ATOM 2783 C C . PRO B 1 127 ? -0.446 -1.662 -5.613 1 97.94 127 PRO B C 1
ATOM 2785 O O . PRO B 1 127 ? -0.391 -0.594 -4.996 1 97.94 127 PRO B O 1
ATOM 2788 N N . LEU B 1 128 ? -0.921 -1.805 -6.801 1 98.5 128 LEU B N 1
ATOM 2789 C CA . LEU B 1 128 ? -1.354 -0.611 -7.52 1 98.5 128 LEU B CA 1
ATOM 2790 C C . LEU B 1 128 ? -2.668 -0.084 -6.953 1 98.5 128 LEU B C 1
ATOM 2792 O O . LEU B 1 128 ? -3.029 1.072 -7.188 1 98.5 128 LEU B O 1
ATOM 2796 N N . GLY B 1 129 ? -3.391 -0.946 -6.262 1 98.62 129 GLY B N 1
ATOM 2797 C CA . GLY B 1 129 ? -4.527 -0.446 -5.508 1 98.62 129 GLY B CA 1
ATOM 2798 C C . GLY B 1 129 ? -4.148 0.607 -4.484 1 98.62 129 GLY B C 1
ATOM 2799 O O . GLY B 1 129 ? -4.812 1.641 -4.371 1 98.62 129 GLY B O 1
ATOM 2800 N N . ALA B 1 130 ? -3.078 0.318 -3.777 1 98.81 130 ALA B N 1
ATOM 2801 C CA . ALA B 1 130 ? -2.588 1.27 -2.785 1 98.81 130 ALA B CA 1
ATOM 2802 C C . ALA B 1 130 ? -2.086 2.547 -3.451 1 98.81 130 ALA B C 1
ATOM 2804 O O . ALA B 1 130 ? -2.303 3.648 -2.941 1 98.81 130 ALA B O 1
ATOM 2805 N N . VAL B 1 131 ? -1.421 2.414 -4.578 1 98.81 131 VAL B N 1
ATOM 2806 C CA . VAL B 1 131 ? -0.963 3.59 -5.309 1 98.81 131 VAL B CA 1
ATOM 2807 C C . VAL B 1 131 ? -2.16 4.441 -5.723 1 98.81 131 VAL B C 1
ATOM 2809 O O . VAL B 1 131 ? -2.152 5.664 -5.543 1 98.81 131 VAL B O 1
ATOM 2812 N N . SER B 1 132 ? -3.18 3.84 -6.203 1 98.81 132 SER B N 1
ATOM 2813 C CA . SER B 1 132 ? -4.387 4.547 -6.617 1 98.81 132 SER B CA 1
ATOM 2814 C C . SER B 1 132 ? -5.02 5.297 -5.449 1 98.81 132 SER B C 1
ATOM 2816 O O . SER B 1 132 ? -5.43 6.449 -5.594 1 98.81 132 SER B O 1
ATOM 2818 N N . ALA B 1 133 ? -5.055 4.633 -4.355 1 98.75 133 ALA B N 1
ATOM 2819 C CA . ALA B 1 133 ? -5.648 5.273 -3.184 1 98.75 133 ALA B CA 1
ATOM 2820 C C . ALA B 1 133 ? -4.887 6.543 -2.809 1 98.75 133 ALA B C 1
ATOM 2822 O O . ALA B 1 133 ? -5.496 7.578 -2.529 1 98.75 133 ALA B O 1
ATOM 2823 N N . ILE B 1 134 ? -3.602 6.457 -2.83 1 98.56 134 ILE B N 1
ATOM 2824 C CA . ILE B 1 134 ? -2.793 7.617 -2.477 1 98.56 134 ILE B CA 1
ATOM 2825 C C . ILE B 1 134 ? -3.006 8.727 -3.506 1 98.56 134 ILE B C 1
ATOM 2827 O O . ILE B 1 134 ? -3.256 9.875 -3.143 1 98.56 134 ILE B O 1
ATOM 2831 N N . LEU B 1 135 ? -2.992 8.398 -4.727 1 98.56 135 LEU B N 1
ATOM 2832 C CA . LEU B 1 135 ? -3.014 9.391 -5.789 1 98.56 135 LEU B CA 1
ATOM 2833 C C . LEU B 1 135 ? -4.395 10.023 -5.914 1 98.56 135 LEU B C 1
ATOM 2835 O O . LEU B 1 135 ? -4.516 11.211 -6.25 1 98.56 135 LEU B O 1
ATOM 2839 N N . PHE B 1 136 ? -5.426 9.305 -5.598 1 98.56 136 PHE B N 1
ATOM 2840 C CA . PHE B 1 136 ? -6.766 9.805 -5.891 1 98.56 136 PHE B CA 1
ATOM 2841 C C . PHE B 1 136 ? -7.418 10.367 -4.633 1 98.56 136 PHE B C 1
ATOM 2843 O O . PHE B 1 136 ? -8.266 11.266 -4.715 1 98.56 136 PHE B O 1
ATOM 2850 N N . ILE B 1 137 ? -7.035 9.875 -3.463 1 97.5 137 ILE B N 1
ATOM 2851 C CA . ILE B 1 137 ? -7.656 10.359 -2.232 1 97.5 137 ILE B CA 1
ATOM 2852 C C . ILE B 1 137 ? -6.82 11.492 -1.645 1 97.5 137 ILE B C 1
ATOM 2854 O O . ILE B 1 137 ? -7.363 12.5 -1.192 1 97.5 137 ILE B O 1
ATOM 2858 N N . THR B 1 138 ? -5.48 11.258 -1.649 1 96.25 138 THR B N 1
ATOM 2859 C CA . THR B 1 138 ? -4.594 12.227 -1.013 1 96.25 138 THR B CA 1
ATOM 2860 C C . THR B 1 138 ? -3.484 12.656 -1.968 1 96.25 138 THR B C 1
ATOM 2862 O O . THR B 1 138 ? -2.301 12.469 -1.677 1 96.25 138 THR B O 1
ATOM 2865 N N . PRO B 1 139 ? -3.846 13.359 -3.016 1 96 139 PRO B N 1
ATOM 2866 C CA . PRO B 1 139 ? -2.865 13.703 -4.047 1 96 139 PRO B CA 1
ATOM 2867 C C . PRO B 1 139 ? -1.826 14.711 -3.557 1 96 139 PRO B C 1
ATOM 2869 O O . PRO B 1 139 ? -0.767 14.859 -4.172 1 96 139 PRO B O 1
ATOM 2872 N N . SER B 1 140 ? -2.035 15.398 -2.432 1 93.69 140 SER B N 1
ATOM 2873 C CA . SER B 1 140 ? -1.11 16.406 -1.926 1 93.69 140 SER B CA 1
ATOM 2874 C C . SER B 1 140 ? -0.179 15.828 -0.869 1 93.69 140 SER B C 1
ATOM 2876 O O . SER B 1 140 ? 0.718 16.516 -0.377 1 93.69 140 SER B O 1
ATOM 2878 N N . ALA B 1 141 ? -0.385 14.57 -0.564 1 94.19 141 ALA B N 1
ATOM 2879 C CA . ALA B 1 141 ? 0.459 13.938 0.443 1 94.19 141 ALA B CA 1
ATOM 2880 C C . ALA B 1 141 ? 1.876 13.727 -0.083 1 94.19 141 ALA B C 1
ATOM 2882 O O . ALA B 1 141 ? 2.076 13.516 -1.283 1 94.19 141 ALA B O 1
ATOM 2883 N N . PRO B 1 142 ? 2.811 13.719 0.807 1 94.19 142 PRO B N 1
ATOM 2884 C CA . PRO B 1 142 ? 4.191 13.461 0.39 1 94.19 142 PRO B CA 1
ATOM 2885 C C . PRO B 1 142 ? 4.344 12.125 -0.345 1 94.19 142 PRO B C 1
ATOM 2887 O O . PRO B 1 142 ? 5.129 12.031 -1.293 1 94.19 142 PRO B O 1
ATOM 2890 N N . ALA B 1 143 ? 3.619 11.18 0.012 1 97 143 ALA B N 1
ATOM 2891 C CA . ALA B 1 143 ? 3.697 9.852 -0.59 1 97 143 ALA B CA 1
ATOM 2892 C C . ALA B 1 143 ? 3.238 9.883 -2.045 1 97 143 ALA B C 1
ATOM 2894 O O . ALA B 1 143 ? 3.508 8.945 -2.807 1 97 143 ALA B O 1
ATOM 2895 N N . ALA B 1 144 ? 2.543 10.93 -2.424 1 97.31 144 ALA B N 1
ATOM 2896 C CA . ALA B 1 144 ? 2.021 11.047 -3.783 1 97.31 144 ALA B CA 1
ATOM 2897 C C . ALA B 1 144 ? 3 11.789 -4.688 1 97.31 144 ALA B C 1
ATOM 2899 O O . ALA B 1 144 ? 2.816 11.836 -5.906 1 97.31 144 ALA B O 1
ATOM 2900 N N . ARG B 1 145 ? 4.023 12.328 -4.078 1 97.12 145 ARG B N 1
ATOM 2901 C CA . ARG B 1 145 ? 5.02 13.047 -4.867 1 97.12 145 ARG B CA 1
ATOM 2902 C C . ARG B 1 145 ? 5.668 12.125 -5.895 1 97.12 145 ARG B C 1
ATOM 2904 O O . ARG B 1 145 ? 5.988 10.969 -5.59 1 97.12 145 ARG B O 1
ATOM 2911 N N . LYS B 1 146 ? 5.887 12.672 -7.094 1 97.5 146 LYS B N 1
ATOM 2912 C CA . LYS B 1 146 ? 6.43 11.867 -8.188 1 97.5 146 LYS B CA 1
ATOM 2913 C C . LYS B 1 146 ? 7.824 11.352 -7.848 1 97.5 146 LYS B C 1
ATOM 2915 O O . LYS B 1 146 ? 8.148 10.195 -8.133 1 97.5 146 LYS B O 1
ATOM 2920 N N . TYR B 1 147 ? 8.648 12.156 -7.211 1 97.5 147 TYR B N 1
ATOM 2921 C CA . TYR B 1 147 ? 9.969 11.727 -6.766 1 97.5 147 TYR B CA 1
ATOM 2922 C C . TYR B 1 147 ? 9.867 10.5 -5.867 1 97.5 147 TYR B C 1
ATOM 2924 O O . TYR B 1 147 ? 10.523 9.484 -6.113 1 97.5 147 TYR B O 1
ATOM 2932 N N . ASN B 1 148 ? 9.023 10.555 -4.887 1 98.38 148 ASN B N 1
ATOM 2933 C CA . ASN B 1 148 ? 8.859 9.461 -3.936 1 98.38 148 ASN B CA 1
ATOM 2934 C C . ASN B 1 148 ? 8.312 8.211 -4.609 1 98.38 148 ASN B C 1
ATOM 2936 O O . ASN B 1 148 ? 8.828 7.105 -4.391 1 98.38 148 ASN B O 1
ATOM 2940 N N . MET B 1 149 ? 7.363 8.414 -5.461 1 98.5 149 MET B N 1
ATOM 2941 C CA . MET B 1 149 ? 6.668 7.293 -6.094 1 98.5 149 MET B CA 1
ATOM 2942 C C . MET B 1 149 ? 7.609 6.52 -7.012 1 98.5 149 MET B C 1
ATOM 2944 O O . MET B 1 149 ? 7.809 5.316 -6.828 1 98.5 149 MET B O 1
ATOM 2948 N N . PHE B 1 150 ? 8.289 7.172 -7.84 1 98.56 150 PHE B N 1
ATOM 2949 C CA . PHE B 1 150 ? 9.094 6.484 -8.844 1 98.56 150 PHE B CA 1
ATOM 2950 C C . PHE B 1 150 ? 10.383 5.957 -8.234 1 98.56 150 PHE B C 1
ATOM 2952 O O . PHE B 1 150 ? 10.797 4.828 -8.508 1 98.56 150 PHE B O 1
ATOM 2959 N N . LEU B 1 151 ? 11.023 6.762 -7.422 1 98.62 151 LEU B N 1
ATOM 2960 C CA . LEU B 1 151 ? 12.25 6.277 -6.801 1 98.62 151 LEU B CA 1
ATOM 2961 C C . LEU B 1 151 ? 11.969 5.074 -5.906 1 98.62 151 LEU B C 1
ATOM 2963 O O . LEU B 1 151 ? 12.711 4.09 -5.934 1 98.62 151 LEU B O 1
ATOM 2967 N N . ALA B 1 152 ? 10.945 5.129 -5.184 1 98.81 152 ALA B N 1
ATOM 2968 C CA . ALA B 1 152 ? 10.609 4.016 -4.297 1 98.81 152 ALA B CA 1
ATOM 2969 C C . ALA B 1 152 ? 10.188 2.787 -5.098 1 98.81 152 ALA B C 1
ATOM 2971 O O . ALA B 1 152 ? 10.602 1.668 -4.793 1 98.81 152 ALA B O 1
ATOM 2972 N N . GLN B 1 153 ? 9.305 3.008 -6.117 1 98.69 153 GLN B N 1
ATOM 2973 C CA . GLN B 1 153 ? 8.836 1.886 -6.926 1 98.69 153 GLN B CA 1
ATOM 2974 C C . GLN B 1 153 ? 10.008 1.143 -7.562 1 98.69 153 GLN B C 1
ATOM 2976 O O . GLN B 1 153 ? 10.102 -0.083 -7.465 1 98.69 153 GLN B O 1
ATOM 2981 N N . ILE B 1 154 ? 10.875 1.857 -8.109 1 98.69 154 ILE B N 1
ATOM 2982 C CA . ILE B 1 154 ? 12.008 1.265 -8.82 1 98.69 154 ILE B CA 1
ATOM 2983 C C . ILE B 1 154 ? 12.992 0.676 -7.812 1 98.69 154 ILE B C 1
ATOM 2985 O O . ILE B 1 154 ? 13.43 -0.468 -7.957 1 98.69 154 ILE B O 1
ATOM 2989 N N . GLY B 1 155 ? 13.344 1.39 -6.824 1 98.81 155 GLY B N 1
ATOM 2990 C CA . GLY B 1 155 ? 14.297 0.943 -5.816 1 98.81 155 GLY B CA 1
ATOM 2991 C C . GLY B 1 155 ? 13.836 -0.298 -5.074 1 98.81 155 GLY B C 1
ATOM 2992 O O . GLY B 1 155 ? 14.602 -1.258 -4.93 1 98.81 155 GLY B O 1
ATOM 2993 N N . CYS B 1 156 ? 12.633 -0.335 -4.582 1 98.94 156 CYS B N 1
ATOM 2994 C CA . CYS B 1 156 ? 12.125 -1.467 -3.816 1 98.94 156 CYS B CA 1
ATOM 2995 C C . CYS B 1 156 ? 11.984 -2.703 -4.699 1 98.94 156 CYS B C 1
ATOM 2997 O O . CYS B 1 156 ? 12.258 -3.82 -4.254 1 98.94 156 CYS B O 1
ATOM 2999 N N . ALA B 1 157 ? 11.531 -2.457 -5.93 1 98.81 157 ALA B N 1
ATOM 3000 C CA . ALA B 1 157 ? 11.453 -3.584 -6.855 1 98.81 157 ALA B CA 1
ATOM 3001 C C . ALA B 1 157 ? 12.828 -4.219 -7.062 1 98.81 157 ALA B C 1
ATOM 3003 O O . ALA B 1 157 ? 12.969 -5.441 -7.023 1 98.81 157 ALA B O 1
ATOM 3004 N N . ALA B 1 158 ? 13.82 -3.408 -7.234 1 98.81 158 ALA B N 1
ATOM 3005 C CA . ALA B 1 158 ? 15.18 -3.904 -7.426 1 98.81 158 ALA B CA 1
ATOM 3006 C C . ALA B 1 158 ? 15.672 -4.648 -6.188 1 98.81 158 ALA B C 1
ATOM 3008 O O . ALA B 1 158 ? 16.328 -5.688 -6.297 1 98.81 158 ALA B O 1
ATOM 3009 N N . ILE B 1 159 ? 15.375 -4.168 -5.074 1 98.88 159 ILE B N 1
ATOM 3010 C CA . ILE B 1 159 ? 15.766 -4.805 -3.82 1 98.88 159 ILE B CA 1
ATOM 3011 C C . ILE B 1 159 ? 15.133 -6.191 -3.729 1 98.88 159 ILE B C 1
ATOM 3013 O O . ILE B 1 159 ? 15.766 -7.141 -3.266 1 98.88 159 ILE B O 1
ATOM 3017 N N . GLY B 1 160 ? 13.891 -6.289 -4.145 1 98.75 160 GLY B N 1
ATOM 3018 C CA . GLY B 1 160 ? 13.234 -7.59 -4.164 1 98.75 160 GLY B CA 1
ATOM 3019 C C . GLY B 1 160 ? 13.945 -8.602 -5.039 1 98.75 160 GLY B C 1
ATOM 3020 O O . GLY B 1 160 ? 14.133 -9.75 -4.645 1 98.75 160 GLY B O 1
ATOM 3021 N N . VAL B 1 161 ? 14.367 -8.172 -6.199 1 98.69 161 VAL B N 1
ATOM 3022 C CA . VAL B 1 161 ? 15.055 -9.047 -7.133 1 98.69 161 VAL B CA 1
ATOM 3023 C C . VAL B 1 161 ? 16.391 -9.492 -6.535 1 98.69 161 VAL B C 1
ATOM 3025 O O . VAL B 1 161 ? 16.75 -10.672 -6.594 1 98.69 161 VAL B O 1
ATOM 3028 N N . VAL B 1 162 ? 17.078 -8.57 -5.938 1 98.75 162 VAL B N 1
ATOM 3029 C CA . VAL B 1 162 ? 18.391 -8.859 -5.344 1 98.75 162 VAL B CA 1
ATOM 3030 C C . VAL B 1 162 ? 18.219 -9.844 -4.184 1 98.75 162 VAL B C 1
ATOM 3032 O O . VAL B 1 162 ? 18.953 -10.828 -4.09 1 98.75 162 VAL B O 1
ATOM 3035 N N . ALA B 1 163 ? 17.297 -9.609 -3.322 1 98.75 163 ALA B N 1
ATOM 3036 C CA . ALA B 1 163 ? 17.078 -10.484 -2.176 1 98.75 163 ALA B CA 1
ATOM 3037 C C . ALA B 1 163 ? 16.703 -11.891 -2.629 1 98.75 163 ALA B C 1
ATOM 3039 O O . ALA B 1 163 ? 17.172 -12.883 -2.068 1 98.75 163 ALA B O 1
ATOM 3040 N N . PHE B 1 164 ? 15.828 -11.953 -3.613 1 98.25 164 PHE B N 1
ATOM 3041 C CA . PHE B 1 164 ? 15.43 -13.242 -4.156 1 98.25 164 PHE B CA 1
ATOM 3042 C C . PHE B 1 164 ? 16.625 -13.984 -4.734 1 98.25 164 PHE B C 1
ATOM 3044 O O . PHE B 1 164 ? 16.734 -15.203 -4.594 1 98.25 164 PHE B O 1
ATOM 3051 N N . SER B 1 165 ? 17.531 -13.305 -5.391 1 97.94 165 SER B N 1
ATOM 3052 C CA . SER B 1 165 ? 18.703 -13.906 -6.039 1 97.94 165 SER B CA 1
ATOM 3053 C C . SER B 1 165 ? 19.672 -14.469 -5.016 1 97.94 165 SER B C 1
ATOM 3055 O O . SER B 1 165 ? 20.328 -15.477 -5.262 1 97.94 165 SER B O 1
ATOM 3057 N N . PHE B 1 166 ? 19.719 -13.867 -3.881 1 97.88 166 PHE B N 1
ATOM 3058 C CA . PHE B 1 166 ? 20.672 -14.281 -2.863 1 97.88 166 PHE B CA 1
ATOM 3059 C C . PHE B 1 166 ? 20.078 -15.359 -1.961 1 97.88 166 PHE B C 1
ATOM 3061 O O . PHE B 1 166 ? 20.781 -16.297 -1.551 1 97.88 166 PHE B O 1
ATOM 3068 N N . PHE B 1 167 ? 18.734 -15.281 -1.646 1 97.75 167 PHE B N 1
ATOM 3069 C CA . PHE B 1 167 ? 18.188 -16.109 -0.587 1 97.75 167 PHE B CA 1
ATOM 3070 C C . PHE B 1 167 ? 17.156 -17.078 -1.147 1 97.75 167 PHE B C 1
ATOM 3072 O O . PHE B 1 167 ? 16.688 -17.984 -0.444 1 97.75 167 PHE B O 1
ATOM 3079 N N . GLY B 1 168 ? 16.797 -16.906 -2.404 1 95.06 168 GLY B N 1
ATOM 3080 C CA . GLY B 1 168 ? 15.688 -17.703 -2.928 1 95.06 168 GLY B CA 1
ATOM 3081 C C . GLY B 1 168 ? 14.352 -17.328 -2.322 1 95.06 168 GLY B C 1
ATOM 3082 O O . GLY B 1 168 ? 14.211 -16.266 -1.713 1 95.06 168 GLY B O 1
ATOM 3083 N N . PRO B 1 169 ? 13.375 -18.219 -2.625 1 91.69 169 PRO B N 1
ATOM 3084 C CA . PRO B 1 169 ? 12.062 -17.953 -2.021 1 91.69 169 PRO B CA 1
ATOM 3085 C C . PRO B 1 169 ? 12.031 -18.266 -0.529 1 91.69 169 PRO B C 1
ATOM 3087 O O . PRO B 1 169 ? 12.828 -19.062 -0.045 1 91.69 169 PRO B O 1
ATOM 3090 N N . GLY B 1 170 ? 11.125 -17.469 0.247 1 93.06 170 GLY B N 1
ATOM 3091 C CA . GLY B 1 170 ? 10.977 -17.812 1.651 1 93.06 170 GLY B CA 1
ATOM 3092 C C . GLY B 1 170 ? 10.969 -16.594 2.566 1 93.06 170 GLY B C 1
ATOM 3093 O O . GLY B 1 170 ? 11.023 -15.461 2.098 1 93.06 170 GLY B O 1
ATOM 3094 N N . TRP B 1 171 ? 10.883 -16.969 3.799 1 95.25 171 TRP B N 1
ATOM 3095 C CA . TRP B 1 171 ? 10.68 -15.93 4.805 1 95.25 171 TRP B CA 1
ATOM 3096 C C . TRP B 1 171 ? 11.922 -15.055 4.945 1 95.25 171 TRP B C 1
ATOM 3098 O O . TRP B 1 171 ? 11.82 -13.852 5.215 1 95.25 171 TRP B O 1
ATOM 3108 N N . LEU B 1 172 ? 13.094 -15.617 4.773 1 97.31 172 LEU B N 1
ATOM 3109 C CA . LEU B 1 172 ? 14.312 -14.844 4.941 1 97.31 172 LEU B CA 1
ATOM 3110 C C . LEU B 1 172 ? 14.445 -13.789 3.848 1 97.31 172 LEU B C 1
ATOM 3112 O O . LEU B 1 172 ? 14.789 -12.641 4.125 1 97.31 172 LEU B O 1
ATOM 3116 N N . ALA B 1 173 ? 14.195 -14.18 2.631 1 98.31 173 ALA B N 1
ATOM 3117 C CA . ALA B 1 173 ? 14.219 -13.234 1.521 1 98.31 173 ALA B CA 1
ATOM 3118 C C . ALA B 1 173 ? 13.211 -12.109 1.737 1 98.31 173 ALA B C 1
ATOM 3120 O O . ALA B 1 173 ? 13.531 -10.938 1.531 1 98.31 173 ALA B O 1
ATOM 3121 N N . ARG B 1 174 ? 12.062 -12.445 2.17 1 98.44 174 ARG B N 1
ATOM 3122 C CA . ARG B 1 174 ? 11.016 -11.461 2.424 1 98.44 174 ARG B CA 1
ATOM 3123 C C . ARG B 1 174 ? 11.438 -10.484 3.512 1 98.44 174 ARG B C 1
ATOM 3125 O O . ARG B 1 174 ? 11.281 -9.273 3.359 1 98.44 174 ARG B O 1
ATOM 3132 N N . SER B 1 175 ? 11.977 -11.039 4.562 1 98.81 175 SER B N 1
ATOM 3133 C CA . SER B 1 175 ? 12.359 -10.227 5.711 1 98.81 175 SER B CA 1
ATOM 3134 C C . SER B 1 175 ? 13.484 -9.266 5.359 1 98.81 175 SER B C 1
ATOM 3136 O O . SER B 1 175 ? 13.414 -8.07 5.668 1 98.81 175 SER B O 1
ATOM 3138 N N . VAL B 1 176 ? 14.461 -9.742 4.699 1 98.81 176 VAL B N 1
ATOM 3139 C CA . VAL B 1 176 ? 15.602 -8.914 4.328 1 98.81 176 VAL B CA 1
ATOM 3140 C C . VAL B 1 176 ? 15.164 -7.859 3.311 1 98.81 176 VAL B C 1
ATOM 3142 O O . VAL B 1 176 ? 15.555 -6.691 3.414 1 98.81 176 VAL B O 1
ATOM 3145 N N . ALA B 1 177 ? 14.406 -8.281 2.383 1 98.94 177 ALA B N 1
ATOM 3146 C CA . ALA B 1 177 ? 13.961 -7.371 1.328 1 98.94 177 ALA B CA 1
ATOM 3147 C C . ALA B 1 177 ? 13.117 -6.234 1.902 1 98.94 177 ALA B C 1
ATOM 3149 O O . ALA B 1 177 ? 13.305 -5.07 1.543 1 98.94 177 ALA B O 1
ATOM 3150 N N . LEU B 1 178 ? 12.195 -6.57 2.758 1 98.94 178 LEU B N 1
ATOM 3151 C CA . LEU B 1 178 ? 11.336 -5.535 3.324 1 98.94 178 LEU B CA 1
ATOM 3152 C C . LEU B 1 178 ? 12.141 -4.586 4.207 1 98.94 178 LEU B C 1
ATOM 3154 O O . LEU B 1 178 ? 11.961 -3.367 4.141 1 98.94 178 LEU B O 1
ATOM 3158 N N . ALA B 1 179 ? 12.984 -5.164 4.996 1 98.94 179 ALA B N 1
ATOM 3159 C CA . ALA B 1 179 ? 13.836 -4.344 5.852 1 98.94 179 ALA B CA 1
ATOM 3160 C C . ALA B 1 179 ? 14.695 -3.391 5.02 1 98.94 179 ALA B C 1
ATOM 3162 O O . ALA B 1 179 ? 14.781 -2.201 5.328 1 98.94 179 ALA B O 1
ATOM 3163 N N . ALA B 1 180 ? 15.266 -3.908 4.016 1 98.94 180 ALA B N 1
ATOM 3164 C CA . ALA B 1 180 ? 16.109 -3.092 3.143 1 98.94 180 ALA B CA 1
ATOM 3165 C C . ALA B 1 180 ? 15.273 -2.029 2.426 1 98.94 180 ALA B C 1
ATOM 3167 O O . ALA B 1 180 ? 15.75 -0.91 2.205 1 98.94 180 ALA B O 1
ATOM 3168 N N . SER B 1 181 ? 14.102 -2.355 2.006 1 98.94 181 SER B N 1
ATOM 3169 C CA . SER B 1 181 ? 13.211 -1.412 1.335 1 98.94 181 SER B CA 1
ATOM 3170 C C . SER B 1 181 ? 12.828 -0.259 2.258 1 98.94 181 SER B C 1
ATOM 3172 O O . SER B 1 181 ? 12.812 0.9 1.836 1 98.94 181 SER B O 1
ATOM 3174 N N . ILE B 1 182 ? 12.539 -0.615 3.48 1 98.88 182 ILE B N 1
ATOM 3175 C CA . ILE B 1 182 ? 12.211 0.411 4.465 1 98.88 182 ILE B CA 1
ATOM 3176 C C . ILE B 1 182 ? 13.414 1.328 4.676 1 98.88 182 ILE B C 1
ATOM 3178 O O . ILE B 1 182 ? 13.281 2.553 4.645 1 98.88 182 ILE B O 1
ATOM 3182 N N . ALA B 1 183 ? 14.586 0.736 4.863 1 98.88 183 ALA B N 1
ATOM 3183 C CA . ALA B 1 183 ? 15.797 1.525 5.023 1 98.88 183 ALA B CA 1
ATOM 3184 C C . ALA B 1 183 ? 16.031 2.42 3.809 1 98.88 183 ALA B C 1
ATOM 3186 O O . ALA B 1 183 ? 16.375 3.596 3.953 1 98.88 183 ALA B O 1
ATOM 3187 N N . PHE B 1 184 ? 15.883 1.909 2.684 1 98.81 184 PHE B N 1
ATOM 3188 C CA . PHE B 1 184 ? 16.078 2.633 1.434 1 98.81 184 PHE B CA 1
ATOM 3189 C C . PHE B 1 184 ? 15.164 3.852 1.361 1 98.81 184 PHE B C 1
ATOM 3191 O O . PHE B 1 184 ? 15.617 4.953 1.051 1 98.81 184 PHE B O 1
ATOM 3198 N N . MET B 1 185 ? 13.914 3.717 1.645 1 98.69 185 MET B N 1
ATOM 3199 C CA . MET B 1 185 ? 12.961 4.812 1.559 1 98.69 185 MET B CA 1
ATOM 3200 C C . MET B 1 185 ? 13.266 5.891 2.594 1 98.69 185 MET B C 1
ATOM 3202 O O . MET B 1 185 ? 13.148 7.082 2.311 1 98.69 185 MET B O 1
ATOM 3206 N N . VAL B 1 186 ? 13.703 5.43 3.787 1 98.06 186 VAL B N 1
ATOM 3207 C CA . VAL B 1 186 ? 14.016 6.395 4.836 1 98.06 186 VAL B CA 1
ATOM 3208 C C . VAL B 1 186 ? 15.281 7.172 4.461 1 98.06 186 VAL B C 1
ATOM 3210 O O . VAL B 1 186 ? 15.305 8.398 4.551 1 98.06 186 VAL B O 1
ATOM 3213 N N . ILE B 1 187 ? 16.266 6.492 3.963 1 97.94 187 ILE B N 1
ATOM 3214 C CA . ILE B 1 187 ? 17.562 7.102 3.658 1 97.94 187 ILE B CA 1
ATOM 3215 C C . ILE B 1 187 ? 17.406 8.07 2.486 1 97.94 187 ILE B C 1
ATOM 3217 O O . ILE B 1 187 ? 17.984 9.164 2.496 1 97.94 187 ILE B O 1
ATOM 3221 N N . THR B 1 188 ? 16.672 7.668 1.506 1 97.5 188 THR B N 1
ATOM 3222 C CA . THR B 1 188 ? 16.516 8.484 0.309 1 97.5 188 THR B CA 1
ATOM 3223 C C . THR B 1 188 ? 15.422 9.531 0.5 1 97.5 188 THR B C 1
ATOM 3225 O O . THR B 1 188 ? 15.18 10.352 -0.384 1 97.5 188 THR B O 1
ATOM 3228 N N . ARG B 1 189 ? 14.711 9.484 1.564 1 96.62 189 ARG B N 1
ATOM 3229 C CA . ARG B 1 189 ? 13.586 10.367 1.853 1 96.62 189 ARG B CA 1
ATOM 3230 C C . ARG B 1 189 ? 12.523 10.273 0.763 1 96.62 189 ARG B C 1
ATOM 3232 O O . ARG B 1 189 ? 11.953 11.289 0.361 1 96.62 189 ARG B O 1
ATOM 3239 N N . ALA B 1 190 ? 12.391 9.102 0.211 1 97.62 190 ALA B N 1
ATOM 3240 C CA . ALA B 1 190 ? 11.398 8.797 -0.818 1 97.62 190 ALA B CA 1
ATOM 3241 C C . ALA B 1 190 ? 10.344 7.82 -0.3 1 97.62 190 ALA B C 1
ATOM 3243 O O . ALA B 1 190 ? 10.203 6.715 -0.823 1 97.62 190 ALA B O 1
ATOM 3244 N N . ASN B 1 191 ? 9.578 8.352 0.669 1 97.38 191 ASN B N 1
ATOM 3245 C CA . ASN B 1 191 ? 8.578 7.5 1.303 1 97.38 191 ASN B CA 1
ATOM 3246 C C . ASN B 1 191 ? 7.359 7.305 0.405 1 97.38 191 ASN B C 1
ATOM 3248 O O . ASN B 1 191 ? 6.648 8.266 0.098 1 97.38 191 ASN B O 1
ATOM 3252 N N . HIS B 1 192 ? 7.137 6.191 -0.04 1 98.56 192 HIS B N 1
ATOM 3253 C CA . HIS B 1 192 ? 5.98 5.711 -0.787 1 98.56 192 HIS B CA 1
ATOM 3254 C C . HIS B 1 192 ? 5.594 4.297 -0.363 1 98.56 192 HIS B C 1
ATOM 3256 O O . HIS B 1 192 ? 6 3.322 -1 1 98.56 192 HIS B O 1
ATOM 3262 N N . PRO B 1 193 ? 4.734 4.188 0.54 1 98.69 193 PRO B N 1
ATOM 3263 C CA . PRO B 1 193 ? 4.473 2.92 1.224 1 98.69 193 PRO B CA 1
ATOM 3264 C C . PRO B 1 193 ? 4.086 1.8 0.262 1 98.69 193 PRO B C 1
ATOM 3266 O O . PRO B 1 193 ? 4.551 0.667 0.406 1 98.69 193 PRO B O 1
ATOM 3269 N N . PRO B 1 194 ? 3.361 2.057 -0.798 1 98.5 194 PRO B N 1
ATOM 3270 C CA . PRO B 1 194 ? 2.982 0.957 -1.688 1 98.5 194 PRO B CA 1
ATOM 3271 C C . PRO B 1 194 ? 4.188 0.225 -2.271 1 98.5 194 PRO B C 1
ATOM 3273 O O . PRO B 1 194 ? 4.094 -0.959 -2.605 1 98.5 194 PRO B O 1
ATOM 3276 N N . ALA B 1 195 ? 5.266 0.933 -2.398 1 98.81 195 ALA B N 1
ATOM 3277 C CA . ALA B 1 195 ? 6.461 0.354 -3.006 1 98.81 195 ALA B CA 1
ATOM 3278 C C . ALA B 1 195 ? 7.008 -0.789 -2.156 1 98.81 195 ALA B C 1
ATOM 3280 O O . ALA B 1 195 ? 7.707 -1.67 -2.664 1 98.81 195 ALA B O 1
ATOM 3281 N N . ALA B 1 196 ? 6.734 -0.791 -0.9 1 98.81 196 ALA B N 1
ATOM 3282 C CA . ALA B 1 196 ? 7.219 -1.811 0.024 1 98.81 196 ALA B CA 1
ATOM 3283 C C . ALA B 1 196 ? 6.559 -3.158 -0.246 1 98.81 196 ALA B C 1
ATOM 3285 O O . ALA B 1 196 ? 7.008 -4.191 0.256 1 98.81 196 ALA B O 1
ATOM 3286 N N . SER B 1 197 ? 5.531 -3.199 -1.039 1 98.69 197 SER B N 1
ATOM 3287 C CA . SER B 1 197 ? 4.863 -4.441 -1.411 1 98.69 197 SER B CA 1
ATOM 3288 C C . SER B 1 197 ? 5.609 -5.156 -2.533 1 98.69 197 SER B C 1
ATOM 3290 O O . SER B 1 197 ? 5.469 -6.367 -2.707 1 98.69 197 SER B O 1
ATOM 3292 N N . LEU B 1 198 ? 6.371 -4.43 -3.279 1 98.62 198 LEU B N 1
ATOM 3293 C CA . LEU B 1 198 ? 6.906 -4.934 -4.539 1 98.62 198 LEU B CA 1
ATOM 3294 C C . LEU B 1 198 ? 7.914 -6.051 -4.293 1 98.62 198 LEU B C 1
ATOM 3296 O O . LEU B 1 198 ? 7.891 -7.074 -4.98 1 98.62 198 LEU B O 1
ATOM 3300 N N . PRO B 1 199 ? 8.836 -5.891 -3.311 1 98.75 199 PRO B N 1
ATOM 3301 C CA . PRO B 1 199 ? 9.75 -7.008 -3.072 1 98.75 199 PRO B CA 1
ATOM 3302 C C . PRO B 1 199 ? 9.023 -8.297 -2.701 1 98.75 199 PRO B C 1
ATOM 3304 O O . PRO B 1 199 ? 9.383 -9.375 -3.174 1 98.75 199 PRO B O 1
ATOM 3307 N N . LEU B 1 200 ? 8.016 -8.18 -1.915 1 98.31 200 LEU B N 1
ATOM 3308 C CA . LEU B 1 200 ? 7.258 -9.352 -1.487 1 98.31 200 LEU B CA 1
ATOM 3309 C C . LEU B 1 200 ? 6.523 -9.984 -2.664 1 98.31 200 LEU B C 1
ATOM 3311 O O . LEU B 1 200 ? 6.492 -11.211 -2.797 1 98.31 200 LEU B O 1
ATOM 3315 N N . MET B 1 201 ? 5.98 -9.133 -3.48 1 97.5 201 MET B N 1
ATOM 3316 C CA . MET B 1 201 ? 5.27 -9.633 -4.656 1 97.5 201 MET B CA 1
ATOM 3317 C C . MET B 1 201 ? 6.215 -10.375 -5.59 1 97.5 201 MET B C 1
ATOM 3319 O O . MET B 1 201 ? 5.852 -11.414 -6.152 1 97.5 201 MET B O 1
ATOM 3323 N N . PHE B 1 202 ? 7.379 -9.922 -5.77 1 97.88 202 PHE B N 1
ATOM 3324 C CA . PHE B 1 202 ? 8.336 -10.594 -6.637 1 97.88 202 PHE B CA 1
ATOM 3325 C C . PHE B 1 202 ? 8.75 -11.945 -6.051 1 97.88 202 PHE B C 1
ATOM 3327 O O . PHE B 1 202 ? 8.766 -12.953 -6.754 1 97.88 202 PHE B O 1
ATOM 3334 N N . ILE B 1 203 ? 9.086 -11.914 -4.785 1 97.62 203 ILE B N 1
ATOM 3335 C CA . ILE B 1 203 ? 9.609 -13.102 -4.121 1 97.62 203 ILE B CA 1
ATOM 3336 C C . ILE B 1 203 ? 8.555 -14.211 -4.137 1 97.62 203 ILE B C 1
ATOM 3338 O O . ILE B 1 203 ? 8.883 -15.375 -4.367 1 97.62 203 ILE B O 1
ATOM 3342 N N . ASP B 1 204 ? 7.309 -13.797 -4.004 1 94.5 204 ASP B N 1
ATOM 3343 C CA . ASP B 1 204 ? 6.254 -14.797 -3.871 1 94.5 204 ASP B CA 1
ATOM 3344 C C . ASP B 1 204 ? 5.621 -15.109 -5.227 1 94.5 204 ASP B C 1
ATOM 3346 O O . ASP B 1 204 ? 4.934 -16.125 -5.379 1 94.5 204 ASP B O 1
ATOM 3350 N N . GLY B 1 205 ? 5.773 -14.172 -6.133 1 94 205 GLY B N 1
ATOM 3351 C CA . GLY B 1 205 ? 5.105 -14.336 -7.414 1 94 205 GLY B CA 1
ATOM 3352 C C . GLY B 1 205 ? 5.996 -14.93 -8.484 1 94 205 GLY B C 1
ATOM 3353 O O . GLY B 1 205 ? 6.691 -14.211 -9.195 1 94 205 GLY B O 1
ATOM 3354 N N . ALA B 1 206 ? 5.867 -16.266 -8.711 1 92.88 206 ALA B N 1
ATOM 3355 C CA . ALA B 1 206 ? 6.684 -16.953 -9.703 1 92.88 206 ALA B CA 1
ATOM 3356 C C . ALA B 1 206 ? 6.488 -16.359 -11.094 1 92.88 206 ALA B C 1
ATOM 3358 O O . ALA B 1 206 ? 7.414 -16.359 -11.906 1 92.88 206 ALA B O 1
ATOM 3359 N N . LYS B 1 207 ? 5.367 -15.805 -11.297 1 90.94 207 LYS B N 1
ATOM 3360 C CA . LYS B 1 207 ? 5.051 -15.25 -12.609 1 90.94 207 LYS B CA 1
ATOM 3361 C C . LYS B 1 207 ? 5.918 -14.039 -12.914 1 90.94 207 LYS B C 1
ATOM 3363 O O . LYS B 1 207 ? 6.023 -13.617 -14.07 1 90.94 207 LYS B O 1
ATOM 3368 N N . PHE B 1 208 ? 6.492 -13.492 -11.883 1 95.12 208 PHE B N 1
ATOM 3369 C CA . PHE B 1 208 ? 7.293 -12.289 -12.086 1 95.12 208 PHE B CA 1
ATOM 3370 C C . PHE B 1 208 ? 8.773 -12.641 -12.211 1 95.12 208 PHE B C 1
ATOM 3372 O O . PHE B 1 208 ? 9.586 -11.789 -12.578 1 95.12 208 PHE B O 1
ATOM 3379 N N . HIS B 1 209 ? 9.18 -13.875 -11.93 1 95.75 209 HIS B N 1
ATOM 3380 C CA . HIS B 1 209 ? 10.594 -14.227 -11.812 1 95.75 209 HIS B CA 1
ATOM 3381 C C . HIS B 1 209 ? 11.305 -14.109 -13.148 1 95.75 209 HIS B C 1
ATOM 3383 O O . HIS B 1 209 ? 12.492 -13.773 -13.203 1 95.75 209 HIS B O 1
ATOM 3389 N N . HIS B 1 210 ? 10.57 -14.336 -14.188 1 94.12 210 HIS B N 1
ATOM 3390 C CA . HIS B 1 210 ? 11.188 -14.281 -15.508 1 94.12 210 HIS B CA 1
ATOM 3391 C C . HIS B 1 210 ? 11.562 -12.852 -15.875 1 94.12 210 HIS B C 1
ATOM 3393 O O . HIS B 1 210 ? 12.375 -12.633 -16.781 1 94.12 210 HIS B O 1
ATOM 3399 N N . LEU B 1 211 ? 10.969 -11.867 -15.227 1 94.25 211 LEU B N 1
ATOM 3400 C CA . LEU B 1 211 ? 11.266 -10.469 -15.523 1 94.25 211 LEU B CA 1
ATOM 3401 C C . LEU B 1 211 ? 12.648 -10.086 -14.992 1 94.25 211 LEU B C 1
ATOM 3403 O O . LEU B 1 211 ? 13.25 -9.125 -15.469 1 94.25 211 LEU B O 1
ATOM 3407 N N . ASN B 1 212 ? 13.148 -10.758 -14.023 1 95.56 212 ASN B N 1
ATOM 3408 C CA . ASN B 1 212 ? 14.406 -10.406 -13.383 1 95.56 212 ASN B CA 1
ATOM 3409 C C . ASN B 1 212 ? 14.492 -8.906 -13.102 1 95.56 212 ASN B C 1
ATOM 3411 O O . ASN B 1 212 ? 13.586 -8.336 -12.492 1 95.56 212 ASN B O 1
ATOM 3415 N N . PHE B 1 213 ? 15.453 -8.203 -13.523 1 96.69 213 PHE B N 1
ATOM 3416 C CA . PHE B 1 213 ? 15.641 -6.801 -13.164 1 96.69 213 PHE B CA 1
ATOM 3417 C C . PHE B 1 213 ? 14.695 -5.906 -13.961 1 96.69 213 PHE B C 1
ATOM 3419 O O . PHE B 1 213 ? 14.516 -4.734 -13.633 1 96.69 213 PHE B O 1
ATOM 3426 N N . TRP B 1 214 ? 14.094 -6.426 -14.977 1 95.69 214 TRP B N 1
ATOM 3427 C CA . TRP B 1 214 ? 13.039 -5.684 -15.656 1 95.69 214 TRP B CA 1
ATOM 3428 C C . TRP B 1 214 ? 11.844 -5.469 -14.727 1 95.69 214 TRP B C 1
ATOM 3430 O O . TRP B 1 214 ? 11.008 -4.598 -14.977 1 95.69 214 TRP B O 1
ATOM 3440 N N . TYR B 1 215 ? 11.766 -6.258 -13.711 1 97.25 215 TYR B N 1
ATOM 3441 C CA . TYR B 1 215 ? 10.719 -6.125 -12.695 1 97.25 215 TYR B CA 1
ATOM 3442 C C . TYR B 1 215 ? 10.766 -4.746 -12.047 1 97.25 215 TYR B C 1
ATOM 3444 O O . TYR B 1 215 ? 9.75 -4.246 -11.562 1 97.25 215 TYR B O 1
ATOM 3452 N N . ALA B 1 216 ? 11.953 -4.102 -12.062 1 97.5 216 ALA B N 1
ATOM 3453 C CA . ALA B 1 216 ? 12.109 -2.781 -11.461 1 97.5 216 ALA B CA 1
ATOM 3454 C C . ALA B 1 216 ? 11.305 -1.732 -12.227 1 97.5 216 ALA B C 1
ATOM 3456 O O . ALA B 1 216 ? 10.914 -0.708 -11.664 1 97.5 216 ALA B O 1
ATOM 3457 N N . LEU B 1 217 ? 11.016 -1.984 -13.477 1 95.75 217 LEU B N 1
ATOM 3458 C CA . LEU B 1 217 ? 10.312 -1.022 -14.312 1 95.75 217 LEU B CA 1
ATOM 3459 C C . LEU B 1 217 ? 8.875 -1.466 -14.562 1 95.75 217 LEU B C 1
ATOM 3461 O O . LEU B 1 217 ? 7.961 -0.641 -14.562 1 95.75 217 LEU B O 1
ATOM 3465 N N . PHE B 1 218 ? 8.742 -2.854 -14.711 1 92.75 218 PHE B N 1
ATOM 3466 C CA . PHE B 1 218 ? 7.449 -3.445 -15.023 1 92.75 218 PHE B CA 1
ATOM 3467 C C . PHE B 1 218 ? 7.051 -4.461 -13.953 1 92.75 218 PHE B C 1
ATOM 3469 O O . PHE B 1 218 ? 7.863 -5.285 -13.539 1 92.75 218 PHE B O 1
ATOM 3476 N N . PRO B 1 219 ? 5.863 -4.27 -13.625 1 94.25 219 PRO B N 1
ATOM 3477 C CA . PRO B 1 219 ? 4.707 -3.453 -14.008 1 94.25 219 PRO B CA 1
ATOM 3478 C C . PRO B 1 219 ? 4.555 -2.201 -13.148 1 94.25 219 PRO B C 1
ATOM 3480 O O . PRO B 1 219 ? 3.879 -1.251 -13.547 1 94.25 219 PRO B O 1
ATOM 3483 N N . GLY B 1 220 ? 5.285 -2.145 -12.023 1 96.06 220 GLY B N 1
ATOM 3484 C CA . GLY B 1 220 ? 5.035 -1.139 -11 1 96.06 220 GLY B CA 1
ATOM 3485 C C . GLY B 1 220 ? 5.25 0.28 -11.492 1 96.06 220 GLY B C 1
ATOM 3486 O O . GLY B 1 220 ? 4.297 1.053 -11.617 1 96.06 220 GLY B O 1
ATOM 3487 N N . ALA B 1 221 ? 6.473 0.568 -11.938 1 97.44 221 ALA B N 1
ATOM 3488 C CA . ALA B 1 221 ? 6.828 1.919 -12.359 1 97.44 221 ALA B CA 1
ATOM 3489 C C . ALA B 1 221 ? 6.07 2.318 -13.625 1 97.44 221 ALA B C 1
ATOM 3491 O O . ALA B 1 221 ? 5.613 3.459 -13.75 1 97.44 221 ALA B O 1
ATOM 3492 N N . ALA B 1 222 ? 5.891 1.442 -14.5 1 97.06 222 ALA B N 1
ATOM 3493 C CA . ALA B 1 222 ? 5.172 1.713 -15.742 1 97.06 222 ALA B CA 1
ATOM 3494 C C . ALA B 1 222 ? 3.713 2.066 -15.461 1 97.06 222 ALA B C 1
ATOM 3496 O O . ALA B 1 222 ? 3.178 3.016 -16.047 1 97.06 222 ALA B O 1
ATOM 3497 N N . ALA B 1 223 ? 3.09 1.295 -14.656 1 98.25 223 ALA B N 1
ATOM 3498 C CA . ALA B 1 223 ? 1.69 1.555 -14.328 1 98.25 223 ALA B CA 1
ATOM 3499 C C . ALA B 1 223 ? 1.529 2.912 -13.648 1 98.25 223 ALA B C 1
ATOM 3501 O O . ALA B 1 223 ? 0.499 3.572 -13.805 1 98.25 223 ALA B O 1
ATOM 3502 N N . CYS B 1 224 ? 2.553 3.316 -12.922 1 98.19 224 CYS B N 1
ATOM 3503 C CA . CYS B 1 224 ? 2.479 4.586 -12.211 1 98.19 224 CYS B CA 1
ATOM 3504 C C . CYS B 1 224 ? 2.418 5.754 -13.188 1 98.19 224 CYS B C 1
ATOM 3506 O O . CYS B 1 224 ? 1.858 6.805 -12.867 1 98.19 224 CYS B O 1
ATOM 3508 N N . VAL B 1 225 ? 2.957 5.605 -14.383 1 97.88 225 VAL B N 1
ATOM 3509 C CA . VAL B 1 225 ? 2.846 6.648 -15.398 1 97.88 225 VAL B CA 1
ATOM 3510 C C . VAL B 1 225 ? 1.379 6.863 -15.758 1 97.88 225 VAL B C 1
ATOM 3512 O O . VAL B 1 225 ? 0.905 8 -15.805 1 97.88 225 VAL B O 1
ATOM 3515 N N . ILE B 1 226 ? 0.671 5.797 -15.945 1 97.88 226 ILE B N 1
ATOM 3516 C CA . ILE B 1 226 ? -0.747 5.848 -16.281 1 97.88 226 ILE B CA 1
ATOM 3517 C C . ILE B 1 226 ? -1.535 6.441 -15.117 1 97.88 226 ILE B C 1
ATOM 3519 O O . ILE B 1 226 ? -2.393 7.305 -15.32 1 97.88 226 ILE B O 1
ATOM 3523 N N . LEU B 1 227 ? -1.214 6.031 -13.953 1 98.69 227 LEU B N 1
ATOM 3524 C CA . LEU B 1 227 ? -1.94 6.492 -12.781 1 98.69 227 LEU B CA 1
ATOM 3525 C C . LEU B 1 227 ? -1.711 7.98 -12.547 1 98.69 227 LEU B C 1
ATOM 3527 O O . LEU B 1 227 ? -2.619 8.695 -12.117 1 98.69 227 LEU B O 1
ATOM 3531 N N . CYS B 1 228 ? -0.511 8.445 -12.844 1 97.38 228 CYS B N 1
ATOM 3532 C CA . CYS B 1 228 ? -0.216 9.867 -12.711 1 97.38 228 CYS B CA 1
ATOM 3533 C C . CYS B 1 228 ? -1.068 10.688 -13.672 1 97.38 228 CYS B C 1
ATOM 3535 O O . CYS B 1 228 ? -1.562 11.758 -13.305 1 97.38 228 CYS B O 1
ATOM 3537 N N . LEU B 1 229 ? -1.18 10.211 -14.836 1 97.75 229 LEU B N 1
ATOM 3538 C CA . LEU B 1 229 ? -2.016 10.906 -15.82 1 97.75 229 LEU B CA 1
ATOM 3539 C C . LEU B 1 229 ? -3.469 10.953 -15.352 1 97.75 229 LEU B C 1
ATOM 3541 O O . LEU B 1 229 ? -4.117 11.992 -15.438 1 97.75 229 LEU B O 1
ATOM 3545 N N . LEU B 1 230 ? -3.963 9.867 -14.867 1 98.56 230 LEU B N 1
ATOM 3546 C CA . LEU B 1 230 ? -5.332 9.812 -14.375 1 98.56 230 LEU B CA 1
ATOM 3547 C C . LEU B 1 230 ? -5.504 10.703 -13.148 1 98.56 230 LEU B C 1
ATOM 3549 O O . LEU B 1 230 ? -6.562 11.305 -12.953 1 98.56 230 LEU B O 1
ATOM 3553 N N . GLN B 1 231 ? -4.512 10.711 -12.305 1 98.19 231 GLN B N 1
ATOM 3554 C CA . GLN B 1 231 ? -4.555 11.586 -11.133 1 98.19 231 GLN B CA 1
ATOM 3555 C C . GLN B 1 231 ? -4.754 13.039 -11.539 1 98.19 231 GLN B C 1
ATOM 3557 O O . GLN B 1 231 ? -5.523 13.766 -10.906 1 98.19 231 GLN B O 1
ATOM 3562 N N . SER B 1 232 ? -4.043 13.461 -12.578 1 97.19 232 SER B N 1
ATOM 3563 C CA . SER B 1 232 ? -4.172 14.836 -13.062 1 97.19 232 SER B CA 1
ATOM 3564 C C . SER B 1 232 ? -5.59 15.117 -13.539 1 97.19 232 SER B C 1
ATOM 3566 O O . SER B 1 232 ? -6.125 16.203 -13.297 1 97.19 232 SER B O 1
ATOM 3568 N N . ILE B 1 233 ? -6.156 14.18 -14.156 1 98 233 ILE B N 1
ATOM 3569 C CA . ILE B 1 233 ? -7.523 14.328 -14.641 1 98 233 ILE B CA 1
ATOM 3570 C C . ILE B 1 233 ? -8.484 14.406 -13.453 1 98 233 ILE B C 1
ATOM 3572 O O . ILE B 1 233 ? -9.352 15.281 -13.406 1 98 233 ILE B O 1
ATOM 3576 N N . VAL B 1 234 ? -8.344 13.523 -12.5 1 98 234 VAL B N 1
ATOM 3577 C CA . VAL B 1 234 ? -9.211 13.477 -11.328 1 98 234 VAL B CA 1
ATOM 3578 C C . VAL B 1 234 ? -9.094 14.789 -10.555 1 98 234 VAL B C 1
ATOM 3580 O O . VAL B 1 234 ? -10.109 15.359 -10.133 1 98 234 VAL B O 1
ATOM 3583 N N . CYS B 1 235 ? -7.898 15.281 -10.391 1 96.44 235 CYS B N 1
ATOM 3584 C CA . CYS B 1 235 ? -7.684 16.531 -9.688 1 96.44 235 CYS B CA 1
ATOM 3585 C C . CYS B 1 235 ? -8.336 17.703 -10.422 1 96.44 235 CYS B C 1
ATOM 3587 O O . CYS B 1 235 ? -8.945 18.578 -9.805 1 96.44 235 CYS B O 1
ATOM 3589 N N . TYR B 1 236 ? -8.18 17.688 -11.703 1 96.75 236 TYR B N 1
ATOM 3590 C CA . TYR B 1 236 ? -8.812 18.719 -12.523 1 96.75 236 TYR B CA 1
ATOM 3591 C C . TYR B 1 236 ? -10.328 18.703 -12.352 1 96.75 236 TYR B C 1
ATOM 3593 O O . TYR B 1 236 ? -10.945 19.75 -12.172 1 96.75 236 TYR B O 1
ATOM 3601 N N . LEU B 1 237 ? -10.898 17.562 -12.375 1 97.06 237 LEU B N 1
ATOM 3602 C CA . LEU B 1 237 ? -12.344 17.422 -12.25 1 97.06 237 LEU B CA 1
ATOM 3603 C C . LEU B 1 237 ? -12.812 17.828 -10.859 1 97.06 237 LEU B C 1
ATOM 3605 O O . LEU B 1 237 ? -13.859 18.469 -10.711 1 97.06 237 LEU B O 1
ATOM 3609 N N . LYS B 1 238 ? -12.125 17.469 -9.836 1 95.06 238 LYS B N 1
ATOM 3610 C CA . LYS B 1 238 ? -12.469 17.828 -8.469 1 95.06 238 LYS B CA 1
ATOM 3611 C C . LYS B 1 238 ? -12.469 19.328 -8.273 1 95.06 238 LYS B C 1
ATOM 3613 O O . LYS B 1 238 ? -13.25 19.859 -7.477 1 95.06 238 LYS B O 1
ATOM 3618 N N . GLU B 1 239 ? -11.586 19.984 -8.953 1 94.25 239 GLU B N 1
ATOM 3619 C CA . GLU B 1 239 ? -11.445 21.438 -8.805 1 94.25 239 GLU B CA 1
ATOM 3620 C C . GLU B 1 239 ? -12.477 22.172 -9.648 1 94.25 239 GLU B C 1
ATOM 3622 O O . GLU B 1 239 ? -12.977 23.234 -9.242 1 94.25 239 GLU B O 1
ATOM 3627 N N . ASN B 1 240 ? -12.805 21.594 -10.75 1 95.94 240 ASN B N 1
ATOM 3628 C CA . ASN B 1 240 ? -13.594 22.344 -11.711 1 95.94 240 ASN B CA 1
ATOM 3629 C C . ASN B 1 240 ? -15.031 21.844 -11.781 1 95.94 240 ASN B C 1
ATOM 3631 O O . ASN B 1 240 ? -15.906 22.531 -12.312 1 95.94 240 ASN B O 1
ATOM 3635 N N . MET B 1 241 ? -15.289 20.656 -11.305 1 95.56 241 MET B N 1
ATOM 3636 C CA . MET B 1 241 ? -16.641 20.094 -11.328 1 95.56 241 MET B CA 1
ATOM 3637 C C . MET B 1 241 ? -17.062 19.625 -9.938 1 95.56 241 MET B C 1
ATOM 3639 O O . MET B 1 241 ? -17.203 18.422 -9.695 1 95.56 241 MET B O 1
ATOM 3643 N N . LYS B 1 242 ? -17.469 20.641 -9.148 1 91.88 242 LYS B N 1
ATOM 3644 C CA . LYS B 1 242 ? -17.875 20.359 -7.773 1 91.88 242 LYS B CA 1
ATOM 3645 C C . LYS B 1 242 ? -19.391 20.25 -7.66 1 91.88 242 LYS B C 1
ATOM 3647 O O . LYS B 1 242 ? -20.125 21 -8.312 1 91.88 242 LYS B O 1
ATOM 3652 N N . PHE B 1 243 ? -19.812 19.219 -6.895 1 91.56 243 PHE B N 1
ATOM 3653 C CA . PHE B 1 243 ? -21.234 19.031 -6.672 1 91.56 243 PHE B CA 1
ATOM 3654 C C . PHE B 1 243 ? -21.484 18.266 -5.375 1 91.56 243 PHE B C 1
ATOM 3656 O O . PHE B 1 243 ? -20.594 17.594 -4.859 1 91.56 243 PHE B O 1
#

Organism: Arabidopsis lyrata subsp. lyrata (NCBI:txid81972)

Secondary structure (DSSP, 8-state):
-------------------------------------------------------------------------S-GGGGS--HHHHHS---HHHHHHHHHHHHHHHHHHHHHHHHHGGGT-----THHHHHHHHHHH-TTSGGG-HHHHHHHHHHHHHHHHHHHHHH-SSHHHHHHHHHHHHHHHHHHT---GGGGHHHHHHHH-GGGGGGGGGGGTTTHHHHHHHHHHHHHHHHHHHHHS--/-------------------------------------------------------------------------S-GGGGS--HHHHHS---THHHHHHHHHHHHHHHHHHHHHHHHGGGT-----THHHHHHHHHHH-TTSGGG-HHHHHHHHHHHHHHHHHHHHHH-SSHHHHHHHHHHHHHHHHHHT---GGGGGHHHHHHH-GGGGGGGGGGGTTTHHHHHHHHHHHHHHHHHHHHH---

Foldseek 3Di:
DDDPPDDDDDDDDDDDDDYDDPCPDDDDDDDDDPPPDDDDDDDDDDDDPDPPDPPPPPPPPPPPPPCPVPPPDVPPCVVDPDPVVVPDDDFPLLVPLLVVLVVVLCVVQVVVCVVCVVVLAHQDDDLVVVLSCCLSNPVPDLLNDPQLQLCLLLVLLLLLLVLCVVPNADDRSLVRSLVVSVVVCVVVVSDHPSSSCNSVCQSPPPSCNVCRSVSSCPNRVVSVVVSNVSSVVSVVCSVPPTD/DDDPDPDDDDDDDDDDDDDDDDDDDDYDDDDDDDDDDDDDPPDDDDDDPPPPPPPPPVPPPPPPPPCPVPPPDVPPCVVDDDPVVVPDDDFPLLVPLLVVLVVVLCVVQVVVCVVCVVVLARQDDDLVVVLSCCLSNPCPDLLNDPQLQLCLLLVLLLLLLVLCVVPNADDRSLVRSLVVSVVVCVVVVSDHPSSSCNSVCQSPPPSCNVCRSVSSCPNRVVSVVVSNVSSVVSVVCSVPPTD